Protein AF-A0A7C9QUX4-F1 (afdb_monomer_lite)

Structure (mmCIF, N/CA/C/O backbone):
data_AF-A0A7C9QUX4-F1
#
_entry.id   AF-A0A7C9QUX4-F1
#
loop_
_atom_site.group_PDB
_atom_site.id
_atom_site.type_symbol
_atom_site.label_atom_id
_atom_site.label_alt_id
_atom_site.label_comp_id
_atom_site.label_asym_id
_atom_site.label_entity_id
_atom_site.label_seq_id
_atom_site.pdbx_PDB_ins_code
_atom_site.Cartn_x
_atom_site.Cartn_y
_atom_site.Cartn_z
_atom_site.occupancy
_atom_site.B_iso_or_equiv
_atom_site.auth_seq_id
_atom_site.auth_comp_id
_atom_site.auth_asym_id
_atom_site.auth_atom_id
_atom_site.pdbx_PDB_model_num
ATOM 1 N N . MET A 1 1 ? -24.169 -11.852 -8.555 1.00 65.00 1 MET A N 1
ATOM 2 C CA . MET A 1 1 ? -23.267 -12.782 -9.265 1.00 65.00 1 MET A CA 1
ATOM 3 C C . MET A 1 1 ? -22.310 -13.353 -8.233 1.00 65.00 1 MET A C 1
ATOM 5 O O . MET A 1 1 ? -21.810 -12.573 -7.433 1.00 65.00 1 MET A O 1
ATOM 9 N N . ALA A 1 2 ? -22.128 -14.672 -8.173 1.00 84.44 2 ALA A N 1
ATOM 10 C CA . ALA A 1 2 ? -21.110 -15.275 -7.313 1.00 84.44 2 ALA A CA 1
ATOM 11 C C . ALA A 1 2 ? -19.820 -15.404 -8.130 1.00 84.44 2 ALA A C 1
ATOM 13 O O . ALA A 1 2 ? -19.858 -15.977 -9.216 1.00 84.44 2 ALA A O 1
ATOM 14 N N . LEU A 1 3 ? -18.718 -14.829 -7.645 1.00 95.31 3 LEU A N 1
ATOM 15 C CA . LEU A 1 3 ? -17.413 -14.927 -8.300 1.00 95.31 3 LEU A CA 1
ATOM 16 C C . LEU A 1 3 ? -16.668 -16.173 -7.795 1.00 95.31 3 LEU A C 1
ATOM 18 O O . LEU A 1 3 ? -16.794 -16.502 -6.611 1.00 95.31 3 LEU A O 1
ATOM 22 N N . PRO A 1 4 ? -15.883 -16.863 -8.642 1.00 96.00 4 PRO A N 1
ATOM 23 C CA . PRO A 1 4 ? -15.078 -17.997 -8.203 1.00 96.00 4 PRO A CA 1
ATOM 24 C C . PRO A 1 4 ? -14.049 -17.588 -7.145 1.00 96.00 4 PRO A C 1
ATOM 26 O O . PRO A 1 4 ? -13.440 -16.514 -7.235 1.00 96.00 4 PRO A O 1
ATOM 29 N N . MET A 1 5 ? -13.828 -18.466 -6.163 1.00 96.81 5 MET A N 1
ATOM 30 C CA . MET A 1 5 ? -12.728 -18.307 -5.210 1.00 96.81 5 MET A CA 1
ATOM 31 C C . MET A 1 5 ? -11.376 -18.380 -5.928 1.00 96.81 5 MET A C 1
ATOM 33 O O . MET A 1 5 ? -11.205 -19.147 -6.873 1.00 96.81 5 MET A O 1
ATOM 37 N N . LEU A 1 6 ? -10.414 -17.595 -5.454 1.00 96.75 6 LEU A N 1
ATOM 38 C CA . LEU A 1 6 ? -9.040 -17.589 -5.939 1.00 96.75 6 LEU A CA 1
ATOM 39 C C . LEU A 1 6 ? -8.227 -18.700 -5.268 1.00 96.75 6 LEU A C 1
ATOM 41 O O . LEU A 1 6 ? -8.291 -18.882 -4.050 1.00 96.75 6 LEU A O 1
ATOM 45 N N . ASP A 1 7 ? -7.400 -19.387 -6.055 1.00 95.12 7 ASP A N 1
ATOM 46 C CA . ASP A 1 7 ? -6.349 -20.255 -5.526 1.00 95.12 7 ASP A CA 1
ATOM 47 C C . ASP A 1 7 ? -5.158 -19.406 -5.057 1.00 95.12 7 ASP A C 1
ATOM 49 O O . ASP A 1 7 ? -4.475 -18.769 -5.864 1.00 95.12 7 ASP A O 1
ATOM 53 N N . ILE A 1 8 ? -4.929 -19.358 -3.741 1.00 93.19 8 ILE A N 1
ATOM 54 C CA . ILE A 1 8 ? -3.901 -18.506 -3.135 1.00 93.19 8 ILE A CA 1
ATOM 55 C C . ILE A 1 8 ? -2.546 -19.227 -3.118 1.00 93.19 8 ILE A C 1
ATOM 57 O O . ILE A 1 8 ? -2.389 -20.206 -2.382 1.00 93.19 8 ILE A O 1
ATOM 61 N N . PRO A 1 9 ? -1.527 -18.720 -3.845 1.00 89.31 9 PRO A N 1
ATOM 62 C CA . PRO A 1 9 ? -0.187 -19.289 -3.817 1.00 89.31 9 PRO A CA 1
ATOM 63 C C . PRO A 1 9 ? 0.377 -19.369 -2.400 1.00 89.31 9 PRO A C 1
ATOM 65 O O . PRO A 1 9 ? 0.308 -18.406 -1.637 1.00 89.31 9 PRO A O 1
ATOM 68 N N . GLN A 1 10 ? 1.049 -20.476 -2.075 1.00 86.81 10 GLN A N 1
ATOM 69 C CA . GLN A 1 10 ? 1.732 -20.609 -0.784 1.00 86.81 10 GLN A CA 1
ATOM 70 C C . GLN A 1 10 ? 2.806 -19.539 -0.561 1.00 86.81 10 GLN A C 1
ATOM 72 O O . GLN A 1 10 ? 3.039 -19.180 0.586 1.00 86.81 10 GLN A O 1
ATOM 77 N N . HIS A 1 11 ? 3.404 -18.990 -1.618 1.00 85.50 11 HIS A N 1
ATOM 78 C CA . HIS A 1 11 ? 4.415 -17.930 -1.544 1.00 85.50 11 HIS A CA 1
ATOM 79 C C . HIS A 1 11 ? 3.834 -16.502 -1.577 1.00 85.50 11 HIS A C 1
ATOM 81 O O . HIS A 1 11 ? 4.601 -15.546 -1.567 1.00 85.50 11 HIS A O 1
ATOM 87 N N . LEU A 1 12 ? 2.504 -16.322 -1.646 1.00 92.62 12 LEU A N 1
ATOM 88 C CA . LEU A 1 12 ? 1.899 -14.984 -1.650 1.00 92.62 12 LEU A CA 1
ATOM 89 C C . LEU A 1 12 ? 2.107 -14.313 -0.287 1.00 92.62 12 LEU A C 1
ATOM 91 O O . LEU A 1 12 ? 1.505 -14.718 0.703 1.00 92.62 12 LEU A O 1
ATOM 95 N N . ASN A 1 13 ? 2.951 -13.296 -0.210 1.00 91.94 13 ASN A N 1
ATOM 96 C CA . ASN A 1 13 ? 3.383 -12.732 1.068 1.00 91.94 13 ASN A CA 1
ATOM 97 C C . ASN A 1 13 ? 2.474 -11.624 1.591 1.00 91.94 13 ASN A C 1
ATOM 99 O O . ASN A 1 13 ? 2.469 -11.337 2.787 1.00 91.94 13 ASN A O 1
ATOM 103 N N . TYR A 1 14 ? 1.704 -10.992 0.713 1.00 95.12 14 TYR A N 1
ATOM 104 C CA . TYR A 1 14 ? 0.935 -9.817 1.082 1.00 95.12 14 TYR A CA 1
ATOM 105 C C . TYR A 1 14 ? -0.287 -9.642 0.189 1.00 95.12 14 TYR A C 1
ATOM 107 O O . TYR A 1 14 ? -0.234 -9.899 -1.014 1.00 95.12 14 TYR A O 1
ATOM 115 N N . VAL A 1 15 ? -1.379 -9.168 0.785 1.00 97.94 15 VAL A N 1
ATOM 116 C CA . VAL A 1 15 ? -2.558 -8.684 0.066 1.00 97.94 15 VAL A CA 1
ATOM 117 C C . VAL A 1 15 ? -2.772 -7.228 0.458 1.00 97.94 15 VAL A C 1
ATOM 119 O O . VAL A 1 15 ? -3.153 -6.938 1.593 1.00 97.94 15 VAL A O 1
ATOM 122 N N . GLY A 1 16 ? -2.517 -6.317 -0.476 1.00 97.88 16 GLY A N 1
ATOM 123 C CA . GLY A 1 16 ? -2.730 -4.885 -0.317 1.00 97.88 16 GLY A CA 1
ATOM 124 C C . GLY A 1 16 ? -3.985 -4.436 -1.051 1.00 97.88 16 GLY A C 1
ATOM 125 O O . GLY A 1 16 ? -3.979 -4.358 -2.277 1.00 97.88 16 GLY A O 1
ATOM 126 N N . ALA A 1 17 ? -5.038 -4.098 -0.308 1.00 98.50 17 ALA A N 1
ATOM 127 C CA . ALA A 1 17 ? -6.270 -3.534 -0.848 1.00 98.50 17 ALA A CA 1
ATOM 128 C C . ALA A 1 17 ? -6.294 -2.017 -0.622 1.00 98.50 17 ALA A C 1
ATOM 130 O O . ALA A 1 17 ? -6.455 -1.534 0.505 1.00 98.50 17 ALA A O 1
ATOM 131 N N . PHE A 1 18 ? -6.117 -1.260 -1.701 1.00 97.44 18 PHE A N 1
ATOM 132 C CA . PHE A 1 18 ? -6.108 0.195 -1.697 1.00 97.44 18 PHE A CA 1
ATOM 133 C C . PHE A 1 18 ? -7.542 0.703 -1.856 1.00 97.44 18 PHE A C 1
ATOM 135 O O . PHE A 1 18 ? -7.961 1.041 -2.952 1.00 97.44 18 PHE A O 1
ATOM 142 N N . LEU A 1 19 ? -8.318 0.742 -0.767 1.00 95.94 19 LEU A N 1
ATOM 143 C CA . LEU A 1 19 ? -9.754 1.076 -0.828 1.00 95.94 19 LEU A CA 1
ATOM 144 C C . LEU A 1 19 ? -10.020 2.472 -1.402 1.00 95.94 19 LEU A C 1
ATOM 146 O O . LEU A 1 19 ? -11.047 2.730 -2.026 1.00 95.94 19 LEU A O 1
ATOM 150 N N . THR A 1 20 ? -9.098 3.387 -1.127 1.00 93.62 20 THR A N 1
ATOM 151 C CA . THR A 1 20 ? -9.091 4.753 -1.630 1.00 93.62 20 THR A CA 1
ATOM 152 C C . THR A 1 20 ? -7.668 5.291 -1.556 1.00 93.62 20 THR A C 1
ATOM 154 O O . THR A 1 20 ? -6.917 4.982 -0.628 1.00 93.62 20 THR A O 1
ATOM 157 N N . LEU A 1 21 ? -7.292 6.125 -2.515 1.00 92.88 21 LEU A N 1
ATOM 158 C CA . LEU A 1 21 ? -6.117 6.981 -2.450 1.00 92.88 21 LEU A CA 1
ATOM 159 C C . LEU A 1 21 ? -6.496 8.421 -2.091 1.00 92.88 21 LEU A C 1
ATOM 161 O O . LEU A 1 21 ? -5.629 9.285 -2.084 1.00 92.88 21 LEU A O 1
ATOM 165 N N . GLU A 1 22 ? -7.720 8.709 -1.664 1.00 91.12 22 GLU A N 1
ATOM 166 C CA . GLU A 1 22 ? -8.011 9.956 -0.954 1.00 91.12 22 GLU A CA 1
ATOM 167 C C . GLU A 1 22 ? -7.371 9.943 0.439 1.00 91.12 22 GLU A C 1
ATOM 169 O O . GLU A 1 22 ? -7.330 8.917 1.117 1.00 91.12 22 GLU A O 1
ATOM 174 N N . CYS A 1 23 ? -6.856 11.089 0.882 1.00 91.25 23 CYS A N 1
ATOM 175 C CA . CYS A 1 23 ? -6.327 11.258 2.233 1.00 91.25 23 CYS A CA 1
ATOM 176 C C . CYS A 1 23 ? -6.635 12.663 2.745 1.00 91.25 23 CYS A C 1
ATOM 178 O O . CYS A 1 23 ? -6.680 13.639 1.995 1.00 91.25 23 CYS A O 1
ATOM 180 N N . ASN A 1 24 ? -6.829 12.748 4.052 1.00 91.06 24 ASN A N 1
ATOM 181 C CA . ASN A 1 24 ? -7.050 13.973 4.809 1.00 91.06 24 ASN A CA 1
ATOM 182 C C . ASN A 1 24 ? -5.743 14.673 5.230 1.00 91.06 24 ASN A C 1
ATOM 184 O O . ASN A 1 24 ? -5.813 15.740 5.839 1.00 91.06 24 ASN A O 1
ATOM 188 N N . LEU A 1 25 ? -4.581 14.095 4.909 1.00 90.38 25 LEU A N 1
ATOM 189 C CA . LEU A 1 25 ? -3.256 14.667 5.161 1.00 90.38 25 LEU A CA 1
ATOM 190 C C . LEU A 1 25 ? -2.561 15.040 3.847 1.00 90.38 25 LEU A C 1
ATOM 192 O O . LEU A 1 25 ? -2.722 14.345 2.841 1.00 90.38 25 LEU A O 1
ATOM 196 N N . ASP A 1 26 ? -1.750 16.097 3.881 1.00 89.12 26 ASP A N 1
ATOM 197 C CA . ASP A 1 26 ? -0.933 16.555 2.751 1.00 89.12 26 ASP A CA 1
ATOM 198 C C . ASP A 1 26 ? 0.571 16.469 3.062 1.00 89.12 26 ASP A C 1
ATOM 200 O O . ASP A 1 26 ? 1.289 17.462 3.138 1.00 89.12 26 ASP A O 1
ATOM 204 N N . CYS A 1 27 ? 1.042 15.250 3.333 1.00 86.31 27 CYS A N 1
ATOM 205 C CA . CYS A 1 27 ? 2.386 15.007 3.857 1.00 86.31 27 CYS A CA 1
ATOM 206 C C . CYS A 1 27 ? 3.504 15.443 2.890 1.00 86.31 27 CYS A C 1
ATOM 208 O O . CYS A 1 27 ? 3.400 15.261 1.675 1.00 86.31 27 CYS A O 1
ATOM 210 N N . SER A 1 28 ? 4.613 15.932 3.456 1.00 81.50 28 SER A N 1
ATOM 211 C CA . SER A 1 28 ? 5.862 16.229 2.733 1.00 81.50 28 SER A CA 1
ATOM 212 C C . SER A 1 28 ? 6.576 14.978 2.221 1.00 81.50 28 SER A C 1
ATOM 214 O O . SER A 1 28 ? 7.338 15.056 1.269 1.00 81.50 28 SER A O 1
ATOM 216 N N . TYR A 1 29 ? 6.305 13.828 2.837 1.00 85.06 29 TYR A N 1
ATOM 217 C CA . TYR A 1 29 ? 6.722 12.516 2.369 1.00 85.06 29 TYR A CA 1
ATOM 218 C C . TYR A 1 29 ? 5.544 11.550 2.450 1.00 85.06 29 TYR A C 1
ATOM 220 O O . TYR A 1 29 ? 4.842 11.484 3.466 1.00 85.06 29 TYR A O 1
ATOM 228 N N . CYS A 1 30 ? 5.349 10.766 1.394 1.00 85.94 30 CYS A N 1
ATOM 229 C CA . CYS A 1 30 ? 4.427 9.647 1.388 1.00 85.94 30 CYS A CA 1
ATOM 230 C C . CYS A 1 30 ? 5.037 8.496 0.603 1.00 85.94 30 CYS A C 1
ATOM 232 O O . CYS A 1 30 ? 5.537 8.673 -0.497 1.00 85.94 30 CYS A O 1
ATOM 234 N N . ILE A 1 31 ? 4.928 7.291 1.147 1.00 81.75 31 ILE A N 1
ATOM 235 C CA . ILE A 1 31 ? 5.431 6.084 0.489 1.00 81.75 31 ILE A CA 1
ATOM 236 C C . ILE A 1 31 ? 4.633 5.703 -0.767 1.00 81.75 31 ILE A C 1
ATOM 238 O O . ILE A 1 31 ? 5.090 4.888 -1.565 1.00 81.75 31 ILE A O 1
ATOM 242 N N . ASN A 1 32 ? 3.445 6.293 -0.923 1.00 82.19 32 ASN A N 1
ATOM 243 C CA . ASN A 1 32 ? 2.591 6.123 -2.091 1.00 82.19 32 ASN A CA 1
ATOM 244 C C . ASN A 1 32 ? 2.860 7.177 -3.171 1.00 82.19 32 ASN A C 1
ATOM 246 O O . ASN A 1 32 ? 2.255 7.108 -4.231 1.00 82.19 32 ASN A O 1
ATOM 250 N N . ASP A 1 33 ? 3.699 8.175 -2.887 1.00 80.69 33 ASP A N 1
ATOM 251 C CA . ASP A 1 33 ? 4.136 9.162 -3.869 1.00 80.69 33 ASP A CA 1
ATOM 252 C C . ASP A 1 33 ? 5.400 8.618 -4.564 1.00 80.69 33 ASP A C 1
ATOM 254 O O . ASP A 1 33 ? 6.446 8.522 -3.911 1.00 80.69 33 ASP A O 1
ATOM 258 N N . PRO A 1 34 ? 5.316 8.204 -5.844 1.00 74.06 34 PRO A N 1
ATOM 259 C CA . PRO A 1 34 ? 6.438 7.615 -6.563 1.00 74.06 34 PRO A CA 1
ATOM 260 C C . PRO A 1 34 ? 7.604 8.583 -6.745 1.00 74.06 34 PRO A C 1
ATOM 262 O O . PRO A 1 34 ? 8.753 8.143 -6.734 1.00 74.06 34 PRO A O 1
ATOM 265 N N . ASP A 1 35 ? 7.317 9.879 -6.855 1.00 74.19 35 ASP A N 1
ATOM 266 C CA . ASP A 1 35 ? 8.332 10.913 -7.038 1.00 74.19 35 ASP A CA 1
ATOM 267 C C . ASP A 1 35 ? 8.873 11.428 -5.700 1.00 74.19 35 ASP A C 1
ATOM 269 O O . ASP A 1 35 ? 9.875 12.143 -5.669 1.00 74.19 35 ASP A O 1
ATOM 273 N N . GLN A 1 36 ? 8.216 11.068 -4.589 1.00 74.31 36 GLN A N 1
ATOM 274 C CA . GLN A 1 36 ? 8.514 11.551 -3.237 1.00 74.31 36 GLN A CA 1
ATOM 275 C C . GLN A 1 36 ? 8.649 13.082 -3.171 1.00 74.31 36 GLN A C 1
ATOM 277 O O . GLN A 1 36 ? 9.391 13.623 -2.349 1.00 74.31 36 GLN A O 1
ATOM 282 N N . ALA A 1 37 ? 7.927 13.783 -4.046 1.00 72.81 37 ALA A N 1
ATOM 283 C CA . ALA A 1 37 ? 7.955 15.232 -4.184 1.00 72.81 37 ALA A CA 1
ATOM 284 C C . ALA A 1 37 ? 7.086 15.936 -3.124 1.00 72.81 37 ALA A C 1
ATOM 286 O O . ALA A 1 37 ? 7.144 17.163 -2.978 1.00 72.81 37 ALA A O 1
ATOM 287 N N . GLY A 1 38 ? 6.282 15.171 -2.378 1.00 77.25 38 GLY A N 1
ATOM 288 C CA . GLY A 1 38 ? 5.358 15.675 -1.371 1.00 77.25 38 GLY A CA 1
ATOM 289 C C . GLY A 1 38 ? 4.041 16.148 -1.986 1.00 77.25 38 GLY A C 1
ATOM 290 O O . GLY A 1 38 ? 3.718 15.852 -3.131 1.00 77.25 38 GLY A O 1
ATOM 291 N N . LYS A 1 39 ? 3.235 16.890 -1.213 1.00 74.88 39 LYS A N 1
ATOM 292 C CA . LYS A 1 39 ? 1.883 17.331 -1.625 1.00 74.88 39 LYS A CA 1
ATOM 293 C C . LYS A 1 39 ? 0.978 16.154 -1.999 1.00 74.88 39 LYS A C 1
ATOM 295 O O . LYS A 1 39 ? 0.278 16.121 -3.025 1.00 74.88 39 LYS A O 1
ATOM 300 N N . ARG A 1 40 ? 1.026 15.143 -1.136 1.00 78.62 40 ARG A N 1
ATOM 301 C CA . ARG A 1 40 ? 0.316 13.880 -1.288 1.00 78.62 40 ARG A CA 1
ATOM 302 C C . ARG A 1 40 ? -1.153 14.117 -1.665 1.00 78.62 40 ARG A C 1
ATOM 304 O O . ARG A 1 40 ? -1.658 13.501 -2.600 1.00 78.62 40 ARG A O 1
ATOM 311 N N . ARG A 1 41 ? -1.878 14.974 -0.942 1.00 73.38 41 ARG A N 1
ATOM 312 C CA . ARG A 1 41 ? -3.324 15.140 -1.141 1.00 73.38 41 ARG A CA 1
ATOM 313 C C . ARG A 1 41 ? -3.645 15.590 -2.563 1.00 73.38 41 ARG A C 1
ATOM 315 O O . ARG A 1 41 ? -4.598 15.078 -3.142 1.00 73.38 41 ARG A O 1
ATOM 322 N N . SER A 1 42 ? -2.847 16.497 -3.125 1.00 71.94 42 SER A N 1
ATOM 323 C CA . SER A 1 42 ? -3.011 16.919 -4.519 1.00 71.94 42 SER A CA 1
ATOM 324 C C . SER A 1 42 ? -2.602 15.856 -5.534 1.00 71.94 42 SER A C 1
ATOM 326 O O . SER A 1 42 ? -3.186 15.821 -6.609 1.00 71.94 42 SER A O 1
ATOM 328 N N . SER A 1 43 ? -1.666 14.967 -5.190 1.00 73.56 43 SER A N 1
ATOM 329 C CA . SER A 1 43 ? -1.156 13.935 -6.110 1.00 73.56 43 SER A CA 1
ATOM 330 C C . SER A 1 43 ? -2.227 12.926 -6.542 1.00 73.56 43 SER A C 1
ATOM 332 O O . SER A 1 43 ? -2.127 12.344 -7.610 1.00 73.56 43 SER A O 1
ATOM 334 N N . PHE A 1 44 ? -3.273 12.744 -5.729 1.00 78.50 44 PHE A N 1
ATOM 335 C CA . PHE A 1 44 ? -4.404 11.853 -6.025 1.00 78.50 44 PHE A CA 1
ATOM 336 C C . PHE A 1 44 ? -5.743 12.606 -6.051 1.00 78.50 44 PHE A C 1
ATOM 338 O O . PHE A 1 44 ? -6.803 12.025 -5.801 1.00 78.50 44 PHE A O 1
ATOM 345 N N . ALA A 1 45 ? -5.712 13.923 -6.287 1.00 65.38 45 ALA A N 1
ATOM 346 C CA . ALA A 1 45 ? -6.925 14.719 -6.397 1.00 65.38 45 ALA A CA 1
ATOM 347 C C . ALA A 1 45 ? -7.686 14.310 -7.668 1.00 65.38 45 ALA A C 1
ATOM 349 O O . ALA A 1 45 ? -7.264 14.620 -8.774 1.00 65.38 45 ALA A O 1
ATOM 350 N N . GLY A 1 46 ? -8.819 13.622 -7.498 1.00 63.69 46 GLY A N 1
ATOM 351 C CA . GLY A 1 46 ? -9.656 13.194 -8.620 1.00 63.69 46 GLY A CA 1
ATOM 352 C C . GLY A 1 46 ? -9.495 11.731 -9.027 1.00 63.69 46 GLY A C 1
ATOM 353 O O . GLY A 1 46 ? -9.614 11.439 -10.209 1.00 63.69 46 GLY A O 1
ATOM 354 N N . GLN A 1 47 ? -9.324 10.804 -8.071 1.00 70.12 47 GLN A N 1
ATOM 355 C CA . GLN A 1 47 ? -9.245 9.345 -8.313 1.00 70.12 47 GLN A CA 1
ATOM 356 C C . GLN A 1 47 ? -10.445 8.729 -9.083 1.00 70.12 47 GLN A C 1
ATOM 358 O O . GLN A 1 47 ? -10.459 7.532 -9.366 1.00 70.12 47 GLN A O 1
ATOM 363 N N . GLY A 1 48 ? -11.458 9.539 -9.400 1.00 79.56 48 GLY A N 1
ATOM 364 C CA . GLY A 1 48 ? -12.647 9.181 -10.159 1.00 79.56 48 GLY A CA 1
ATOM 365 C C . GLY A 1 48 ? -13.453 8.057 -9.515 1.00 79.56 48 GLY A C 1
ATOM 366 O O . GLY A 1 48 ? -13.543 7.967 -8.289 1.00 79.56 48 GLY A O 1
ATOM 367 N N . ALA A 1 49 ? -14.099 7.239 -10.343 1.00 87.50 49 ALA A N 1
ATOM 368 C CA . ALA A 1 49 ? -14.917 6.134 -9.874 1.00 87.50 49 ALA A CA 1
ATOM 369 C C . ALA A 1 49 ? -14.043 5.047 -9.234 1.00 87.50 49 ALA A C 1
ATOM 371 O O . ALA A 1 49 ? -13.010 4.665 -9.779 1.00 87.50 49 ALA A O 1
ATOM 372 N N . THR A 1 50 ? -14.494 4.536 -8.090 1.00 93.19 50 THR A N 1
ATOM 373 C CA . THR A 1 50 ? -13.906 3.404 -7.362 1.00 93.19 50 THR A CA 1
ATOM 374 C C . THR A 1 50 ? -14.944 2.306 -7.205 1.00 93.19 50 THR A C 1
ATOM 376 O O . THR A 1 50 ? -16.143 2.568 -7.338 1.00 93.19 50 THR A O 1
ATOM 379 N N . LEU A 1 51 ? -14.519 1.098 -6.836 1.00 96.25 51 LEU A N 1
ATOM 380 C CA . LEU A 1 51 ? -15.470 0.064 -6.444 1.00 96.25 51 LEU A CA 1
ATOM 381 C C . LEU A 1 51 ? -16.335 0.544 -5.268 1.00 96.25 51 LEU A C 1
ATOM 383 O O . LEU A 1 51 ? -15.853 1.162 -4.311 1.00 96.25 51 LEU A O 1
ATOM 387 N N . SER A 1 52 ? -17.628 0.239 -5.341 1.00 95.94 52 SER A N 1
ATOM 388 C CA . SER A 1 52 ? -18.556 0.381 -4.216 1.00 95.94 52 SER A CA 1
ATOM 389 C C . SER A 1 52 ? -18.193 -0.578 -3.069 1.00 95.94 52 SER A C 1
ATOM 391 O O . SER A 1 52 ? -17.499 -1.574 -3.296 1.00 95.94 52 SER A O 1
ATOM 393 N N . PRO A 1 53 ? -18.667 -0.330 -1.833 1.00 96.69 53 PRO A N 1
ATOM 394 C CA . PRO A 1 53 ? -18.507 -1.276 -0.728 1.00 96.69 53 PRO A CA 1
ATOM 395 C C . PRO A 1 53 ? -18.958 -2.701 -1.074 1.00 96.69 53 PRO A C 1
ATOM 397 O O . PRO A 1 53 ? -18.252 -3.657 -0.772 1.00 96.69 53 PRO A O 1
ATOM 400 N N . GLU A 1 54 ? -20.077 -2.852 -1.776 1.00 96.38 54 GLU A N 1
ATOM 401 C CA . GLU A 1 54 ? -20.628 -4.147 -2.177 1.00 96.38 54 GLU A CA 1
ATOM 402 C C . GLU A 1 54 ? -19.742 -4.843 -3.217 1.00 96.38 54 GLU A C 1
ATOM 404 O O . GLU A 1 54 ? -19.507 -6.049 -3.133 1.00 96.38 54 GLU A O 1
ATOM 409 N N . GLN A 1 55 ? -19.195 -4.089 -4.175 1.00 97.38 55 GLN A N 1
ATOM 410 C CA . GLN A 1 55 ? -18.224 -4.622 -5.132 1.00 97.38 55 GLN A CA 1
ATOM 411 C C . GLN A 1 55 ? -16.923 -5.044 -4.449 1.00 97.38 55 GLN A C 1
ATOM 413 O O . GLN A 1 55 ? -16.387 -6.095 -4.786 1.00 97.38 55 GLN A O 1
ATOM 418 N N . TRP A 1 56 ? -16.434 -4.285 -3.467 1.00 98.06 56 TRP A N 1
ATOM 419 C CA . TRP A 1 56 ? -15.275 -4.691 -2.673 1.00 98.06 56 TRP A CA 1
ATOM 420 C C . TRP A 1 56 ? -15.542 -5.968 -1.866 1.00 98.06 56 TRP A C 1
ATOM 422 O O . TRP A 1 56 ? -14.672 -6.835 -1.804 1.00 98.06 56 TRP A O 1
ATOM 432 N N . VAL A 1 57 ? -16.745 -6.128 -1.302 1.00 97.94 57 VAL A N 1
ATOM 433 C CA . VAL A 1 57 ? -17.156 -7.374 -0.633 1.00 97.94 57 VAL A CA 1
ATOM 434 C C . VAL A 1 57 ? -17.136 -8.551 -1.611 1.00 97.94 57 VAL A C 1
ATOM 436 O O . VAL A 1 57 ? -16.574 -9.596 -1.288 1.00 97.94 57 VAL A O 1
ATOM 439 N N . LEU A 1 58 ? -17.681 -8.382 -2.820 1.00 97.75 58 LEU A N 1
ATOM 440 C CA . LEU A 1 58 ? -17.636 -9.415 -3.862 1.00 97.75 58 LEU A CA 1
ATOM 441 C C . LEU A 1 58 ? -16.199 -9.745 -4.287 1.00 97.75 58 LEU A C 1
ATOM 443 O O . LEU A 1 58 ? -15.841 -10.917 -4.372 1.00 97.75 58 LEU A O 1
ATOM 447 N N . ALA A 1 59 ? -15.379 -8.722 -4.526 1.00 98.06 59 ALA A N 1
ATOM 448 C CA . ALA A 1 59 ? -13.985 -8.840 -4.941 1.00 98.06 59 ALA A CA 1
ATOM 449 C C . ALA A 1 59 ? -13.135 -9.589 -3.904 1.00 98.06 59 ALA A C 1
ATOM 451 O O . ALA A 1 59 ? -12.486 -10.583 -4.227 1.00 98.06 59 ALA A O 1
ATOM 452 N N . LE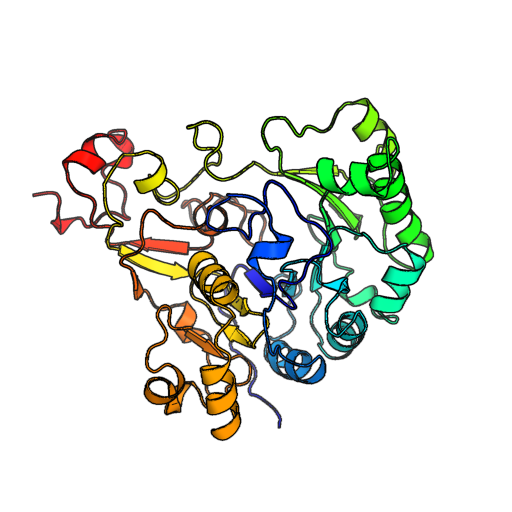U A 1 60 ? -13.149 -9.135 -2.647 1.00 98.12 60 LEU A N 1
ATOM 453 C CA . LEU A 1 60 ? -12.338 -9.729 -1.581 1.00 98.12 60 LEU A CA 1
ATOM 454 C C . LEU A 1 60 ? -12.916 -11.045 -1.065 1.00 98.12 60 LEU A C 1
ATOM 456 O O . LEU A 1 60 ? -12.155 -11.885 -0.596 1.00 98.12 60 LEU A O 1
ATOM 460 N N . GLY A 1 61 ? -14.226 -11.272 -1.207 1.00 97.31 61 GLY A N 1
ATOM 461 C CA . GLY A 1 61 ? -14.871 -12.546 -0.884 1.00 97.31 61 GLY A CA 1
ATOM 462 C C . GLY A 1 61 ? -14.354 -13.729 -1.710 1.00 97.31 61 GLY A C 1
ATOM 463 O O . GLY A 1 61 ? -14.572 -14.877 -1.331 1.00 97.31 61 GLY A O 1
ATOM 464 N N . ARG A 1 62 ? -13.625 -13.470 -2.805 1.00 97.19 62 ARG A N 1
ATOM 465 C CA . ARG A 1 62 ? -12.915 -14.502 -3.571 1.00 97.19 62 ARG A CA 1
ATOM 466 C C . ARG A 1 62 ? -11.664 -15.022 -2.862 1.00 97.19 62 ARG A C 1
ATOM 468 O O . ARG A 1 62 ? -11.167 -16.081 -3.229 1.00 97.19 62 ARG A O 1
ATOM 475 N N . ILE A 1 63 ? -11.109 -14.279 -1.904 1.00 97.50 63 ILE A N 1
ATOM 476 C CA . ILE A 1 63 ? -9.862 -14.633 -1.222 1.00 97.50 63 ILE A CA 1
ATOM 477 C C . ILE A 1 63 ? -10.205 -15.541 -0.032 1.00 97.50 63 ILE A C 1
ATOM 479 O O . ILE A 1 63 ? -10.806 -15.057 0.929 1.00 97.50 63 ILE A O 1
ATOM 483 N N . PRO A 1 64 ? -9.813 -16.830 -0.026 1.00 96.00 64 PRO A N 1
ATOM 484 C CA . PRO A 1 64 ? -10.067 -17.709 1.109 1.00 96.00 64 PRO A CA 1
ATOM 485 C C . PRO A 1 64 ? -9.464 -17.140 2.398 1.00 96.00 64 PRO A C 1
ATOM 487 O O . PRO A 1 64 ? -8.341 -16.631 2.411 1.00 96.00 64 PRO A O 1
ATOM 490 N N . ALA A 1 65 ? -10.217 -17.239 3.494 1.00 94.88 65 ALA A N 1
ATOM 491 C CA . ALA A 1 65 ? -9.776 -16.762 4.797 1.00 94.88 65 ALA A CA 1
ATOM 492 C C . ALA A 1 65 ? -8.578 -17.577 5.307 1.00 94.88 65 ALA A C 1
ATOM 494 O O . ALA A 1 65 ? -8.602 -18.808 5.310 1.00 94.88 65 ALA A O 1
ATOM 495 N N . ARG A 1 66 ? -7.537 -16.867 5.748 1.00 92.06 66 ARG A N 1
ATOM 496 C CA . ARG A 1 66 ? -6.299 -17.420 6.298 1.00 92.06 66 ARG A CA 1
ATOM 497 C C . ARG A 1 66 ? -5.813 -16.538 7.441 1.00 92.06 66 ARG A C 1
ATOM 499 O O . ARG A 1 66 ? -5.761 -15.320 7.286 1.00 92.06 66 ARG A O 1
ATOM 506 N N . ASP A 1 67 ? -5.416 -17.144 8.553 1.00 88.00 67 ASP A N 1
ATOM 507 C CA . ASP A 1 67 ? -4.884 -16.394 9.699 1.00 88.00 67 ASP A CA 1
ATOM 508 C C . ASP A 1 67 ? -3.464 -15.862 9.436 1.00 88.00 67 ASP A C 1
ATOM 510 O O . ASP A 1 67 ? -3.091 -14.801 9.937 1.00 88.00 67 ASP A O 1
ATOM 514 N N . ASP A 1 68 ? -2.686 -16.567 8.602 1.00 90.44 68 ASP A N 1
ATOM 515 C CA . ASP A 1 68 ? -1.310 -16.207 8.233 1.00 90.44 68 ASP A CA 1
ATOM 516 C C . ASP A 1 68 ? -1.218 -15.179 7.094 1.00 90.44 68 ASP A C 1
ATOM 518 O O . ASP A 1 68 ? -0.126 -14.702 6.789 1.00 90.44 68 ASP A O 1
ATOM 522 N N . LEU A 1 69 ? -2.343 -14.838 6.458 1.00 93.69 69 LEU A N 1
ATOM 523 C CA . LEU A 1 69 ? -2.399 -13.931 5.313 1.00 93.69 69 LEU A CA 1
ATOM 524 C C . LEU A 1 69 ? -3.633 -13.013 5.405 1.00 93.69 69 LEU A C 1
ATOM 526 O O . LEU A 1 69 ? -4.618 -13.216 4.688 1.00 93.69 69 LEU A O 1
ATOM 530 N N . PRO A 1 70 ? -3.608 -12.007 6.299 1.00 95.81 70 PRO A N 1
ATOM 531 C CA . PRO A 1 70 ? -4.685 -11.032 6.394 1.00 95.81 70 PRO A CA 1
ATOM 532 C C . PRO A 1 70 ? -4.730 -10.148 5.143 1.00 95.81 70 PRO A C 1
ATOM 534 O O . PRO A 1 70 ? -3.713 -9.906 4.485 1.00 95.81 70 PRO A O 1
ATOM 537 N N . ILE A 1 71 ? -5.906 -9.593 4.853 1.00 98.19 71 ILE A N 1
ATOM 538 C CA . ILE A 1 71 ? -6.031 -8.549 3.833 1.00 98.19 71 ILE A CA 1
ATOM 539 C C . ILE A 1 71 ? -5.673 -7.213 4.482 1.00 98.19 71 ILE A C 1
ATOM 541 O O . ILE A 1 71 ? -6.299 -6.805 5.458 1.00 98.19 71 ILE A O 1
ATOM 545 N N . THR A 1 72 ? -4.671 -6.515 3.954 1.00 98.19 72 THR A N 1
ATOM 546 C CA . THR A 1 72 ? -4.288 -5.201 4.473 1.00 98.19 72 THR A CA 1
ATOM 547 C C . THR A 1 72 ? -5.054 -4.105 3.751 1.00 98.19 72 THR A C 1
ATOM 549 O O . THR A 1 72 ? -4.848 -3.862 2.561 1.00 98.19 72 THR A O 1
ATOM 552 N N . LEU A 1 73 ? -5.921 -3.422 4.490 1.00 98.38 73 LEU A N 1
ATOM 553 C CA . LEU A 1 73 ? -6.658 -2.251 4.040 1.00 98.38 73 LEU A CA 1
ATOM 554 C C . LEU A 1 73 ? -5.754 -1.025 4.159 1.00 98.38 73 LEU A C 1
ATOM 556 O O . LEU A 1 73 ? -5.298 -0.672 5.251 1.00 98.38 73 LEU A O 1
ATOM 560 N N . GLN A 1 74 ? -5.468 -0.395 3.026 1.00 95.38 74 GLN A N 1
ATOM 561 C CA . GLN A 1 74 ? -4.513 0.705 2.939 1.00 95.38 74 GLN A CA 1
ATOM 562 C C . GLN A 1 74 ? -4.862 1.676 1.804 1.00 95.38 74 GLN A C 1
ATOM 564 O O . GLN A 1 74 ? -5.974 1.674 1.275 1.00 95.38 74 GLN A O 1
ATOM 569 N N . GLY A 1 75 ? -3.901 2.529 1.456 1.00 89.62 75 GLY A N 1
ATOM 570 C CA . GLY A 1 75 ? -4.012 3.547 0.427 1.00 89.62 75 GLY A CA 1
ATOM 571 C C . GLY A 1 75 ? -3.726 4.913 1.009 1.00 89.62 75 GLY A C 1
ATOM 572 O O . GLY A 1 75 ? -2.652 5.121 1.564 1.00 89.62 75 GLY A O 1
ATOM 573 N N . GLY A 1 76 ? -4.645 5.853 0.839 1.00 91.31 76 GLY A N 1
ATOM 574 C CA . GLY A 1 76 ? -4.591 7.117 1.559 1.00 91.31 76 GLY A CA 1
ATOM 575 C C . GLY A 1 76 ? -5.040 6.931 2.994 1.00 91.31 76 GLY A C 1
ATOM 576 O O . GLY A 1 76 ? -4.290 6.425 3.821 1.00 91.31 76 GLY A O 1
ATOM 577 N N . GLU A 1 77 ? -6.274 7.323 3.277 1.00 94.38 77 GLU A N 1
ATOM 578 C CA . GLU A 1 77 ? -6.908 7.062 4.562 1.00 94.38 77 GLU A CA 1
ATOM 579 C C . GLU A 1 77 ? -8.124 6.145 4.358 1.00 94.38 77 GLU A C 1
ATOM 581 O O . GLU A 1 77 ? -9.172 6.613 3.902 1.00 94.38 77 GLU A O 1
ATOM 586 N N . PRO A 1 78 ? -8.022 4.841 4.689 1.00 95.44 78 PRO A N 1
ATOM 587 C CA . PRO A 1 78 ? -9.108 3.890 4.467 1.00 95.44 78 PRO A CA 1
ATOM 588 C C . PRO A 1 78 ? -10.408 4.253 5.187 1.00 95.44 78 PRO A C 1
ATOM 590 O O . PRO A 1 78 ? -11.480 3.876 4.724 1.00 95.44 78 PRO A O 1
ATOM 593 N N . THR A 1 79 ? -10.360 5.020 6.283 1.00 95.31 79 THR A N 1
ATOM 594 C CA . THR A 1 79 ? -11.581 5.480 6.967 1.00 95.31 79 THR A CA 1
ATOM 595 C C . THR A 1 79 ? -12.379 6.524 6.176 1.00 95.31 79 THR A C 1
ATOM 597 O O . THR A 1 79 ? -13.504 6.826 6.560 1.00 95.31 79 THR A O 1
ATOM 600 N N . LEU A 1 80 ? -11.866 7.043 5.053 1.00 94.00 80 LEU A N 1
ATOM 601 C CA . LEU A 1 80 ? -12.626 7.887 4.118 1.00 94.00 80 LEU A CA 1
ATOM 602 C C . LEU A 1 80 ? -13.437 7.069 3.100 1.00 94.00 80 LEU A C 1
ATOM 604 O O . LEU A 1 80 ? -14.378 7.592 2.494 1.00 94.00 80 LEU A O 1
ATOM 608 N N . PHE A 1 81 ? -13.110 5.786 2.921 1.00 94.44 81 PHE A N 1
ATOM 609 C CA . PHE A 1 81 ? -13.725 4.918 1.919 1.00 94.44 81 PHE A CA 1
ATOM 610 C C . PHE A 1 81 ? -15.259 4.862 2.047 1.00 94.44 81 PHE A C 1
ATOM 612 O O . PHE A 1 81 ? -15.822 4.742 3.141 1.00 94.44 81 PHE A O 1
ATOM 619 N N . GLY A 1 82 ? -15.955 4.968 0.909 1.00 90.00 82 GLY A N 1
ATOM 620 C CA . GLY A 1 82 ? -17.419 4.984 0.866 1.00 90.00 82 GLY A CA 1
ATOM 621 C C . GLY A 1 82 ? -18.020 6.149 1.658 1.00 90.00 82 GLY A C 1
ATOM 622 O O . GLY A 1 82 ? -19.020 5.967 2.353 1.00 90.00 82 GLY A O 1
ATOM 623 N N . LYS A 1 83 ? -17.377 7.328 1.617 1.00 88.06 83 LYS A N 1
ATOM 624 C CA . LYS A 1 83 ? -17.752 8.523 2.401 1.00 88.06 83 LYS A CA 1
ATOM 625 C C . LYS A 1 83 ? -17.783 8.243 3.912 1.00 88.06 83 LYS A C 1
ATOM 627 O O . LYS A 1 83 ? -18.678 8.700 4.621 1.00 88.06 83 LYS A O 1
ATOM 632 N N . GLY A 1 84 ? -16.834 7.434 4.381 1.00 89.31 84 GLY A N 1
ATOM 633 C CA . GLY A 1 84 ? -16.689 7.021 5.779 1.00 89.31 84 GLY A CA 1
ATOM 634 C C . GLY A 1 84 ? -17.627 5.912 6.254 1.00 89.31 84 GLY A C 1
ATOM 635 O O . GLY A 1 84 ? -17.606 5.564 7.431 1.00 89.31 84 GLY A O 1
ATOM 636 N N . LYS A 1 85 ? -18.446 5.342 5.362 1.00 87.94 85 LYS A N 1
ATOM 637 C CA . LYS A 1 85 ? -19.360 4.231 5.684 1.00 87.94 85 LYS A CA 1
ATOM 638 C C . LYS A 1 85 ? -18.943 2.900 5.064 1.00 87.94 85 LYS A C 1
ATOM 640 O O . LYS A 1 85 ? -19.485 1.865 5.435 1.00 87.94 85 LYS A O 1
ATOM 645 N N . GLY A 1 86 ? -17.996 2.914 4.125 1.00 95.38 86 GLY A N 1
ATOM 646 C CA . GLY A 1 86 ? -17.616 1.720 3.373 1.00 95.38 86 GLY A CA 1
ATOM 647 C C . GLY A 1 86 ? -16.836 0.697 4.199 1.00 95.38 86 GLY A C 1
ATOM 648 O O . GLY A 1 86 ? -16.976 -0.500 3.965 1.00 95.38 86 GLY A O 1
ATOM 649 N N . LEU A 1 87 ? -16.051 1.149 5.183 1.00 96.38 87 LEU A N 1
ATOM 650 C CA . LEU A 1 87 ? -15.177 0.273 5.970 1.00 96.38 87 LEU A CA 1
ATOM 651 C C . LEU A 1 87 ? -15.966 -0.805 6.731 1.00 96.38 87 LEU A C 1
ATOM 653 O O . LEU A 1 87 ? -15.666 -1.986 6.595 1.00 96.38 87 LEU A O 1
ATOM 657 N N . GLY A 1 88 ? -17.003 -0.427 7.481 1.00 97.06 88 GLY A N 1
ATOM 658 C CA . GLY A 1 88 ? -17.832 -1.377 8.229 1.00 97.06 88 GLY A CA 1
ATOM 659 C C . GLY A 1 88 ? -18.569 -2.377 7.332 1.00 97.06 88 GLY A C 1
ATOM 660 O O . GLY A 1 88 ? -18.615 -3.561 7.656 1.00 97.06 88 GLY A O 1
ATOM 661 N N . ILE A 1 89 ? -19.076 -1.929 6.174 1.00 97.69 89 ILE A N 1
ATOM 662 C CA . ILE A 1 89 ? -19.716 -2.808 5.177 1.00 97.69 89 ILE A CA 1
ATOM 663 C C . ILE A 1 89 ? -18.721 -3.868 4.692 1.00 97.69 89 ILE A C 1
ATOM 665 O O . ILE A 1 89 ? -19.045 -5.054 4.655 1.00 97.69 89 ILE A O 1
ATOM 669 N N . LEU A 1 90 ? -17.495 -3.447 4.374 1.00 97.81 90 LEU A N 1
ATOM 670 C CA . LEU A 1 90 ? -16.443 -4.344 3.914 1.00 97.81 90 LEU A CA 1
ATOM 671 C C . LEU A 1 90 ? -16.071 -5.391 4.969 1.00 97.81 90 LEU A C 1
ATOM 673 O O . LEU A 1 90 ? -16.056 -6.586 4.677 1.00 97.81 90 LEU A O 1
ATOM 677 N N . LEU A 1 91 ? -15.795 -4.945 6.198 1.00 97.88 91 LEU A N 1
ATOM 678 C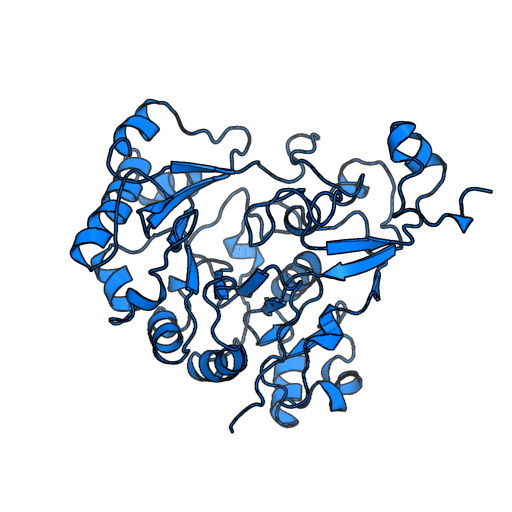 CA . LEU A 1 91 ? -15.400 -5.824 7.301 1.00 97.88 91 LEU A CA 1
ATOM 679 C C . LEU A 1 91 ? -16.500 -6.842 7.639 1.00 97.88 91 LEU A C 1
ATOM 681 O O . LEU A 1 91 ? -16.200 -8.006 7.907 1.00 97.88 91 LEU A O 1
ATOM 685 N N . GLY A 1 92 ? -17.766 -6.420 7.607 1.00 97.38 92 GLY A N 1
ATOM 686 C CA . GLY A 1 92 ? -18.911 -7.291 7.870 1.00 97.38 92 GLY A CA 1
ATOM 687 C C . GLY A 1 92 ? -19.206 -8.281 6.741 1.00 97.38 92 GLY A C 1
ATOM 688 O O . GLY A 1 92 ? -19.671 -9.387 7.009 1.00 97.38 92 GLY A O 1
ATOM 689 N N . GLY A 1 93 ? -18.922 -7.907 5.489 1.00 96.88 93 GLY A N 1
ATOM 690 C CA . GLY A 1 93 ? -19.249 -8.711 4.308 1.00 96.88 93 GLY A CA 1
ATOM 691 C C . GLY A 1 93 ? -18.207 -9.761 3.920 1.00 96.88 93 GLY A C 1
ATOM 692 O O . GLY A 1 93 ? -18.530 -10.692 3.186 1.00 96.88 93 GLY A O 1
ATOM 693 N N . VAL A 1 94 ? -16.967 -9.641 4.399 1.00 96.88 94 VAL A N 1
ATOM 694 C CA . VAL A 1 94 ? -15.853 -10.514 3.994 1.00 96.88 94 VAL A CA 1
ATOM 695 C C . VAL A 1 94 ? -15.419 -11.399 5.170 1.00 96.88 94 VAL A C 1
ATOM 697 O O . VAL A 1 94 ? -15.217 -10.897 6.280 1.00 96.88 94 VAL A O 1
ATOM 700 N N . PRO A 1 95 ? -15.257 -12.725 4.990 1.00 94.69 95 PRO A N 1
ATOM 701 C CA . PRO A 1 95 ? -14.936 -13.636 6.091 1.00 94.69 95 PRO A CA 1
ATOM 702 C C . PRO A 1 95 ? -13.546 -13.401 6.706 1.00 94.69 95 PRO A C 1
ATOM 704 O O . PRO A 1 95 ? -13.376 -13.650 7.900 1.00 94.69 95 PRO A O 1
ATOM 707 N N . ASN A 1 96 ? -12.594 -12.881 5.932 1.00 96.50 96 ASN A N 1
ATOM 708 C CA . ASN A 1 96 ? -11.188 -12.702 6.296 1.00 96.50 96 ASN A CA 1
ATOM 709 C C . ASN A 1 96 ? -10.977 -11.799 7.526 1.00 96.50 96 ASN A C 1
ATOM 711 O O . ASN A 1 96 ? -11.820 -10.977 7.893 1.00 96.50 96 ASN A O 1
ATOM 715 N N . ARG A 1 97 ? -9.804 -11.951 8.150 1.00 96.38 97 ARG A N 1
ATOM 716 C CA . ARG A 1 97 ? -9.229 -10.954 9.060 1.00 96.38 97 ARG A CA 1
ATOM 717 C C . ARG A 1 97 ? -8.491 -9.890 8.251 1.00 96.38 97 ARG A C 1
ATOM 719 O O . ARG A 1 97 ? -8.040 -10.149 7.130 1.00 96.38 97 ARG A O 1
ATOM 726 N N . PHE A 1 98 ? -8.338 -8.719 8.852 1.00 97.88 98 PHE A N 1
ATOM 727 C CA . PHE A 1 98 ? -7.753 -7.558 8.207 1.00 97.88 98 PHE A CA 1
ATOM 728 C C . PHE A 1 98 ? -6.644 -6.934 9.043 1.00 97.88 98 PHE A C 1
ATOM 730 O O . PHE A 1 98 ? -6.720 -6.884 10.272 1.00 97.88 98 PHE A O 1
ATOM 737 N N . ASP A 1 99 ? -5.656 -6.399 8.337 1.00 97.88 99 ASP A N 1
ATOM 738 C CA . ASP A 1 99 ? -4.787 -5.350 8.855 1.00 97.88 99 ASP A CA 1
ATOM 739 C C . ASP A 1 99 ? -5.295 -4.000 8.324 1.00 97.88 99 ASP A C 1
ATOM 741 O O . ASP A 1 99 ? -5.853 -3.923 7.230 1.00 97.88 99 ASP A O 1
ATOM 745 N N . LEU A 1 100 ? -5.086 -2.922 9.073 1.00 98.31 100 LEU A N 1
ATOM 746 C CA . LEU A 1 100 ? -5.477 -1.567 8.700 1.00 98.31 100 LEU A CA 1
ATOM 747 C C . LEU A 1 100 ? -4.291 -0.615 8.851 1.00 98.31 100 LEU A C 1
ATOM 749 O O . LEU A 1 100 ? -3.710 -0.494 9.931 1.00 98.31 100 LEU A O 1
ATOM 753 N N . LEU A 1 101 ? -3.958 0.091 7.772 1.00 97.69 101 LEU A N 1
ATOM 754 C CA . LEU A 1 101 ? -3.030 1.220 7.790 1.00 97.69 101 LEU A CA 1
ATOM 755 C C . LEU A 1 101 ? -3.826 2.524 7.796 1.00 97.69 101 LEU A C 1
ATOM 757 O O . LEU A 1 101 ? -4.549 2.802 6.846 1.00 97.69 101 LEU A O 1
ATOM 761 N N . THR A 1 102 ? -3.706 3.320 8.855 1.00 97.31 102 THR A N 1
ATOM 762 C CA . THR A 1 102 ? -4.506 4.546 9.037 1.00 97.31 102 THR A CA 1
ATOM 763 C C . THR A 1 102 ? -3.687 5.628 9.730 1.00 97.31 102 THR A C 1
ATOM 765 O O . THR A 1 102 ? -2.739 5.330 10.451 1.00 97.31 102 THR A O 1
ATOM 768 N N . ASN A 1 103 ? -4.048 6.893 9.546 1.00 95.69 103 ASN A N 1
ATOM 769 C CA . ASN A 1 103 ? -3.521 8.008 10.329 1.00 95.69 103 ASN A CA 1
ATOM 770 C C . ASN A 1 103 ? -4.314 8.278 11.624 1.00 95.69 103 ASN A C 1
ATOM 772 O O . ASN A 1 103 ? -3.925 9.145 12.400 1.00 95.69 103 ASN A O 1
ATOM 776 N N . MET A 1 104 ? -5.415 7.556 11.878 1.00 96.50 104 MET A N 1
ATOM 777 C CA . MET A 1 104 ? -6.258 7.706 13.077 1.00 96.50 104 MET A CA 1
ATOM 778 C C . MET A 1 104 ? -6.747 9.150 13.324 1.00 96.50 104 MET A C 1
ATOM 780 O O . MET A 1 104 ? -6.876 9.621 14.457 1.00 96.50 104 MET A O 1
ATOM 784 N N . ALA A 1 105 ? -7.078 9.881 12.255 1.00 93.81 105 ALA A N 1
ATOM 785 C CA . ALA A 1 105 ? -7.662 11.217 12.377 1.00 93.81 105 ALA A CA 1
ATOM 786 C C . ALA A 1 105 ? -9.091 11.226 12.948 1.00 93.81 105 ALA A C 1
ATOM 788 O O . ALA A 1 105 ? -9.577 12.282 13.369 1.00 93.81 105 ALA A O 1
ATOM 789 N N . LEU A 1 106 ? -9.764 10.075 13.013 1.00 95.19 106 LEU A N 1
ATOM 790 C CA . LEU A 1 106 ? -11.040 9.921 13.710 1.00 95.19 106 LEU A CA 1
ATOM 791 C C . LEU A 1 106 ? -10.836 9.801 15.226 1.00 95.19 106 LEU A C 1
ATOM 793 O O . LEU A 1 106 ? -9.842 9.256 15.700 1.00 95.19 106 LEU A O 1
ATOM 797 N N . LYS A 1 107 ? -11.797 10.314 16.001 1.00 97.19 107 LYS A N 1
ATOM 798 C CA . LYS A 1 107 ? -11.875 10.024 17.442 1.00 97.19 107 LYS A CA 1
ATOM 799 C C . LYS A 1 107 ? -12.287 8.556 17.654 1.00 97.19 107 LYS A C 1
ATOM 801 O O . LYS A 1 107 ? -12.999 8.031 16.796 1.00 97.19 107 LYS A O 1
ATOM 806 N N . PRO A 1 108 ? -11.962 7.927 18.800 1.00 98.19 108 PRO A N 1
ATOM 807 C CA . PRO A 1 108 ? -12.232 6.503 19.037 1.00 98.19 108 PRO A CA 1
ATOM 808 C C . PRO A 1 108 ? -13.687 6.089 18.787 1.00 98.19 108 PRO A C 1
ATOM 810 O O . PRO A 1 108 ? -13.933 5.146 18.044 1.00 98.19 108 PRO A O 1
ATOM 813 N N . ALA A 1 109 ? -14.656 6.861 19.293 1.00 98.00 109 ALA A N 1
ATOM 814 C CA . ALA A 1 109 ? -16.082 6.610 19.068 1.00 98.00 109 ALA A CA 1
ATOM 815 C C . ALA A 1 109 ? -16.476 6.633 17.580 1.00 98.00 109 ALA A C 1
ATOM 817 O O . ALA A 1 109 ? -17.254 5.802 17.118 1.00 98.00 109 ALA A O 1
ATOM 818 N N . ALA A 1 110 ? -15.929 7.584 16.816 1.00 97.44 110 ALA A N 1
ATOM 819 C CA . ALA A 1 110 ? -16.205 7.711 15.387 1.00 97.44 110 ALA A CA 1
ATOM 820 C C . ALA A 1 110 ? -15.536 6.588 14.585 1.00 97.44 110 ALA A C 1
ATOM 822 O O . ALA A 1 110 ? -16.139 6.061 13.655 1.00 97.44 110 ALA A O 1
ATOM 823 N N . PHE A 1 111 ? -14.322 6.187 14.970 1.00 97.69 111 PHE A N 1
ATOM 824 C CA . PHE A 1 111 ? -13.656 5.024 14.392 1.00 97.69 111 PHE A CA 1
ATOM 825 C C . PHE A 1 111 ? -14.456 3.743 14.657 1.00 97.69 111 PHE A C 1
ATOM 827 O O . PHE A 1 111 ? -14.750 3.006 13.721 1.00 97.69 111 PHE A O 1
ATOM 834 N N . ALA A 1 112 ? -14.890 3.518 15.902 1.00 96.69 112 ALA A N 1
ATOM 835 C CA . ALA A 1 112 ? -15.729 2.383 16.280 1.00 96.69 112 ALA A CA 1
ATOM 836 C C . ALA A 1 112 ? -17.056 2.349 15.502 1.00 96.69 112 ALA A C 1
ATOM 838 O O . ALA A 1 112 ? -17.491 1.289 15.052 1.00 96.69 112 ALA A O 1
ATOM 839 N N . ALA A 1 113 ? -17.674 3.512 15.275 1.00 96.12 113 ALA A N 1
ATOM 840 C CA . ALA A 1 113 ? -18.847 3.622 14.414 1.00 96.12 113 ALA A CA 1
ATOM 841 C C . ALA A 1 113 ? -18.529 3.267 12.948 1.00 96.12 113 ALA A C 1
ATOM 843 O O . ALA A 1 113 ? -19.327 2.590 12.304 1.00 96.12 113 ALA A O 1
ATOM 844 N N . ALA A 1 114 ? -17.359 3.664 12.433 1.00 96.00 114 ALA A N 1
ATOM 845 C CA . ALA A 1 114 ? -16.932 3.362 11.066 1.00 96.00 114 ALA A CA 1
ATOM 846 C C . ALA A 1 114 ? -16.664 1.865 10.831 1.00 96.00 114 ALA A C 1
ATOM 848 O O . ALA A 1 114 ? -16.932 1.376 9.735 1.00 96.00 114 ALA A O 1
ATOM 849 N N . VAL A 1 115 ? -16.186 1.123 11.841 1.00 96.19 115 VAL A N 1
ATOM 850 C CA . VAL A 1 115 ? -16.094 -0.351 11.784 1.00 96.19 115 VAL A CA 1
ATOM 851 C C . VAL A 1 115 ? -17.410 -1.068 12.102 1.00 96.19 115 VAL A C 1
ATOM 853 O O . VAL A 1 115 ? -17.484 -2.280 11.931 1.00 96.19 115 VAL A O 1
ATOM 856 N N . ALA A 1 116 ? -18.456 -0.348 12.515 1.00 95.06 116 ALA A N 1
ATOM 857 C CA . ALA A 1 116 ? -19.836 -0.834 12.603 1.00 95.06 116 ALA A CA 1
ATOM 858 C C . ALA A 1 116 ? -20.008 -2.182 13.342 1.00 95.06 116 ALA A C 1
ATOM 860 O O . ALA A 1 116 ? -20.692 -3.083 12.861 1.00 95.06 116 ALA A O 1
ATOM 861 N N . GLY A 1 117 ? -19.370 -2.341 14.507 1.00 95.62 117 GLY A N 1
ATOM 862 C CA . GLY A 1 117 ? -19.472 -3.572 15.308 1.00 95.62 117 GLY A CA 1
ATOM 863 C C . GLY A 1 117 ? -18.589 -4.733 14.827 1.00 95.62 117 GLY A C 1
ATOM 864 O O . GLY A 1 117 ? -18.644 -5.822 15.391 1.00 95.62 117 GLY A O 1
ATOM 865 N N . CYS A 1 118 ? -17.759 -4.518 13.802 1.00 96.88 118 CYS A N 1
ATOM 866 C CA . CYS A 1 118 ? -16.869 -5.530 13.233 1.00 96.88 118 CYS A CA 1
ATOM 867 C C . CYS A 1 118 ? -15.439 -5.463 13.796 1.00 96.88 118 CYS A C 1
ATOM 869 O O . CYS A 1 118 ? -14.492 -5.815 13.094 1.00 96.88 118 CYS A O 1
ATOM 871 N N . GLN A 1 119 ? -15.249 -5.017 15.044 1.00 95.94 119 GLN A N 1
ATOM 872 C CA . GLN A 1 119 ? -13.925 -4.867 15.664 1.00 95.94 119 GLN A CA 1
ATOM 873 C C . GLN A 1 119 ? -13.110 -6.154 15.576 1.00 95.94 119 GLN A C 1
ATOM 875 O O . GLN A 1 119 ? -11.938 -6.103 15.218 1.00 95.94 119 GLN A O 1
ATOM 880 N N . ASP A 1 120 ? -13.741 -7.308 15.802 1.00 95.88 120 ASP A N 1
ATOM 881 C CA . ASP A 1 120 ? -13.083 -8.613 15.742 1.00 95.88 120 ASP A CA 1
ATOM 882 C C . ASP A 1 120 ? -12.370 -8.854 14.410 1.00 95.88 120 ASP A C 1
ATOM 884 O O . ASP A 1 120 ? -11.327 -9.498 14.381 1.00 95.88 120 ASP A O 1
ATOM 888 N N . LYS A 1 121 ? -12.850 -8.300 13.294 1.00 96.94 121 LYS A N 1
ATOM 889 C CA . LYS A 1 121 ? -12.200 -8.452 11.981 1.00 96.94 121 LYS A CA 1
ATOM 890 C C . LYS A 1 121 ? -10.804 -7.834 11.927 1.00 96.94 121 LYS A C 1
ATOM 892 O O . LYS A 1 121 ? -9.974 -8.299 11.152 1.00 96.94 121 LYS A O 1
ATOM 897 N N . LEU A 1 122 ? -10.544 -6.851 12.783 1.00 97.06 122 LEU A N 1
ATOM 898 C CA . LEU A 1 122 ? -9.254 -6.199 12.990 1.00 97.06 122 LEU A CA 1
ATOM 899 C C . LEU A 1 122 ? -8.542 -6.718 14.246 1.00 97.06 122 LEU A C 1
ATOM 901 O O . LEU A 1 122 ? -7.615 -6.073 14.716 1.00 97.06 122 LEU A O 1
ATOM 905 N N . ARG A 1 123 ? -8.960 -7.852 14.814 1.00 94.44 123 ARG A N 1
ATOM 906 C CA . ARG A 1 123 ? -8.306 -8.494 15.960 1.00 94.44 123 ARG A CA 1
ATOM 907 C C . ARG A 1 123 ? -7.733 -9.832 15.525 1.00 94.44 123 ARG A C 1
ATOM 909 O O . ARG A 1 123 ? -8.467 -10.698 15.043 1.00 94.44 123 ARG A O 1
ATOM 916 N N . ARG A 1 124 ? -6.425 -10.008 15.695 1.00 91.62 124 ARG A N 1
ATOM 917 C CA . ARG A 1 124 ? -5.745 -11.276 15.406 1.00 91.62 124 ARG A CA 1
ATOM 918 C C . ARG A 1 124 ? -4.496 -11.445 16.253 1.00 91.62 124 ARG A C 1
ATOM 920 O O . ARG A 1 124 ? -3.915 -10.465 16.710 1.00 91.62 124 ARG A O 1
ATOM 927 N N . ASP A 1 125 ? -4.089 -12.689 16.447 1.00 90.12 125 ASP A N 1
ATOM 928 C CA . ASP A 1 125 ? -2.840 -12.996 17.132 1.00 90.12 125 ASP A CA 1
ATOM 929 C C . ASP A 1 125 ? -1.701 -12.926 16.119 1.00 90.12 125 ASP A C 1
ATOM 931 O O . ASP A 1 125 ? -1.634 -13.687 15.154 1.00 90.12 125 ASP A O 1
ATOM 935 N N . ALA A 1 126 ? -0.851 -11.922 16.299 1.00 90.00 126 ALA A N 1
ATOM 936 C CA . ALA A 1 126 ? 0.145 -11.524 15.326 1.00 90.00 126 ALA A CA 1
ATOM 937 C C . ALA A 1 126 ? 1.402 -11.006 16.027 1.00 90.00 126 ALA A C 1
ATOM 939 O O . ALA A 1 126 ? 1.333 -10.478 17.136 1.00 90.00 126 ALA A O 1
ATOM 940 N N . PRO A 1 127 ? 2.571 -11.079 15.372 1.00 90.94 127 PRO A N 1
ATOM 941 C CA . PRO A 1 127 ? 3.801 -10.520 15.923 1.00 90.94 127 PRO A CA 1
ATOM 942 C C . PRO A 1 127 ? 3.815 -8.978 15.947 1.00 90.94 127 PRO A C 1
ATOM 944 O O . PRO A 1 127 ? 4.807 -8.384 16.376 1.00 90.94 127 PRO A O 1
ATOM 947 N N . TYR A 1 128 ? 2.745 -8.336 15.470 1.00 92.94 128 TYR A N 1
ATOM 948 C CA . TYR A 1 128 ? 2.562 -6.894 15.397 1.00 92.94 128 TYR A CA 1
ATOM 949 C C . TYR A 1 128 ? 1.061 -6.525 15.421 1.00 92.94 128 TYR A C 1
ATOM 951 O O . TYR A 1 128 ? 0.238 -7.351 15.027 1.00 92.94 128 TYR A O 1
ATOM 959 N N . PRO A 1 129 ? 0.704 -5.284 15.798 1.00 96.75 129 PRO A N 1
ATOM 960 C CA . PRO A 1 129 ? -0.669 -4.791 15.773 1.00 96.75 129 PRO A CA 1
ATOM 961 C C . PRO A 1 129 ? -1.303 -4.809 14.382 1.00 96.75 129 PRO A C 1
ATOM 963 O O . PRO A 1 129 ? -0.706 -4.343 13.408 1.00 96.75 129 PRO A O 1
ATOM 966 N N . SER A 1 130 ? -2.538 -5.292 14.295 1.00 96.88 130 SER A N 1
ATOM 967 C CA . SER A 1 130 ? -3.353 -5.301 13.074 1.00 96.88 130 SER A CA 1
ATOM 968 C C . SER A 1 130 ? -3.743 -3.893 12.624 1.00 96.88 130 SER A C 1
ATOM 970 O O . SER A 1 130 ? -3.792 -3.629 11.425 1.00 96.88 130 SER A O 1
ATOM 972 N N . ILE A 1 131 ? -3.959 -2.958 13.551 1.00 98.38 131 ILE A N 1
ATOM 973 C CA . ILE A 1 131 ? -4.175 -1.535 13.272 1.00 98.38 131 ILE A CA 1
ATOM 974 C C . ILE A 1 131 ? -2.859 -0.788 13.486 1.00 98.38 131 ILE A C 1
ATOM 976 O O . ILE A 1 131 ? -2.400 -0.580 14.611 1.00 98.38 131 ILE A O 1
ATOM 980 N N . ARG A 1 132 ? -2.251 -0.349 12.384 1.00 97.81 132 ARG A N 1
ATOM 981 C CA . ARG A 1 132 ? -0.968 0.358 12.382 1.00 97.81 132 ARG A CA 1
ATOM 982 C C . ARG A 1 132 ? -1.217 1.830 12.089 1.00 97.81 132 ARG A C 1
ATOM 984 O O . ARG A 1 132 ? -1.456 2.227 10.947 1.00 97.81 132 ARG A O 1
ATOM 991 N N . VAL A 1 133 ? -1.175 2.620 13.153 1.00 98.00 133 VAL A N 1
ATOM 992 C CA . VAL A 1 133 ? -1.467 4.049 13.154 1.00 98.00 133 VAL A CA 1
ATOM 993 C C . VAL A 1 133 ? -0.213 4.830 12.797 1.00 98.00 133 VAL A C 1
ATOM 995 O O . VAL A 1 133 ? 0.775 4.768 13.517 1.00 98.00 133 VAL A O 1
ATOM 998 N N . SER A 1 134 ? -0.227 5.566 11.694 1.00 95.19 134 SER A N 1
ATOM 999 C CA . SER A 1 134 ? 0.944 6.314 11.237 1.00 95.19 134 SER A CA 1
ATOM 1000 C C . SER A 1 134 ? 1.020 7.701 11.880 1.00 95.19 134 SER A C 1
ATOM 1002 O O . SER A 1 134 ? 0.082 8.491 11.786 1.00 95.19 134 SER A O 1
ATOM 1004 N N . TRP A 1 135 ? 2.146 8.003 12.528 1.00 94.75 135 TRP A N 1
ATOM 1005 C CA . TRP A 1 135 ? 2.474 9.322 13.062 1.00 94.75 135 TRP A CA 1
ATOM 1006 C C . TRP A 1 135 ? 3.016 10.223 11.946 1.00 94.75 135 TRP A C 1
ATOM 1008 O O . TRP A 1 135 ? 4.021 9.906 11.307 1.00 94.75 135 TRP A O 1
ATOM 1018 N N . HIS A 1 136 ? 2.350 11.360 11.727 1.00 91.94 136 HIS A N 1
ATOM 1019 C CA . HIS A 1 136 ? 2.694 12.346 10.701 1.00 91.94 136 HIS A CA 1
ATOM 1020 C C . HIS A 1 136 ? 2.855 13.730 11.345 1.00 91.94 136 HIS A C 1
ATOM 1022 O O . HIS A 1 136 ? 1.894 14.499 11.364 1.00 91.94 136 HIS A O 1
ATOM 1028 N N . PRO A 1 137 ? 4.038 14.079 11.873 1.00 90.38 137 PRO A N 1
ATOM 1029 C CA . PRO A 1 137 ? 4.183 15.209 12.787 1.00 90.38 137 PRO A CA 1
ATOM 1030 C C . PRO A 1 137 ? 3.769 16.535 12.176 1.00 90.38 137 PRO A C 1
ATOM 1032 O O . PRO A 1 137 ? 2.977 17.238 12.785 1.00 90.38 137 PRO A O 1
ATOM 1035 N N . ALA A 1 138 ? 4.256 16.870 10.978 1.00 89.25 138 ALA A N 1
ATOM 1036 C CA . ALA A 1 138 ? 3.943 18.153 10.347 1.00 89.25 138 ALA A CA 1
ATOM 1037 C C . ALA A 1 138 ? 2.423 18.358 10.211 1.00 89.25 138 ALA A C 1
ATOM 1039 O O . ALA A 1 138 ? 1.879 19.380 10.627 1.00 89.25 138 ALA A O 1
ATOM 1040 N N . GLU A 1 139 ? 1.725 17.337 9.714 1.00 90.81 139 GLU A N 1
ATOM 1041 C CA . GLU A 1 139 ? 0.283 17.401 9.490 1.00 90.81 139 GLU A CA 1
ATOM 1042 C C . GLU A 1 139 ? -0.524 17.295 10.787 1.00 90.81 139 GLU A C 1
ATOM 1044 O O . GLU A 1 139 ? -1.509 18.009 10.968 1.00 90.81 139 GLU A O 1
ATOM 1049 N N . MET A 1 140 ? -0.107 16.451 11.727 1.00 93.81 140 MET A N 1
ATOM 1050 C CA . MET A 1 140 ? -0.811 16.285 12.995 1.00 93.81 140 MET A CA 1
ATOM 1051 C C . MET A 1 140 ? -0.587 17.474 13.930 1.00 93.81 140 MET A C 1
ATOM 1053 O O . MET A 1 140 ? -1.536 17.902 14.577 1.00 93.81 140 MET A O 1
ATOM 1057 N N . HIS A 1 141 ? 0.598 18.089 13.950 1.00 93.62 141 HIS A N 1
ATOM 1058 C CA . HIS A 1 141 ? 0.824 19.358 14.651 1.00 93.62 141 HIS A CA 1
ATOM 1059 C C . HIS A 1 141 ? 0.006 20.497 14.043 1.00 93.62 141 HIS A C 1
ATOM 1061 O O . HIS A 1 141 ? -0.534 21.316 14.785 1.00 93.62 141 HIS A O 1
ATOM 1067 N N . ARG A 1 142 ? -0.159 20.530 12.714 1.00 92.31 142 ARG A N 1
ATOM 1068 C CA . ARG A 1 142 ? -1.032 21.512 12.054 1.00 92.31 142 ARG A CA 1
ATOM 1069 C C . ARG A 1 142 ? -2.485 21.407 12.530 1.00 92.31 142 ARG A C 1
ATOM 1071 O O . ARG A 1 142 ? -3.160 22.428 12.625 1.00 92.31 142 ARG A O 1
ATOM 1078 N N . VAL A 1 143 ? -2.973 20.198 12.820 1.00 91.69 143 VAL A N 1
ATOM 1079 C CA . VAL A 1 143 ? -4.376 19.954 13.206 1.00 91.69 143 VAL A CA 1
ATOM 1080 C C . VAL A 1 143 ? -4.591 19.972 14.726 1.00 91.69 143 VAL A C 1
ATOM 1082 O O . VAL A 1 143 ? -5.597 20.503 15.191 1.00 91.69 143 VAL A O 1
ATOM 1085 N N . TRP A 1 144 ? -3.673 19.403 15.507 1.00 95.56 144 TRP A N 1
ATOM 1086 C CA . TRP A 1 144 ? -3.807 19.192 16.958 1.00 95.56 144 TRP A CA 1
ATOM 1087 C C . TRP A 1 144 ? -2.846 20.045 17.800 1.00 95.56 144 TRP A C 1
ATOM 1089 O O . TRP A 1 144 ? -2.813 19.930 19.026 1.00 95.56 144 TRP A O 1
ATOM 1099 N N . GLY A 1 145 ? -2.067 20.921 17.166 1.00 94.38 145 GLY A N 1
ATOM 1100 C CA . GLY A 1 145 ? -1.137 21.817 17.844 1.00 94.38 145 GLY A CA 1
ATOM 1101 C C . GLY A 1 145 ? 0.016 21.078 18.521 1.00 94.38 145 GLY A C 1
ATOM 1102 O O . GLY A 1 145 ? 0.435 19.997 18.112 1.00 94.38 145 GLY A O 1
ATOM 1103 N N . THR A 1 146 ? 0.559 21.658 19.587 1.00 92.75 146 THR A N 1
ATOM 1104 C CA . THR A 1 146 ? 1.744 21.132 20.291 1.00 92.75 146 THR A CA 1
ATOM 1105 C C . THR A 1 146 ? 1.501 19.800 21.006 1.00 92.75 146 THR A C 1
ATOM 1107 O O . THR A 1 146 ? 2.452 19.073 21.268 1.00 92.75 146 THR A O 1
ATOM 1110 N N . ARG A 1 147 ? 0.239 19.433 21.273 1.00 94.75 147 ARG A N 1
ATOM 1111 C CA . ARG A 1 147 ? -0.144 18.165 21.919 1.00 94.75 147 ARG A CA 1
ATOM 1112 C C . ARG A 1 147 ? -0.430 17.027 20.933 1.00 94.75 147 ARG A C 1
ATOM 1114 O O . ARG A 1 147 ? -0.962 16.003 21.342 1.00 94.75 147 ARG A O 1
ATOM 1121 N N . ALA A 1 148 ? -0.077 17.175 19.657 1.00 96.06 148 ALA A N 1
ATOM 1122 C CA . ALA A 1 148 ? -0.459 16.236 18.604 1.00 96.06 148 ALA A CA 1
ATOM 1123 C C . ALA A 1 148 ? -0.080 14.768 18.871 1.00 96.06 148 ALA A C 1
ATOM 1125 O O . ALA A 1 148 ? -0.909 13.886 18.656 1.00 96.06 148 ALA A O 1
ATOM 1126 N N . PHE A 1 149 ? 1.122 14.487 19.385 1.00 96.94 149 PHE A N 1
ATOM 1127 C CA . PHE A 1 149 ? 1.495 13.105 19.712 1.00 96.94 149 PHE A CA 1
ATOM 1128 C C . PHE A 1 149 ? 0.703 12.562 20.911 1.00 96.94 149 PHE A C 1
ATOM 1130 O O . PHE A 1 149 ? 0.245 11.423 20.883 1.00 96.94 149 PHE A O 1
ATOM 1137 N N . ALA A 1 150 ? 0.477 13.388 21.941 1.00 97.75 150 ALA A N 1
ATOM 1138 C CA . ALA A 1 150 ? -0.348 13.014 23.091 1.00 97.75 150 ALA A CA 1
ATOM 1139 C C . ALA A 1 150 ? -1.793 12.706 22.669 1.00 97.75 150 ALA A C 1
ATOM 1141 O O . ALA A 1 150 ? -2.334 11.683 23.071 1.00 97.75 150 ALA A O 1
ATOM 1142 N N . GLU A 1 151 ? -2.381 13.540 21.807 1.00 98.06 151 GLU A N 1
ATOM 1143 C CA . GLU A 1 151 ? -3.706 13.315 21.217 1.00 98.06 151 GLU A CA 1
ATOM 1144 C C . GLU A 1 151 ? -3.750 11.989 20.439 1.00 98.06 151 GLU A C 1
ATOM 1146 O O . GLU A 1 151 ? -4.703 11.224 20.582 1.00 98.06 151 GLU A O 1
ATOM 1151 N N . LEU A 1 152 ? -2.715 11.668 19.651 1.00 98.19 152 LEU A N 1
ATOM 1152 C CA . LEU A 1 152 ? -2.648 10.389 18.937 1.00 98.19 152 LEU A CA 1
ATOM 1153 C C . LEU A 1 152 ? -2.605 9.194 19.901 1.00 98.19 152 LEU A C 1
ATOM 1155 O O . LEU A 1 152 ? -3.313 8.207 19.687 1.00 98.19 152 LEU A O 1
ATOM 1159 N N . VAL A 1 153 ? -1.809 9.286 20.971 1.00 98.50 153 VAL A N 1
ATOM 1160 C CA . VAL A 1 153 ? -1.745 8.261 22.024 1.00 98.50 153 VAL A CA 1
ATOM 1161 C C . VAL A 1 153 ? -3.102 8.110 22.711 1.00 98.50 153 VAL A C 1
ATOM 1163 O O . VAL A 1 153 ? -3.592 6.990 22.828 1.00 98.50 153 VAL A O 1
ATOM 1166 N N . GLU A 1 154 ? -3.736 9.211 23.120 1.00 98.56 154 GLU A N 1
ATOM 1167 C CA . GLU A 1 154 ? -5.058 9.217 23.762 1.00 98.56 154 GLU A CA 1
ATOM 1168 C C . GLU A 1 154 ? -6.121 8.570 22.861 1.00 98.56 154 GLU A C 1
ATOM 1170 O O . GLU A 1 154 ? -6.928 7.770 23.333 1.00 98.56 154 GLU A O 1
ATOM 1175 N N . ARG A 1 155 ? -6.076 8.822 21.548 1.00 98.50 155 ARG A N 1
ATOM 1176 C CA . ARG A 1 155 ? -6.951 8.150 20.575 1.00 98.50 155 ARG A CA 1
ATOM 1177 C C . ARG A 1 155 ? -6.689 6.654 20.493 1.00 98.50 155 ARG A C 1
ATOM 1179 O O . ARG A 1 155 ? -7.636 5.877 20.537 1.00 98.50 155 ARG A O 1
ATOM 1186 N N . CYS A 1 156 ? -5.429 6.238 20.391 1.00 98.56 156 CYS A N 1
ATOM 1187 C CA . CYS A 1 156 ? -5.092 4.816 20.326 1.00 98.56 156 CYS A CA 1
ATOM 1188 C C . CYS A 1 156 ? -5.524 4.080 21.601 1.00 98.56 156 CYS A C 1
ATOM 1190 O O . CYS A 1 156 ? -6.117 3.011 21.512 1.00 98.56 156 CYS A O 1
ATOM 1192 N N . VAL A 1 157 ? -5.288 4.672 22.777 1.00 98.56 157 VAL A N 1
ATOM 1193 C CA . VAL A 1 157 ? -5.712 4.124 24.076 1.00 98.56 157 VAL A CA 1
ATOM 1194 C C . VAL A 1 157 ? -7.233 4.073 24.192 1.00 98.56 157 VAL A C 1
ATOM 1196 O O . VAL A 1 157 ? -7.782 3.052 24.601 1.00 98.56 157 VAL A O 1
ATOM 1199 N N . GLY A 1 158 ? -7.924 5.135 23.775 1.00 98.50 158 GLY A N 1
ATOM 1200 C CA . GLY A 1 158 ? -9.381 5.226 23.839 1.00 98.50 158 GLY A CA 1
ATOM 1201 C C . GLY A 1 158 ? -10.110 4.167 23.009 1.00 98.50 158 GLY A C 1
ATOM 1202 O O . GLY A 1 158 ? -11.264 3.868 23.295 1.00 98.50 158 GLY A O 1
ATOM 1203 N N . LEU A 1 159 ? -9.457 3.536 22.024 1.00 98.44 159 LEU A N 1
ATOM 1204 C CA . LEU A 1 159 ? -10.032 2.389 21.309 1.00 98.44 159 LEU A CA 1
ATOM 1205 C C . LEU A 1 159 ? -10.322 1.192 22.232 1.00 98.44 159 LEU A C 1
ATOM 1207 O O . LEU A 1 159 ? -11.209 0.396 21.919 1.00 98.44 159 LEU A O 1
ATOM 1211 N N . GLY A 1 160 ? -9.653 1.092 23.385 1.00 98.00 160 GLY A N 1
ATOM 1212 C CA . GLY A 1 160 ? -9.936 0.072 24.397 1.00 98.00 160 GLY A CA 1
ATOM 1213 C C . GLY A 1 160 ? -11.378 0.107 24.913 1.00 98.00 160 GLY A C 1
ATOM 1214 O O . GLY A 1 160 ? -11.986 -0.942 25.115 1.00 98.00 160 GLY A O 1
ATOM 1215 N N . GLU A 1 161 ? -11.976 1.298 25.022 1.00 98.12 161 GLU A N 1
ATOM 1216 C CA . GLU A 1 161 ? -13.382 1.474 25.426 1.00 98.12 161 GLU A CA 1
ATOM 1217 C C . GLU A 1 161 ? -14.373 0.897 24.399 1.00 98.12 161 GLU A C 1
ATOM 1219 O O . GLU A 1 161 ? -15.538 0.666 24.713 1.00 98.12 161 GLU A O 1
ATOM 1224 N N . TYR A 1 162 ? -13.904 0.636 23.174 1.00 97.62 162 TYR A N 1
ATOM 1225 C CA . TYR A 1 162 ? -14.706 0.159 22.047 1.00 97.62 162 TYR A CA 1
ATOM 1226 C C . TYR A 1 162 ? -14.353 -1.272 21.621 1.00 97.62 162 TYR A C 1
ATOM 1228 O O . TYR A 1 162 ? -14.715 -1.683 20.517 1.00 97.62 162 TYR A O 1
ATOM 1236 N N . GLY A 1 163 ? -13.678 -2.035 22.490 1.00 96.25 163 GLY A N 1
ATOM 1237 C CA . GLY A 1 163 ? -13.466 -3.479 22.329 1.00 96.25 163 GLY A CA 1
ATOM 1238 C C . GLY A 1 163 ? -12.158 -3.894 21.651 1.00 96.25 163 GLY A C 1
ATOM 1239 O O . GLY A 1 163 ? -11.973 -5.081 21.379 1.00 96.25 163 GLY A O 1
ATOM 1240 N N . PHE A 1 164 ? -11.241 -2.960 21.387 1.00 98.00 164 PHE A N 1
ATOM 1241 C CA . PHE A 1 164 ? -9.897 -3.283 20.897 1.00 98.00 164 PHE A CA 1
ATOM 1242 C C . PHE A 1 164 ? -8.951 -3.629 22.055 1.00 98.00 164 PHE A C 1
ATOM 1244 O O . PHE A 1 164 ? -9.016 -3.017 23.121 1.00 98.00 164 PHE A O 1
ATOM 1251 N N . ARG A 1 165 ? -8.030 -4.579 21.857 1.00 97.81 165 ARG A N 1
ATOM 1252 C CA . ARG A 1 165 ? -6.934 -4.820 22.806 1.00 97.81 165 ARG A CA 1
ATOM 1253 C C . ARG A 1 165 ? -5.901 -3.713 22.629 1.00 97.81 165 ARG A C 1
ATOM 1255 O O . ARG A 1 165 ? -5.339 -3.567 21.546 1.00 97.81 165 ARG A O 1
ATOM 1262 N N . VAL A 1 166 ? -5.633 -2.953 23.685 1.00 98.06 166 VAL A N 1
ATOM 1263 C CA . VAL A 1 166 ? -4.557 -1.955 23.704 1.00 98.06 166 VAL A CA 1
ATOM 1264 C C . VAL A 1 166 ? -3.610 -2.307 24.836 1.00 98.06 166 VAL A C 1
ATOM 1266 O O . VAL A 1 166 ? -4.021 -2.397 25.992 1.00 98.06 166 VAL A O 1
ATOM 1269 N N . HIS A 1 167 ? -2.356 -2.570 24.493 1.00 97.94 167 HIS A N 1
ATOM 1270 C CA . HIS A 1 167 ? -1.356 -3.065 25.432 1.00 97.94 167 HIS A CA 1
ATOM 1271 C C . HIS A 1 167 ? 0.031 -2.557 25.023 1.00 97.94 167 HIS A C 1
ATOM 1273 O O . HIS A 1 167 ? 0.272 -2.477 23.829 1.00 97.94 167 HIS A O 1
ATOM 1279 N N . PRO A 1 168 ? 0.971 -2.246 25.936 1.00 96.88 168 PRO A N 1
ATOM 1280 C CA . PRO A 1 168 ? 2.311 -1.770 25.560 1.00 96.88 168 PRO A CA 1
ATOM 1281 C C . PRO A 1 168 ? 3.162 -2.796 24.792 1.00 96.88 168 PRO A C 1
ATOM 1283 O O . PRO A 1 168 ? 3.997 -2.411 23.978 1.00 96.88 168 PRO A O 1
ATOM 1286 N N . ASP A 1 169 ? 2.963 -4.095 25.033 1.00 96.25 169 ASP A N 1
ATOM 1287 C CA . ASP A 1 169 ? 3.542 -5.157 24.197 1.00 96.25 169 ASP A CA 1
ATOM 1288 C C . ASP A 1 169 ? 2.773 -5.266 22.877 1.00 96.25 169 ASP A C 1
ATOM 1290 O O . ASP A 1 169 ? 1.583 -5.594 22.855 1.00 96.25 169 ASP A O 1
ATOM 1294 N N . LYS A 1 170 ? 3.487 -5.051 21.772 1.00 95.00 170 LYS A N 1
ATOM 1295 C CA . LYS A 1 170 ? 2.950 -5.076 20.413 1.00 95.00 170 LYS A CA 1
ATOM 1296 C C . LYS A 1 170 ? 2.316 -6.401 19.999 1.00 95.00 170 LYS A C 1
ATOM 1298 O O . LYS A 1 170 ? 1.439 -6.389 19.147 1.00 95.00 170 LYS A O 1
ATOM 1303 N N . ARG A 1 171 ? 2.730 -7.531 20.582 1.00 94.25 171 ARG A N 1
ATOM 1304 C CA . ARG A 1 171 ? 2.139 -8.852 20.293 1.00 94.25 171 ARG A CA 1
ATOM 1305 C C . ARG A 1 171 ? 0.773 -9.043 20.948 1.00 94.25 171 ARG A C 1
ATOM 1307 O O . ARG A 1 171 ? 0.017 -9.920 20.550 1.00 94.25 171 ARG A O 1
ATOM 1314 N N . LEU A 1 172 ? 0.483 -8.242 21.970 1.00 96.62 172 LEU A N 1
ATOM 1315 C CA . LEU A 1 172 ? -0.746 -8.300 22.758 1.00 96.62 172 LEU A CA 1
ATOM 1316 C C . LEU A 1 172 ? -1.714 -7.156 22.419 1.00 96.62 172 LEU A C 1
ATOM 1318 O O . LEU A 1 172 ? -2.805 -7.091 22.984 1.00 96.62 172 LEU A O 1
ATOM 1322 N N . SER A 1 173 ? -1.320 -6.256 21.516 1.00 97.88 173 SER A N 1
ATOM 1323 C CA . SER A 1 173 ? -2.085 -5.071 21.133 1.00 97.88 173 SER A CA 1
ATOM 1324 C C . SER A 1 173 ? -2.631 -5.204 19.715 1.00 97.88 173 SER A C 1
ATOM 1326 O O . SER A 1 173 ? -1.896 -5.548 18.795 1.00 97.88 173 SER A O 1
ATOM 1328 N N . ASP A 1 174 ? -3.902 -4.859 19.521 1.00 98.00 174 ASP A N 1
ATOM 1329 C CA . ASP A 1 174 ? -4.511 -4.711 18.195 1.00 98.00 174 ASP A CA 1
ATOM 1330 C C . ASP A 1 174 ? -4.113 -3.375 17.545 1.00 98.00 174 ASP A C 1
ATOM 1332 O O . ASP A 1 174 ? -4.206 -3.226 16.331 1.00 98.00 174 ASP A O 1
ATOM 1336 N N . VAL A 1 175 ? -3.646 -2.401 18.339 1.00 98.31 175 VAL A N 1
ATOM 1337 C CA . VAL A 1 175 ? -3.308 -1.040 17.892 1.00 98.31 175 VAL A CA 1
ATOM 1338 C C . VAL A 1 175 ? -1.854 -0.702 18.219 1.00 98.31 175 VAL A C 1
ATOM 1340 O O . VAL A 1 175 ? -1.385 -0.955 19.329 1.00 98.31 175 VAL A O 1
ATOM 1343 N N . GLY A 1 176 ? -1.139 -0.093 17.274 1.00 98.12 176 GLY A N 1
ATOM 1344 C CA . GLY A 1 176 ? 0.202 0.444 17.508 1.00 98.12 176 GLY A CA 1
ATOM 1345 C C . GLY A 1 176 ? 0.511 1.671 16.671 1.00 98.12 176 GLY A C 1
ATOM 1346 O O . GLY A 1 176 ? -0.008 1.815 15.564 1.00 98.12 176 GLY A O 1
ATOM 1347 N N . ILE A 1 177 ? 1.367 2.544 17.200 1.00 98.31 177 ILE A N 1
ATOM 1348 C CA . ILE A 1 177 ? 1.816 3.760 16.520 1.00 98.31 177 ILE A CA 1
ATOM 1349 C C . ILE A 1 177 ? 3.105 3.453 15.757 1.00 98.31 177 ILE A C 1
ATOM 1351 O O . ILE A 1 177 ? 4.040 2.868 16.295 1.00 98.31 177 ILE A O 1
ATOM 1355 N N . TYR A 1 178 ? 3.162 3.866 14.499 1.00 95.81 178 TYR A N 1
ATOM 1356 C CA . TYR A 1 178 ? 4.294 3.686 13.608 1.00 95.81 178 TYR A CA 1
ATOM 1357 C C . TYR A 1 178 ? 4.747 5.031 13.065 1.00 95.81 178 TYR A C 1
ATOM 1359 O O . TYR A 1 178 ? 3.930 5.828 12.612 1.00 95.81 178 TYR A O 1
ATOM 1367 N N . MET A 1 179 ? 6.050 5.266 13.036 1.00 92.31 179 MET A N 1
ATOM 1368 C CA . MET A 1 179 ? 6.632 6.442 12.395 1.00 92.31 179 MET A CA 1
ATOM 1369 C C . MET A 1 179 ? 7.643 6.009 11.340 1.00 92.31 179 MET A C 1
ATOM 1371 O O . MET A 1 179 ? 8.429 5.098 11.579 1.00 92.31 179 MET A O 1
ATOM 1375 N N . VAL A 1 180 ? 7.647 6.669 10.183 1.00 88.50 180 VAL A N 1
ATOM 1376 C CA . VAL A 1 180 ? 8.790 6.582 9.266 1.00 88.50 180 VAL A CA 1
ATOM 1377 C C . VAL A 1 180 ? 9.849 7.574 9.730 1.00 88.50 180 VAL A C 1
ATOM 1379 O O . VAL A 1 180 ? 9.550 8.761 9.863 1.00 88.50 180 VAL A O 1
ATOM 1382 N N . ASP A 1 181 ? 11.063 7.082 9.956 1.00 85.25 181 ASP A N 1
ATOM 1383 C CA . ASP A 1 181 ? 12.218 7.853 10.425 1.00 85.25 181 ASP A CA 1
ATOM 1384 C C . ASP A 1 181 ? 12.838 8.673 9.283 1.00 85.25 181 ASP A C 1
ATOM 1386 O O . ASP A 1 181 ? 13.938 8.410 8.799 1.00 85.25 181 ASP A O 1
ATOM 1390 N N . VAL A 1 182 ? 12.048 9.618 8.769 1.00 81.25 182 VAL A N 1
ATOM 1391 C CA . VAL A 1 182 ? 12.478 10.588 7.754 1.00 81.25 182 VAL A CA 1
ATOM 1392 C C . VAL A 1 182 ? 13.472 11.550 8.412 1.00 81.25 182 VAL A C 1
ATOM 1394 O O . VAL A 1 182 ? 13.214 11.981 9.535 1.00 81.25 182 VAL A O 1
ATOM 1397 N N . PRO A 1 183 ? 14.570 11.951 7.749 1.00 78.56 183 PRO A N 1
ATOM 1398 C CA . PRO A 1 183 ? 15.461 12.976 8.288 1.00 78.56 183 PRO A CA 1
ATOM 1399 C C . PRO A 1 183 ? 14.695 14.235 8.731 1.00 78.56 183 PRO A C 1
ATOM 1401 O O . PRO A 1 183 ? 13.885 14.780 7.981 1.00 78.56 183 PRO A O 1
ATOM 1404 N N . GLY A 1 184 ? 14.909 14.665 9.979 1.00 76.19 184 GLY A N 1
ATOM 1405 C CA . GLY A 1 184 ? 14.185 15.790 10.587 1.00 76.19 184 GLY A CA 1
ATOM 1406 C C . GLY A 1 184 ? 12.837 15.424 11.222 1.00 76.19 184 GLY A C 1
ATOM 1407 O O . GLY A 1 184 ? 12.191 16.288 11.813 1.00 76.19 184 GLY A O 1
ATOM 1408 N N . ASN A 1 185 ? 12.419 14.160 11.146 1.00 82.62 185 ASN A N 1
ATOM 1409 C CA . ASN A 1 185 ? 11.257 13.618 11.834 1.00 82.62 185 ASN A CA 1
ATOM 1410 C C . ASN A 1 185 ? 11.672 12.457 12.747 1.00 82.62 185 ASN A C 1
ATOM 1412 O O . ASN A 1 185 ? 11.841 11.330 12.286 1.00 82.62 185 ASN A O 1
ATOM 1416 N N . HIS A 1 186 ? 11.774 12.731 14.046 1.00 82.31 186 HIS A N 1
ATOM 1417 C CA . HIS A 1 186 ? 12.209 11.747 15.029 1.00 82.31 186 HIS A CA 1
ATOM 1418 C C . HIS A 1 186 ? 11.240 11.671 16.210 1.00 82.31 186 HIS A C 1
ATOM 1420 O O . HIS A 1 186 ? 10.624 12.662 16.607 1.00 82.31 186 HIS A O 1
ATOM 1426 N N . LEU A 1 187 ? 11.134 10.480 16.799 1.00 88.00 187 LEU A N 1
ATOM 1427 C CA . LEU A 1 187 ? 10.507 10.313 18.104 1.00 88.00 187 LEU A CA 1
ATOM 1428 C C . LEU A 1 187 ? 11.529 10.707 19.165 1.00 88.00 187 LEU A C 1
ATOM 1430 O O . LEU A 1 187 ? 12.611 10.130 19.231 1.00 88.00 187 LEU A O 1
ATOM 1434 N N . HIS A 1 188 ? 11.175 11.681 19.995 1.00 89.38 188 HIS A N 1
ATOM 1435 C CA . HIS A 1 188 ? 11.987 12.085 21.139 1.00 89.38 188 HIS A CA 1
ATOM 1436 C C . HIS A 1 188 ? 11.546 11.346 22.408 1.00 89.38 188 HIS A C 1
ATOM 1438 O O . HIS A 1 188 ? 10.400 10.899 22.501 1.00 89.38 188 HIS A O 1
ATOM 1444 N N . ASP A 1 189 ? 12.423 11.269 23.409 1.00 93.19 189 ASP A N 1
ATOM 1445 C CA . ASP A 1 189 ? 12.155 10.566 24.674 1.00 93.19 189 ASP A CA 1
ATOM 1446 C C . ASP A 1 189 ? 10.870 11.047 25.362 1.00 93.19 189 ASP A C 1
ATOM 1448 O O . ASP A 1 189 ? 10.108 10.242 25.892 1.00 93.19 189 ASP A O 1
ATOM 1452 N N . GLU A 1 190 ? 10.569 12.346 25.286 1.00 93.25 190 GLU A N 1
ATOM 1453 C CA . GLU A 1 190 ? 9.327 12.921 25.815 1.00 93.25 190 GLU A CA 1
ATOM 1454 C C . GLU A 1 190 ? 8.078 12.366 25.115 1.00 93.25 190 GLU A C 1
ATOM 1456 O O . GLU A 1 190 ? 7.069 12.093 25.765 1.00 93.25 190 GLU A O 1
ATOM 1461 N N . MET A 1 191 ? 8.140 12.149 23.796 1.00 93.94 191 MET A N 1
ATOM 1462 C CA . MET A 1 191 ? 7.051 11.518 23.046 1.00 93.94 191 MET A CA 1
ATOM 1463 C C . MET A 1 191 ? 6.912 10.051 23.444 1.00 93.94 191 MET A C 1
ATOM 1465 O O . MET A 1 191 ? 5.813 9.594 23.755 1.00 93.94 191 MET A O 1
ATOM 1469 N N . LEU A 1 192 ? 8.024 9.317 23.502 1.00 95.44 192 LEU A N 1
ATOM 1470 C CA . LEU A 1 192 ? 8.022 7.913 23.911 1.00 95.44 192 LEU A CA 1
ATOM 1471 C C . LEU A 1 192 ? 7.470 7.739 25.333 1.00 95.44 192 LEU A C 1
ATOM 1473 O O . LEU A 1 192 ? 6.681 6.825 25.572 1.00 95.44 192 LEU A O 1
ATOM 1477 N N . ALA A 1 193 ? 7.781 8.657 26.251 1.00 97.12 193 ALA A N 1
ATOM 1478 C CA . ALA A 1 193 ? 7.245 8.667 27.610 1.00 97.12 193 ALA A CA 1
ATOM 1479 C C . ALA A 1 193 ? 5.714 8.826 27.658 1.00 97.12 193 ALA A C 1
ATOM 1481 O O . ALA A 1 193 ? 5.067 8.264 28.543 1.00 97.12 193 ALA A O 1
ATOM 1482 N N . LEU A 1 194 ? 5.102 9.536 26.700 1.00 97.38 194 LEU A N 1
ATOM 1483 C CA . LEU A 1 194 ? 3.641 9.664 26.627 1.00 97.38 194 LEU A CA 1
ATOM 1484 C C . LEU A 1 194 ? 2.955 8.328 26.314 1.00 97.38 194 LEU A C 1
ATOM 1486 O O . LEU A 1 194 ? 1.873 8.067 26.856 1.00 97.38 194 LEU A O 1
ATOM 1490 N N . ALA A 1 195 ? 3.576 7.506 25.462 1.00 97.50 195 ALA A N 1
ATOM 1491 C CA . ALA A 1 195 ? 3.073 6.202 25.028 1.00 97.50 195 ALA A CA 1
ATOM 1492 C C . ALA A 1 195 ? 3.518 5.037 25.931 1.00 97.50 195 ALA A C 1
ATOM 1494 O O . ALA A 1 195 ? 2.879 3.980 25.932 1.00 97.50 195 ALA A O 1
ATOM 1495 N N . ALA A 1 196 ? 4.588 5.229 26.706 1.00 97.38 196 ALA A N 1
ATOM 1496 C CA . ALA A 1 196 ? 5.177 4.217 27.571 1.00 97.38 196 ALA A CA 1
ATOM 1497 C C . ALA A 1 196 ? 4.134 3.580 28.503 1.00 97.38 196 ALA A C 1
ATOM 1499 O O . ALA A 1 196 ? 3.357 4.264 29.171 1.00 97.38 196 ALA A O 1
ATOM 1500 N N . GLY A 1 197 ? 4.106 2.245 28.522 1.00 97.44 197 GLY A N 1
ATOM 1501 C CA . GLY A 1 197 ? 3.149 1.468 29.313 1.00 97.44 197 GLY A CA 1
ATOM 1502 C C . GLY A 1 197 ? 1.708 1.475 28.785 1.00 97.44 197 GLY A C 1
ATOM 1503 O O . GLY A 1 197 ? 0.854 0.856 29.412 1.00 97.44 197 GLY A O 1
ATOM 1504 N N . LYS A 1 198 ? 1.425 2.135 27.651 1.00 98.06 198 LYS A N 1
ATOM 1505 C CA . LYS A 1 198 ? 0.063 2.295 27.115 1.00 98.06 198 LYS A CA 1
ATOM 1506 C C . LYS A 1 198 ? -0.123 1.649 25.745 1.00 98.06 198 LYS A C 1
ATOM 1508 O O . LYS A 1 198 ? -0.999 0.809 25.589 1.00 98.06 198 LYS A O 1
ATOM 1513 N N . VAL A 1 199 ? 0.686 2.035 24.759 1.00 97.88 199 VAL A N 1
ATOM 1514 C CA . VAL A 1 199 ? 0.560 1.599 23.357 1.00 97.88 199 VAL A CA 1
ATOM 1515 C C . VAL A 1 199 ? 1.957 1.416 22.755 1.00 97.88 199 VAL A C 1
ATOM 1517 O O . VAL A 1 199 ? 2.839 2.223 23.055 1.00 97.88 199 VAL A O 1
ATOM 1520 N N . PRO A 1 200 ? 2.206 0.380 21.932 1.00 97.88 200 PRO A N 1
ATOM 1521 C CA . PRO A 1 200 ? 3.499 0.184 21.302 1.00 97.88 200 PRO A CA 1
ATOM 1522 C C . PRO A 1 200 ? 3.758 1.300 20.297 1.00 97.88 200 PRO A C 1
ATOM 1524 O O . PRO A 1 200 ? 2.857 1.736 19.570 1.00 97.88 200 PRO A O 1
ATOM 1527 N N . VAL A 1 201 ? 5.016 1.717 20.238 1.00 97.38 201 VAL A N 1
ATOM 1528 C CA . VAL A 1 201 ? 5.510 2.675 19.258 1.00 97.38 201 VAL A CA 1
ATOM 1529 C C . VAL A 1 201 ? 6.684 2.041 18.532 1.00 97.38 201 VAL A C 1
ATOM 1531 O O . VAL A 1 201 ? 7.609 1.535 19.160 1.00 97.38 201 VAL A O 1
ATOM 1534 N N . GLU A 1 202 ? 6.630 2.051 17.209 1.00 94.12 202 GLU A N 1
ATOM 1535 C CA . GLU A 1 202 ? 7.623 1.432 16.338 1.00 94.12 202 GLU A CA 1
ATOM 1536 C C . GLU A 1 202 ? 8.105 2.450 15.303 1.00 94.12 202 GLU A C 1
ATOM 1538 O O . GLU A 1 202 ? 7.326 3.243 14.765 1.00 94.12 202 GLU A O 1
ATOM 1543 N N . THR A 1 203 ? 9.390 2.405 14.975 1.00 91.38 203 THR A N 1
ATOM 1544 C CA . THR A 1 203 ? 9.945 3.168 13.857 1.00 91.38 203 THR A CA 1
ATOM 1545 C C . THR A 1 203 ? 10.138 2.264 12.646 1.00 91.38 203 THR A C 1
ATOM 1547 O O . THR A 1 203 ? 10.357 1.057 12.751 1.00 91.38 203 THR A O 1
ATOM 1550 N N . LYS A 1 204 ? 10.006 2.848 11.460 1.00 88.38 204 LYS A N 1
ATOM 1551 C CA . LYS A 1 204 ? 10.298 2.215 10.178 1.00 88.38 204 LYS A CA 1
ATOM 1552 C C . LYS A 1 204 ? 11.379 3.017 9.482 1.00 88.38 204 LYS A C 1
ATOM 1554 O O . LYS A 1 204 ? 11.355 4.245 9.513 1.00 88.38 204 LYS A O 1
ATOM 1559 N N . GLU A 1 205 ? 12.274 2.308 8.809 1.00 87.62 205 GLU A N 1
ATOM 1560 C CA . GLU A 1 205 ? 13.291 2.923 7.964 1.00 87.62 205 GLU A CA 1
ATOM 1561 C C . GLU A 1 205 ? 12.633 3.809 6.894 1.00 87.62 205 GLU A C 1
ATOM 1563 O O . GLU A 1 205 ? 11.639 3.424 6.263 1.00 87.62 205 GLU A O 1
ATOM 1568 N N . PHE A 1 206 ? 13.186 5.004 6.705 1.00 89.44 206 PHE A N 1
ATOM 1569 C CA . PHE A 1 206 ? 12.852 5.862 5.580 1.00 89.44 206 PHE A CA 1
ATOM 1570 C C . PHE A 1 206 ? 13.398 5.279 4.276 1.00 89.44 206 PHE A C 1
ATOM 1572 O O . PHE A 1 206 ? 14.496 4.731 4.232 1.00 89.44 206 PHE A O 1
ATOM 1579 N N . LEU A 1 207 ? 12.612 5.389 3.207 1.00 89.19 207 LEU A N 1
ATOM 1580 C CA . LEU A 1 207 ? 12.934 4.808 1.913 1.00 89.19 207 LEU A CA 1
ATOM 1581 C C . LEU A 1 207 ? 12.950 5.903 0.862 1.00 89.19 207 LEU A C 1
ATOM 1583 O O . LEU A 1 207 ? 11.978 6.643 0.738 1.00 89.19 207 LEU A O 1
ATOM 1587 N N . GLY A 1 208 ? 13.998 5.917 0.051 1.00 86.25 208 GLY A N 1
ATOM 1588 C CA . GLY A 1 208 ? 14.113 6.747 -1.138 1.00 86.25 208 GLY A CA 1
ATOM 1589 C C . GLY A 1 208 ? 15.161 7.836 -0.980 1.00 86.25 208 GLY A C 1
ATOM 1590 O O . GLY A 1 208 ? 16.074 7.718 -0.160 1.00 86.25 208 GLY A O 1
ATOM 1591 N N . MET A 1 209 ? 15.082 8.855 -1.829 1.00 85.44 209 MET A N 1
ATOM 1592 C CA . MET A 1 209 ? 16.099 9.900 -1.909 1.00 85.44 209 MET A CA 1
ATOM 1593 C C . MET A 1 209 ? 15.725 11.076 -1.009 1.00 85.44 209 MET A C 1
ATOM 1595 O O . MET A 1 209 ? 14.614 11.589 -1.069 1.00 85.44 209 MET A O 1
ATOM 1599 N N . HIS A 1 210 ? 16.676 11.551 -0.212 1.00 85.00 210 HIS A N 1
ATOM 1600 C CA . HIS A 1 210 ? 16.545 12.796 0.539 1.00 85.00 210 HIS A CA 1
ATOM 1601 C C . HIS A 1 210 ? 17.890 13.517 0.568 1.00 85.00 210 HIS A C 1
ATOM 1603 O O . HIS A 1 210 ? 18.912 12.899 0.855 1.00 85.00 210 HIS A O 1
ATOM 1609 N N . GLU A 1 211 ? 17.894 14.803 0.202 1.00 85.06 211 GLU A N 1
ATOM 1610 C CA . GLU A 1 211 ? 19.103 15.645 0.128 1.00 85.06 211 GLU A CA 1
ATOM 1611 C C . GLU A 1 211 ? 20.274 14.980 -0.629 1.00 85.06 211 GLU A C 1
ATOM 1613 O O . GLU A 1 211 ? 21.430 15.022 -0.216 1.00 85.06 211 GLU A O 1
ATOM 1618 N N . GLY A 1 212 ? 19.971 14.315 -1.751 1.00 84.69 212 GLY A N 1
ATOM 1619 C CA . GLY A 1 212 ? 20.971 13.639 -2.590 1.00 84.69 212 GLY A CA 1
ATOM 1620 C C . GLY A 1 212 ? 21.477 12.296 -2.047 1.00 84.69 212 GLY A C 1
ATOM 1621 O O . GLY A 1 212 ? 22.313 11.659 -2.686 1.00 84.69 212 GLY A O 1
ATOM 1622 N N . ARG A 1 213 ? 20.960 11.824 -0.908 1.00 88.56 213 ARG A N 1
ATOM 1623 C CA . ARG A 1 213 ? 21.302 10.531 -0.306 1.00 88.56 213 ARG A CA 1
ATOM 1624 C C . ARG A 1 213 ? 20.158 9.530 -0.449 1.00 88.56 213 ARG A C 1
ATOM 1626 O O . ARG A 1 213 ? 19.006 9.855 -0.180 1.00 88.56 213 ARG A O 1
ATOM 1633 N N . LEU A 1 214 ? 20.498 8.292 -0.809 1.00 89.94 214 LEU A N 1
ATOM 1634 C CA . LEU A 1 214 ? 19.571 7.164 -0.753 1.00 89.94 214 LEU A CA 1
ATOM 1635 C C . LEU A 1 214 ? 19.470 6.622 0.681 1.00 89.94 214 LEU A C 1
ATOM 1637 O O . LEU A 1 214 ? 20.489 6.330 1.312 1.00 89.94 214 LEU A O 1
ATOM 1641 N N . TYR A 1 215 ? 18.243 6.447 1.158 1.00 91.00 215 TYR A N 1
ATOM 1642 C CA . TYR A 1 215 ? 17.888 5.773 2.406 1.00 91.00 215 TYR A CA 1
ATOM 1643 C C . TYR A 1 215 ? 17.113 4.494 2.102 1.00 91.00 215 TYR A C 1
ATOM 1645 O O . TYR A 1 215 ? 16.401 4.432 1.092 1.00 91.00 215 TYR A O 1
ATOM 1653 N N . GLY A 1 216 ? 17.228 3.487 2.965 1.00 90.56 216 GLY A N 1
ATOM 1654 C CA . GLY A 1 216 ? 16.678 2.158 2.733 1.00 90.56 216 GLY A CA 1
ATOM 1655 C C . GLY A 1 216 ? 17.761 1.119 2.461 1.00 90.56 216 GLY A C 1
ATOM 1656 O O . GLY A 1 216 ? 18.768 1.402 1.806 1.00 90.56 216 GLY A O 1
ATOM 1657 N N . THR A 1 217 ? 17.508 -0.113 2.892 1.00 91.75 217 THR A N 1
ATOM 1658 C CA . THR A 1 217 ? 18.292 -1.283 2.475 1.00 91.75 217 THR A CA 1
ATOM 1659 C C . THR A 1 217 ? 17.593 -2.003 1.321 1.00 91.75 217 THR A C 1
ATOM 1661 O O . THR A 1 217 ? 16.553 -2.631 1.516 1.00 91.75 217 THR A O 1
ATOM 1664 N N . TYR A 1 218 ? 18.160 -1.931 0.113 1.00 94.06 218 TYR A N 1
ATOM 1665 C CA . TYR A 1 218 ? 17.577 -2.512 -1.106 1.00 94.06 218 TYR A CA 1
ATOM 1666 C C . TYR A 1 218 ? 18.336 -3.748 -1.572 1.00 94.06 218 TYR A C 1
ATOM 1668 O O . TYR A 1 218 ? 19.565 -3.751 -1.581 1.00 94.06 218 TYR A O 1
ATOM 1676 N N . LEU A 1 219 ? 17.604 -4.770 -2.024 1.00 94.62 219 LEU A N 1
ATOM 1677 C CA . LEU A 1 219 ? 18.211 -5.978 -2.591 1.00 94.62 219 LEU A CA 1
ATOM 1678 C C . LEU A 1 219 ? 18.800 -5.727 -3.985 1.00 94.62 219 LEU A C 1
ATOM 1680 O O . LEU A 1 219 ? 19.851 -6.263 -4.325 1.00 94.62 219 LEU A O 1
ATOM 1684 N N . TYR A 1 220 ? 18.112 -4.916 -4.794 1.00 95.50 220 TYR A N 1
ATOM 1685 C CA . TYR A 1 220 ? 18.477 -4.663 -6.186 1.00 95.50 220 TYR A CA 1
ATOM 1686 C C . TYR A 1 220 ? 19.155 -3.289 -6.327 1.00 95.50 220 TYR A C 1
ATOM 1688 O O . TYR A 1 220 ? 18.499 -2.260 -6.097 1.00 95.50 220 TYR A O 1
ATOM 1696 N N . PRO A 1 221 ? 20.446 -3.233 -6.710 1.00 94.81 221 PRO A N 1
ATOM 1697 C CA . PRO A 1 221 ? 21.207 -1.990 -6.770 1.00 94.81 221 PRO A CA 1
ATOM 1698 C C . PRO A 1 221 ? 20.646 -0.995 -7.777 1.00 94.81 221 PRO A C 1
ATOM 1700 O O . PRO A 1 221 ? 20.293 -1.358 -8.897 1.00 94.81 221 PRO A O 1
ATOM 1703 N N . PHE A 1 222 ? 20.599 0.279 -7.400 1.00 95.25 222 PHE A N 1
ATOM 1704 C CA . PHE A 1 222 ? 20.049 1.360 -8.223 1.00 95.25 222 PHE A CA 1
ATOM 1705 C C . PHE A 1 222 ? 18.558 1.232 -8.561 1.00 95.25 222 PHE A C 1
ATOM 1707 O O . PHE A 1 222 ? 18.046 2.043 -9.326 1.00 95.25 222 PHE A O 1
ATOM 1714 N N . SER A 1 223 ? 17.830 0.256 -8.005 1.00 95.00 223 SER A N 1
ATOM 1715 C CA . SER A 1 223 ? 16.431 0.007 -8.383 1.00 95.00 223 SER A CA 1
ATOM 1716 C C . SER A 1 223 ? 15.514 1.215 -8.181 1.00 95.00 223 SER A C 1
ATOM 1718 O O . SER A 1 223 ? 14.594 1.405 -8.973 1.00 95.00 223 SER A O 1
ATOM 1720 N N . THR A 1 224 ? 15.787 2.043 -7.174 1.00 91.94 224 THR A N 1
ATOM 1721 C CA . THR A 1 224 ? 14.974 3.209 -6.793 1.00 91.94 224 THR A CA 1
ATOM 1722 C C . THR A 1 224 ? 15.596 4.550 -7.182 1.00 91.94 224 THR A C 1
ATOM 1724 O O . THR A 1 224 ? 14.899 5.557 -7.220 1.00 91.94 224 THR A O 1
ATOM 1727 N N . ASN A 1 225 ? 16.905 4.595 -7.453 1.00 92.75 225 ASN A N 1
ATOM 1728 C CA . ASN A 1 225 ? 17.647 5.847 -7.609 1.00 92.75 225 ASN A CA 1
ATOM 1729 C C . ASN A 1 225 ? 18.596 5.877 -8.809 1.00 92.75 225 ASN A C 1
ATOM 1731 O O . ASN A 1 225 ? 19.469 6.737 -8.849 1.00 92.75 225 ASN A O 1
ATOM 1735 N N . LEU A 1 226 ? 18.455 4.981 -9.787 1.00 94.38 226 LEU A N 1
ATOM 1736 C CA . LEU A 1 226 ? 19.308 4.982 -10.979 1.00 94.38 226 LEU A CA 1
ATOM 1737 C C . LEU A 1 226 ? 19.356 6.366 -11.648 1.00 94.38 226 LEU A C 1
ATOM 1739 O O . LEU A 1 226 ? 20.432 6.905 -11.895 1.00 94.38 226 LEU A O 1
ATOM 1743 N N . LEU A 1 227 ? 18.174 6.931 -11.903 1.00 91.69 227 LEU A N 1
ATOM 1744 C CA . LEU A 1 227 ? 18.010 8.231 -12.551 1.00 91.69 227 LEU A CA 1
ATOM 1745 C C . LEU A 1 227 ? 18.248 9.375 -11.566 1.00 91.69 227 LEU A C 1
ATOM 1747 O O . LEU A 1 227 ? 19.065 10.252 -11.817 1.00 91.69 227 LEU A O 1
ATOM 1751 N N . ALA A 1 228 ? 17.554 9.347 -10.423 1.00 87.81 228 ALA A N 1
ATOM 1752 C CA . ALA A 1 228 ? 17.626 10.409 -9.418 1.00 87.81 228 ALA A CA 1
ATOM 1753 C C . ALA A 1 228 ? 19.033 10.565 -8.811 1.00 87.81 228 ALA A C 1
ATOM 1755 O O . ALA A 1 228 ? 19.412 11.654 -8.397 1.00 87.81 228 ALA A O 1
ATOM 1756 N N . GLY A 1 229 ? 19.812 9.483 -8.771 1.00 90.44 229 GLY A N 1
ATOM 1757 C CA . GLY A 1 229 ? 21.210 9.472 -8.346 1.00 90.44 229 GLY A CA 1
ATOM 1758 C C . GLY A 1 229 ? 22.212 9.796 -9.457 1.00 90.44 229 GLY A C 1
ATOM 1759 O O . GLY A 1 229 ? 23.408 9.820 -9.187 1.00 90.44 229 GLY A O 1
ATOM 1760 N N . GLY A 1 230 ? 21.757 10.034 -10.693 1.00 91.94 230 GLY A N 1
ATOM 1761 C CA . GLY A 1 230 ? 22.620 10.409 -11.815 1.00 91.94 230 GLY A CA 1
ATOM 1762 C C . GLY A 1 230 ? 23.541 9.293 -12.316 1.00 91.94 230 GLY A C 1
ATOM 1763 O O . GLY A 1 230 ? 24.562 9.581 -12.933 1.00 91.94 230 GLY A O 1
ATOM 1764 N N . TYR A 1 231 ? 23.209 8.025 -12.053 1.00 94.31 231 TYR A N 1
ATOM 1765 C CA . TYR A 1 231 ? 24.027 6.882 -12.477 1.00 94.31 231 TYR A CA 1
ATOM 1766 C C . TYR A 1 231 ? 23.816 6.514 -13.947 1.00 94.31 231 TYR A C 1
ATOM 1768 O O . TYR A 1 231 ? 24.684 5.892 -14.556 1.00 94.31 231 TYR A O 1
ATOM 1776 N N . HIS A 1 232 ? 22.656 6.862 -14.505 1.00 95.62 232 HIS A N 1
ATOM 1777 C CA . HIS A 1 232 ? 22.295 6.624 -15.897 1.00 95.62 232 HIS A CA 1
ATOM 1778 C C . HIS A 1 232 ? 21.169 7.586 -16.312 1.00 95.62 232 HIS A C 1
ATOM 1780 O O . HIS A 1 232 ? 20.423 8.073 -15.463 1.00 95.62 232 HIS A O 1
ATOM 1786 N N . ASP A 1 233 ? 21.034 7.863 -17.607 1.00 95.25 233 ASP A N 1
ATOM 1787 C CA . ASP A 1 233 ? 20.092 8.850 -18.164 1.00 95.25 233 ASP A CA 1
ATOM 1788 C C . ASP A 1 233 ? 18.704 8.273 -18.499 1.00 95.25 233 ASP A C 1
ATOM 1790 O O . ASP A 1 233 ? 17.732 9.012 -18.667 1.00 95.25 233 ASP A O 1
ATOM 1794 N N . ARG A 1 234 ? 18.590 6.945 -18.560 1.00 95.69 234 ARG A N 1
ATOM 1795 C CA . ARG A 1 234 ? 17.349 6.209 -18.853 1.00 95.69 234 ARG A CA 1
ATOM 1796 C C . ARG A 1 234 ? 17.132 5.040 -17.894 1.00 95.69 234 ARG A C 1
ATOM 1798 O O . ARG A 1 234 ? 18.057 4.582 -17.224 1.00 95.69 234 ARG A O 1
ATOM 1805 N N . THR A 1 235 ? 15.903 4.540 -17.833 1.00 96.44 235 THR A N 1
ATOM 1806 C CA . THR A 1 235 ? 15.596 3.285 -17.137 1.00 96.44 235 THR A CA 1
ATOM 1807 C C . THR A 1 235 ? 16.250 2.090 -17.829 1.00 96.44 235 THR A C 1
ATOM 1809 O O . THR A 1 235 ? 16.644 2.162 -18.995 1.00 96.44 235 THR A O 1
ATOM 1812 N N . LEU A 1 236 ? 16.382 0.989 -17.092 1.00 97.19 236 LEU A N 1
ATOM 1813 C CA . LEU A 1 236 ? 16.941 -0.264 -17.592 1.00 97.19 236 LEU A CA 1
ATOM 1814 C C . LEU A 1 236 ? 15.858 -1.318 -17.803 1.00 97.19 236 LEU A C 1
ATOM 1816 O O . LEU A 1 236 ? 14.712 -1.184 -17.360 1.00 97.19 236 LEU A O 1
ATOM 1820 N N . GLU A 1 237 ? 16.268 -2.388 -18.470 1.00 97.38 237 GLU A N 1
ATOM 1821 C CA . GLU A 1 237 ? 15.424 -3.529 -18.777 1.00 97.38 237 GLU A CA 1
ATOM 1822 C C . GLU A 1 237 ? 15.699 -4.691 -17.822 1.00 97.38 237 GLU A C 1
ATOM 1824 O O . GLU A 1 237 ? 16.851 -5.012 -17.522 1.00 97.38 237 GLU A O 1
ATOM 1829 N N . CYS A 1 238 ? 14.643 -5.355 -17.373 1.00 97.38 238 CYS A N 1
ATOM 1830 C CA . CYS A 1 238 ? 14.715 -6.603 -16.625 1.00 97.38 238 CYS A CA 1
ATOM 1831 C C . CYS A 1 238 ? 13.463 -7.452 -16.869 1.00 97.38 238 CYS A C 1
ATOM 1833 O O . CYS A 1 238 ? 12.549 -7.062 -17.597 1.00 97.38 238 CYS A O 1
ATOM 1835 N N . GLU A 1 239 ? 13.407 -8.612 -16.227 1.00 97.56 239 GLU A N 1
ATOM 1836 C CA . GLU A 1 239 ? 12.158 -9.322 -15.993 1.00 97.56 239 GLU A CA 1
ATOM 1837 C C . GLU A 1 239 ? 11.818 -9.254 -14.507 1.00 97.56 239 GLU A C 1
ATOM 1839 O O . GLU A 1 239 ? 12.682 -9.518 -13.667 1.00 97.56 239 GLU A O 1
ATOM 1844 N N . CYS A 1 240 ? 10.569 -8.943 -14.165 1.00 96.31 240 CYS A N 1
ATOM 1845 C CA . CYS A 1 240 ? 10.132 -8.937 -12.773 1.00 96.31 240 CYS A CA 1
ATOM 1846 C C . CYS A 1 240 ? 8.755 -9.569 -12.562 1.00 96.31 240 CYS A C 1
ATOM 1848 O O . CYS A 1 240 ? 7.956 -9.690 -13.493 1.00 96.31 240 CYS A O 1
ATOM 1850 N N . ARG A 1 241 ? 8.499 -9.988 -11.322 1.00 94.50 241 ARG A N 1
ATOM 1851 C CA . ARG A 1 241 ? 7.185 -10.411 -10.819 1.00 94.50 241 ARG A CA 1
ATOM 1852 C C . ARG A 1 241 ? 7.011 -9.968 -9.371 1.00 94.50 241 ARG A C 1
ATOM 1854 O O . ARG A 1 241 ? 8.004 -9.707 -8.695 1.00 94.50 241 ARG A O 1
ATOM 1861 N N . THR A 1 242 ? 5.773 -9.934 -8.894 1.00 93.94 242 THR A N 1
ATOM 1862 C CA . THR A 1 242 ? 5.450 -9.624 -7.496 1.00 93.94 242 THR A CA 1
ATOM 1863 C C . THR A 1 242 ? 5.096 -10.884 -6.714 1.00 93.94 242 THR A C 1
ATOM 1865 O O . THR A 1 242 ? 4.508 -11.820 -7.254 1.00 93.94 242 THR A O 1
ATOM 1868 N N . SER A 1 243 ? 5.439 -10.897 -5.430 1.00 91.94 243 SER A N 1
ATOM 1869 C CA . SER A 1 243 ? 4.982 -11.878 -4.443 1.00 91.94 243 SER A CA 1
ATOM 1870 C C . SER A 1 243 ? 3.739 -11.393 -3.683 1.00 91.94 243 SER A C 1
ATOM 1872 O O . SER A 1 243 ? 3.359 -11.976 -2.667 1.00 91.94 243 SER A O 1
ATOM 1874 N N . GLU A 1 244 ? 3.095 -10.328 -4.165 1.00 95.75 244 GLU A N 1
ATOM 1875 C CA . GLU A 1 244 ? 1.990 -9.637 -3.506 1.00 95.75 244 GLU A CA 1
ATOM 1876 C C . GLU A 1 244 ? 0.778 -9.474 -4.431 1.00 95.75 244 GLU A C 1
ATOM 1878 O O . GLU A 1 244 ? 0.910 -9.297 -5.642 1.00 95.75 244 GLU A O 1
ATOM 1883 N N . LEU A 1 245 ? -0.419 -9.482 -3.845 1.00 97.75 245 LEU A N 1
ATOM 1884 C CA . LEU A 1 245 ? -1.663 -9.127 -4.520 1.00 97.75 245 LEU A CA 1
ATOM 1885 C C . LEU A 1 245 ? -1.972 -7.654 -4.234 1.00 97.75 245 LEU A C 1
ATOM 1887 O O . LEU A 1 245 ? -2.384 -7.313 -3.125 1.00 97.75 245 LEU A O 1
ATOM 1891 N N . LEU A 1 246 ? -1.756 -6.790 -5.226 1.00 97.94 246 LEU A N 1
ATOM 1892 C CA . LEU A 1 246 ? -1.949 -5.341 -5.121 1.00 97.94 246 LEU A CA 1
ATOM 1893 C C . LEU A 1 246 ? -3.209 -4.932 -5.879 1.00 97.94 246 LEU A C 1
ATOM 1895 O O . LEU A 1 246 ? -3.247 -5.058 -7.101 1.00 97.94 246 LEU A O 1
ATOM 1899 N N . ILE A 1 247 ? -4.227 -4.462 -5.159 1.00 98.56 247 ILE A N 1
ATOM 1900 C CA . ILE A 1 247 ? -5.550 -4.144 -5.711 1.00 98.56 247 ILE A CA 1
ATOM 1901 C C . ILE A 1 247 ? -5.815 -2.653 -5.528 1.00 98.56 247 ILE A C 1
ATOM 1903 O O . ILE A 1 247 ? -5.857 -2.176 -4.393 1.00 98.56 247 ILE A O 1
ATOM 1907 N N . ASP A 1 248 ? -5.998 -1.923 -6.621 1.00 97.56 248 ASP A N 1
ATOM 1908 C CA . ASP A 1 248 ? -6.257 -0.482 -6.581 1.00 97.56 248 ASP A CA 1
ATOM 1909 C C . ASP A 1 248 ? -7.716 -0.135 -6.194 1.00 97.56 248 ASP A C 1
ATOM 1911 O O . ASP A 1 248 ? -8.554 -1.036 -6.075 1.00 97.56 248 ASP A O 1
ATOM 1915 N N . PRO A 1 249 ? -8.062 1.159 -6.016 1.00 97.00 249 PRO A N 1
ATOM 1916 C CA . PRO A 1 249 ? -9.428 1.578 -5.688 1.00 97.00 249 PRO A CA 1
ATOM 1917 C C . PRO A 1 249 ? -10.496 1.164 -6.710 1.00 97.00 249 PRO A C 1
ATOM 1919 O O . PRO A 1 249 ? -11.682 1.105 -6.377 1.00 97.00 249 PRO A O 1
ATOM 1922 N N . GLN A 1 250 ? -10.101 0.910 -7.955 1.00 97.19 250 GLN A N 1
ATOM 1923 C CA . GLN A 1 250 ? -10.981 0.553 -9.064 1.00 97.19 250 GLN A CA 1
ATOM 1924 C C . GLN A 1 250 ? -11.159 -0.956 -9.212 1.00 97.19 250 GLN A C 1
ATOM 1926 O O . GLN A 1 250 ? -12.050 -1.376 -9.939 1.00 97.19 250 GLN A O 1
ATOM 1931 N N . GLY A 1 251 ? -10.380 -1.757 -8.480 1.00 98.00 251 GLY A N 1
ATOM 1932 C CA . GLY A 1 251 ? -10.417 -3.213 -8.514 1.00 98.00 251 GLY A CA 1
ATOM 1933 C C . GLY A 1 251 ? -9.401 -3.841 -9.462 1.00 98.00 251 GLY A C 1
ATOM 1934 O O . GLY A 1 251 ? -9.362 -5.072 -9.551 1.00 98.00 251 GLY A O 1
ATOM 1935 N N . PHE A 1 252 ? -8.573 -3.048 -10.150 1.00 98.25 252 PHE A N 1
ATOM 1936 C CA . PHE A 1 252 ? -7.501 -3.579 -10.984 1.00 98.25 252 PHE A CA 1
ATOM 1937 C C . PHE A 1 252 ? -6.369 -4.136 -10.123 1.00 98.25 252 PHE A C 1
ATOM 1939 O O . PHE A 1 252 ? -6.041 -3.616 -9.053 1.00 98.25 252 PHE A O 1
ATOM 1946 N N . VAL A 1 253 ? -5.767 -5.215 -10.615 1.00 98.31 253 VAL A N 1
ATOM 1947 C CA . VAL A 1 253 ? -4.644 -5.899 -9.978 1.00 98.31 253 VAL A CA 1
ATOM 1948 C C . VAL A 1 253 ? -3.349 -5.492 -10.663 1.00 98.31 253 VAL A C 1
ATOM 1950 O O . VAL A 1 253 ? -3.247 -5.548 -11.888 1.00 98.31 253 VAL A O 1
ATOM 1953 N N . TRP A 1 254 ? -2.339 -5.123 -9.880 1.00 97.25 254 TRP A N 1
ATOM 1954 C CA . TRP A 1 254 ? -1.093 -4.544 -10.381 1.00 97.25 254 TRP A CA 1
ATOM 1955 C C . TRP A 1 254 ? 0.130 -5.404 -10.076 1.00 97.25 254 TRP A C 1
ATOM 1957 O O . TRP A 1 254 ? 0.216 -6.059 -9.040 1.00 97.25 254 TRP A O 1
ATOM 1967 N N . GLN A 1 255 ? 1.112 -5.364 -10.981 1.00 94.69 255 GLN A N 1
ATOM 1968 C CA . GLN A 1 255 ? 2.372 -6.100 -10.830 1.00 94.69 255 GLN A CA 1
ATOM 1969 C C . GLN A 1 255 ? 3.370 -5.449 -9.861 1.00 94.69 255 GLN A C 1
ATOM 1971 O O . GLN A 1 255 ? 4.340 -6.092 -9.480 1.00 94.69 255 GLN A O 1
ATOM 1976 N N . CYS A 1 256 ? 3.200 -4.170 -9.521 1.00 95.25 256 CYS A N 1
ATOM 1977 C CA . CYS A 1 256 ? 4.052 -3.449 -8.576 1.00 95.25 256 CYS A CA 1
ATOM 1978 C C . CYS A 1 256 ? 3.356 -2.173 -8.091 1.00 95.25 256 CYS A C 1
ATOM 1980 O O . CYS A 1 256 ? 2.406 -1.692 -8.718 1.00 95.25 256 CYS A O 1
ATOM 1982 N N . HIS A 1 257 ? 3.864 -1.596 -7.002 1.00 95.12 257 HIS A N 1
ATOM 1983 C CA . HIS A 1 257 ? 3.325 -0.355 -6.453 1.00 95.12 257 HIS A CA 1
ATOM 1984 C C . HIS A 1 257 ? 3.550 0.837 -7.388 1.00 95.12 257 HIS A C 1
ATOM 1986 O O . HIS A 1 257 ? 2.686 1.703 -7.481 1.00 95.12 257 HIS A O 1
ATOM 1992 N N . ALA A 1 258 ? 4.674 0.868 -8.116 1.00 92.75 258 ALA A N 1
ATOM 1993 C CA . ALA A 1 258 ? 5.005 1.972 -9.021 1.00 92.75 258 ALA A CA 1
ATOM 1994 C C . ALA A 1 258 ? 3.908 2.202 -10.073 1.00 92.75 258 ALA A C 1
ATOM 1996 O O . ALA A 1 258 ? 3.463 3.328 -10.272 1.00 92.75 258 ALA A O 1
ATOM 1997 N N . PHE A 1 259 ? 3.440 1.126 -10.711 1.00 94.38 259 PHE A N 1
ATOM 1998 C CA . PHE A 1 259 ? 2.420 1.211 -11.758 1.00 94.38 259 PHE A CA 1
ATOM 1999 C C . PHE A 1 259 ? 1.036 1.504 -11.185 1.00 94.38 259 PHE A C 1
ATOM 2001 O O . PHE A 1 259 ? 0.315 2.314 -11.760 1.00 94.38 259 PHE A O 1
ATOM 2008 N N . LEU A 1 260 ? 0.702 0.918 -10.028 1.00 95.12 260 LEU A N 1
ATOM 2009 C CA . LEU A 1 260 ? -0.532 1.237 -9.308 1.00 95.12 260 LEU A CA 1
ATOM 2010 C C . LEU A 1 260 ? -0.601 2.737 -9.000 1.00 95.12 260 LEU A C 1
ATOM 2012 O O . LEU A 1 260 ? -1.583 3.395 -9.332 1.00 95.12 260 LEU A O 1
ATOM 2016 N N . TYR A 1 261 ? 0.442 3.297 -8.385 1.00 92.44 261 TYR A N 1
ATOM 2017 C CA . TYR A 1 261 ? 0.444 4.707 -8.001 1.00 92.44 261 TYR A CA 1
ATOM 2018 C C . TYR A 1 261 ? 0.461 5.633 -9.207 1.00 92.44 261 TYR A C 1
ATOM 2020 O O . TYR A 1 261 ? -0.335 6.567 -9.235 1.00 92.44 261 TYR A O 1
ATOM 2028 N N . GLN A 1 262 ? 1.294 5.353 -10.214 1.00 90.69 262 GLN A N 1
ATOM 2029 C CA . GLN A 1 262 ? 1.333 6.172 -11.424 1.00 90.69 262 GLN A CA 1
ATOM 2030 C C . GLN A 1 262 ? -0.025 6.185 -12.129 1.00 90.69 262 GLN A C 1
ATOM 2032 O O . GLN A 1 262 ? -0.531 7.256 -12.445 1.00 90.69 262 GLN A O 1
ATOM 2037 N N . SER A 1 263 ? -0.671 5.022 -12.281 1.00 92.00 263 SER A N 1
ATOM 2038 C CA . SER A 1 263 ? -2.006 4.952 -12.881 1.00 92.00 263 SER A CA 1
ATOM 2039 C C . SER A 1 263 ? -3.018 5.815 -12.136 1.00 92.00 263 SER A C 1
ATOM 2041 O O . SER A 1 263 ? -3.892 6.404 -12.762 1.00 92.00 263 SER A O 1
ATOM 2043 N N . MET A 1 264 ? -2.931 5.878 -10.809 1.00 91.12 264 MET A N 1
ATOM 2044 C CA . MET A 1 264 ? -3.869 6.646 -9.996 1.00 91.12 264 MET A CA 1
ATOM 2045 C C . MET A 1 264 ? -3.550 8.146 -9.969 1.00 91.12 264 MET A C 1
ATOM 2047 O O . MET A 1 264 ? -4.477 8.946 -9.863 1.00 91.12 264 MET A O 1
ATOM 2051 N N . ILE A 1 265 ? -2.276 8.529 -10.101 1.00 88.12 265 ILE A N 1
ATOM 2052 C CA . ILE A 1 265 ? -1.852 9.921 -10.339 1.00 88.12 265 ILE A CA 1
ATOM 2053 C C . ILE A 1 265 ? -2.385 10.411 -11.687 1.00 88.12 265 ILE A C 1
ATOM 2055 O O . ILE A 1 265 ? -2.884 11.529 -11.784 1.00 88.12 265 ILE A O 1
ATOM 2059 N N . ASP A 1 266 ? -2.380 9.540 -12.697 1.00 88.62 266 ASP A N 1
ATOM 2060 C CA . ASP A 1 266 ? -2.902 9.825 -14.037 1.00 88.62 266 ASP A CA 1
ATOM 2061 C C . ASP A 1 266 ? -4.451 9.835 -14.094 1.00 88.62 266 ASP A C 1
ATOM 2063 O O . ASP A 1 266 ? -5.039 9.915 -15.171 1.00 88.62 266 ASP A O 1
ATOM 2067 N N . GLY A 1 267 ? -5.132 9.778 -12.939 1.00 88.25 267 GLY A N 1
ATOM 2068 C CA . GLY A 1 267 ? -6.595 9.831 -12.817 1.00 88.25 267 GLY A CA 1
ATOM 2069 C C . GLY A 1 267 ? -7.291 8.467 -12.768 1.00 88.25 267 GLY A C 1
ATOM 2070 O O . GLY A 1 267 ? -8.524 8.401 -12.776 1.00 88.25 267 GLY A O 1
ATOM 2071 N N . GLY A 1 268 ? -6.534 7.372 -12.688 1.00 89.81 268 GLY A N 1
ATOM 2072 C CA . GLY A 1 268 ? -7.053 6.007 -12.763 1.00 89.81 268 GLY A CA 1
ATOM 2073 C C . GLY A 1 268 ? -7.458 5.609 -14.185 1.00 89.81 268 GLY A C 1
ATOM 2074 O O . GLY A 1 268 ? -7.387 6.387 -15.134 1.00 89.81 268 GLY A O 1
ATOM 2075 N N . LEU A 1 269 ? -7.933 4.379 -14.345 1.00 94.19 269 LEU A N 1
ATOM 2076 C CA . LEU A 1 269 ? -8.353 3.816 -15.625 1.00 94.19 269 LEU A CA 1
ATOM 2077 C C . LEU A 1 269 ? -9.867 3.987 -15.839 1.00 94.19 269 LEU A C 1
ATOM 2079 O O . LEU A 1 269 ? -10.572 3.009 -16.070 1.00 94.19 269 LEU A O 1
ATOM 2083 N N . GLN A 1 270 ? -10.385 5.220 -15.750 1.00 93.50 270 GLN A N 1
ATOM 2084 C CA . GLN A 1 270 ? -11.836 5.502 -15.789 1.00 93.50 270 GLN A CA 1
ATOM 2085 C C . GLN A 1 270 ? -12.527 4.919 -17.030 1.00 93.50 270 GLN A C 1
ATOM 2087 O O . GLN A 1 270 ? -13.514 4.194 -16.910 1.00 93.50 270 GLN A O 1
ATOM 2092 N N . ASP A 1 271 ? -11.976 5.187 -18.215 1.00 93.88 271 ASP A N 1
ATOM 2093 C CA . ASP A 1 271 ? -12.540 4.707 -19.479 1.00 93.88 271 ASP A CA 1
ATOM 2094 C C . ASP A 1 271 ? -12.445 3.183 -19.593 1.00 93.88 271 ASP A C 1
ATOM 2096 O O . ASP A 1 271 ? -13.373 2.526 -20.065 1.00 93.88 271 ASP A O 1
ATOM 2100 N N . ALA A 1 272 ? -11.338 2.596 -19.123 1.00 95.88 272 ALA A N 1
ATOM 2101 C CA . ALA A 1 272 ? -11.184 1.147 -19.104 1.00 95.88 272 ALA A CA 1
ATOM 2102 C C . ALA A 1 272 ? -12.184 0.502 -18.139 1.00 95.88 272 ALA A C 1
ATOM 2104 O O . ALA A 1 272 ? -12.793 -0.499 -18.492 1.00 95.88 272 ALA A O 1
ATOM 2105 N N . LEU A 1 273 ? -12.400 1.084 -16.957 1.00 95.94 273 LEU A N 1
ATOM 2106 C CA . LEU A 1 273 ? -13.372 0.607 -15.977 1.00 95.94 273 LEU A CA 1
ATOM 2107 C C . LEU A 1 273 ? -14.803 0.671 -16.528 1.00 95.94 273 LEU A C 1
ATOM 2109 O O . LEU A 1 273 ? -15.566 -0.274 -16.341 1.00 95.94 273 LEU A O 1
ATOM 2113 N N . ALA A 1 274 ? -15.157 1.750 -17.234 1.00 95.38 274 ALA A N 1
ATOM 2114 C CA . ALA A 1 274 ? -16.460 1.885 -17.882 1.00 95.38 274 ALA A CA 1
ATOM 2115 C C . ALA A 1 274 ? -16.677 0.796 -18.947 1.00 95.38 274 ALA A C 1
ATOM 2117 O O . ALA A 1 274 ? -17.647 0.043 -18.852 1.00 95.38 274 ALA A O 1
ATOM 2118 N N . ARG A 1 275 ? -15.728 0.634 -19.884 1.00 96.06 275 ARG A N 1
ATOM 2119 C CA . ARG A 1 275 ? -15.758 -0.437 -20.902 1.00 96.06 275 ARG A CA 1
ATOM 2120 C C . ARG A 1 275 ? -15.802 -1.829 -20.276 1.00 96.06 275 ARG A C 1
ATOM 2122 O O . ARG A 1 275 ? -16.533 -2.702 -20.729 1.00 96.06 275 ARG A O 1
ATOM 2129 N N . LEU A 1 276 ? -15.036 -2.033 -19.207 1.00 96.62 276 LEU A N 1
ATOM 2130 C CA . LEU A 1 276 ? -15.000 -3.297 -18.485 1.00 96.62 276 LEU A CA 1
ATOM 2131 C C . LEU A 1 276 ? -16.359 -3.617 -17.844 1.00 96.62 276 LEU A C 1
ATOM 2133 O O . LEU A 1 276 ? -16.788 -4.767 -17.846 1.00 96.62 276 LEU A O 1
ATOM 2137 N N . GLY A 1 277 ? -17.066 -2.604 -17.338 1.00 95.56 277 GLY A N 1
ATOM 2138 C CA . GLY A 1 277 ? -18.437 -2.749 -16.854 1.00 95.56 277 GLY A CA 1
ATOM 2139 C C . GLY A 1 277 ? -19.420 -3.174 -17.952 1.00 95.56 277 GLY A C 1
ATOM 2140 O O . GLY A 1 277 ? -20.292 -4.004 -17.693 1.00 95.56 277 GLY A O 1
ATOM 21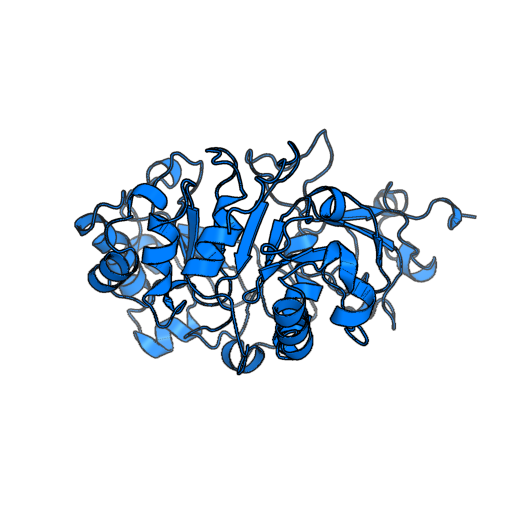41 N N . GLU A 1 278 ? -19.260 -2.661 -19.176 1.00 96.06 278 GLU A N 1
ATOM 2142 C CA . GLU A 1 278 ? -20.093 -3.016 -20.338 1.00 96.06 278 GLU A CA 1
ATOM 2143 C C . GLU A 1 278 ? -19.908 -4.479 -20.771 1.00 96.06 278 GLU A C 1
ATOM 2145 O O . GLU A 1 278 ? -20.878 -5.121 -21.177 1.00 96.06 278 GLU A O 1
ATOM 2150 N N . CYS A 1 279 ? -18.704 -5.041 -20.615 1.00 95.56 279 CYS A N 1
ATOM 2151 C CA . CYS A 1 279 ? -18.417 -6.453 -20.889 1.00 95.56 279 CYS A CA 1
ATOM 2152 C C . CYS A 1 279 ? -18.486 -7.357 -19.643 1.00 95.56 279 CYS A C 1
ATOM 2154 O O . CYS A 1 279 ? -17.858 -8.413 -19.593 1.00 95.56 279 CYS A O 1
ATOM 2156 N N . GLY A 1 280 ? -19.249 -6.964 -18.616 1.00 95.06 280 GLY A N 1
ATOM 2157 C CA . GLY A 1 280 ? -19.512 -7.824 -17.456 1.00 95.06 280 GLY A CA 1
ATOM 2158 C C . GLY A 1 280 ? -18.279 -8.134 -16.602 1.00 95.06 280 GLY A C 1
ATOM 2159 O O . GLY A 1 280 ? -18.251 -9.150 -15.914 1.00 95.06 280 GLY A O 1
ATOM 2160 N N . PHE A 1 281 ? -17.280 -7.253 -16.627 1.00 97.00 281 PHE A N 1
ATOM 2161 C CA . PHE A 1 281 ? -15.980 -7.390 -15.975 1.00 97.00 281 PHE A CA 1
ATOM 2162 C C . PHE A 1 281 ? -15.060 -8.500 -16.510 1.00 97.00 281 PHE A C 1
ATOM 2164 O O . PHE A 1 281 ? -14.052 -8.790 -15.873 1.00 97.00 281 PHE A O 1
ATOM 2171 N N . GLU A 1 282 ? -15.313 -9.061 -17.696 1.00 96.88 282 GLU A N 1
ATOM 2172 C CA . GLU A 1 282 ? -14.498 -10.132 -18.301 1.00 96.88 282 GLU A CA 1
ATOM 2173 C C . GLU A 1 282 ? -13.158 -9.620 -18.894 1.00 96.88 282 GLU A C 1
ATOM 2175 O O . GLU A 1 282 ? -12.880 -9.753 -20.091 1.00 96.88 282 GLU A O 1
ATOM 2180 N N . LEU A 1 283 ? -12.288 -9.023 -18.065 1.00 97.62 283 LEU A N 1
ATOM 2181 C CA . LEU A 1 283 ? -11.017 -8.425 -18.505 1.00 97.62 283 LEU A CA 1
ATOM 2182 C C . LEU A 1 283 ? -10.113 -9.444 -19.209 1.00 97.62 283 LEU A C 1
ATOM 2184 O O . LEU A 1 283 ? -9.498 -9.116 -20.217 1.00 97.62 283 LEU A O 1
ATOM 2188 N N . THR A 1 284 ? -10.060 -10.680 -18.720 1.00 96.50 284 THR A N 1
ATOM 2189 C CA . THR A 1 284 ? -9.253 -11.770 -19.285 1.00 96.50 284 THR A CA 1
ATOM 2190 C C . THR A 1 284 ? -9.589 -12.032 -20.756 1.00 96.50 284 THR A C 1
ATOM 2192 O O . THR A 1 284 ? -8.708 -12.391 -21.536 1.00 96.50 284 THR A O 1
ATOM 2195 N N . ARG A 1 285 ? -10.845 -11.812 -21.162 1.00 96.69 285 ARG A N 1
ATOM 2196 C CA . ARG A 1 285 ? -11.311 -12.021 -22.542 1.00 96.69 285 ARG A CA 1
ATOM 2197 C C . ARG A 1 285 ? -11.215 -10.767 -23.402 1.00 96.69 285 ARG A C 1
ATOM 2199 O O . ARG A 1 285 ? -10.998 -10.875 -24.605 1.00 96.69 285 ARG A O 1
ATOM 2206 N N . HIS A 1 286 ? -11.349 -9.593 -22.789 1.00 97.00 286 HIS A N 1
ATOM 2207 C CA . HIS A 1 286 ? -11.451 -8.309 -23.489 1.00 97.00 286 HIS A CA 1
ATOM 2208 C C . HIS A 1 286 ? -10.253 -7.376 -23.254 1.00 97.00 286 HIS A C 1
ATOM 2210 O O . HIS A 1 286 ? -10.338 -6.182 -23.536 1.00 97.00 286 HIS A O 1
ATOM 2216 N N . ALA A 1 287 ? -9.127 -7.893 -22.750 1.00 95.62 287 ALA A N 1
ATOM 2217 C CA . ALA A 1 287 ? -7.987 -7.087 -22.308 1.00 95.62 287 ALA A CA 1
ATOM 2218 C C . ALA A 1 287 ? -7.477 -6.105 -23.371 1.00 95.62 287 ALA A C 1
ATOM 2220 O O . ALA A 1 287 ? -7.181 -4.957 -23.045 1.00 95.62 287 ALA A O 1
ATOM 2221 N N . ASP A 1 288 ? -7.384 -6.526 -24.634 1.00 95.19 288 ASP A N 1
ATOM 2222 C CA . ASP A 1 288 ? -6.832 -5.672 -25.689 1.00 95.19 288 ASP A CA 1
ATOM 2223 C C . ASP A 1 288 ? -7.727 -4.488 -26.047 1.00 95.19 288 ASP A C 1
ATOM 2225 O O . ASP A 1 288 ? -7.213 -3.404 -26.315 1.00 95.19 288 ASP A O 1
ATOM 2229 N N . GLU A 1 289 ? -9.043 -4.670 -25.982 1.00 95.12 289 GLU A N 1
ATOM 2230 C CA . GLU A 1 289 ? -10.023 -3.606 -26.191 1.00 95.12 289 GLU A CA 1
ATOM 2231 C C . GLU A 1 289 ? -10.122 -2.700 -24.957 1.00 95.12 289 GLU A C 1
ATOM 2233 O O . GLU A 1 289 ? -9.988 -1.477 -25.047 1.00 95.12 289 GLU A O 1
ATOM 2238 N N . VAL A 1 290 ? -10.295 -3.303 -23.778 1.00 96.69 290 VAL A N 1
ATOM 2239 C CA . VAL A 1 290 ? -10.496 -2.589 -22.512 1.00 96.69 290 VAL A CA 1
ATOM 2240 C C . VAL A 1 290 ? -9.267 -1.763 -22.136 1.00 96.69 290 VAL A C 1
ATOM 2242 O O . VAL A 1 290 ? -9.412 -0.627 -21.682 1.00 96.69 290 VAL A O 1
ATOM 2245 N N . LEU A 1 291 ? -8.063 -2.298 -22.352 1.00 96.31 291 LEU A N 1
ATOM 2246 C CA . LEU A 1 291 ? -6.790 -1.662 -21.998 1.00 96.31 291 LEU A CA 1
ATOM 2247 C C . LEU A 1 291 ? -6.081 -1.036 -23.207 1.00 96.31 291 LEU A C 1
ATOM 2249 O O . LEU A 1 291 ? -4.866 -0.810 -23.167 1.00 96.31 291 LEU A O 1
ATOM 2253 N N . ALA A 1 292 ? -6.803 -0.770 -24.298 1.00 94.38 292 ALA A N 1
ATOM 2254 C CA . ALA A 1 292 ? -6.256 -0.059 -25.446 1.00 94.38 292 ALA A CA 1
ATOM 2255 C C . ALA A 1 292 ? -5.739 1.328 -25.022 1.00 94.38 292 ALA A C 1
ATOM 2257 O O . ALA A 1 292 ? -6.472 2.120 -24.427 1.00 94.38 292 ALA A O 1
ATOM 2258 N N . GLY A 1 293 ? -4.468 1.611 -25.323 1.00 91.19 293 GLY A N 1
ATOM 2259 C CA . GLY A 1 293 ? -3.819 2.888 -25.002 1.00 91.19 293 GLY A CA 1
ATOM 2260 C C . GLY A 1 293 ? -3.439 3.084 -23.530 1.00 91.19 293 GLY A C 1
ATOM 2261 O O . GLY A 1 293 ? -2.907 4.136 -23.189 1.00 91.19 293 GLY A O 1
ATOM 2262 N N . VAL A 1 294 ? -3.671 2.094 -22.661 1.00 92.75 294 VAL A N 1
ATOM 2263 C CA . VAL A 1 294 ? -3.277 2.176 -21.249 1.00 92.75 294 VAL A CA 1
ATOM 2264 C C . VAL A 1 294 ? -1.751 2.022 -21.132 1.00 92.75 294 VAL A C 1
ATOM 2266 O O . VAL A 1 294 ? -1.226 0.989 -21.558 1.00 92.75 294 VAL A O 1
ATOM 2269 N N . PRO A 1 295 ? -1.027 3.003 -20.551 1.00 87.00 295 PRO A N 1
ATOM 2270 C CA . PRO A 1 295 ? 0.439 2.993 -20.515 1.00 87.00 295 PRO A CA 1
ATOM 2271 C C . PRO A 1 295 ? 1.000 1.871 -19.634 1.00 87.00 295 PRO A C 1
ATOM 2273 O O . PRO A 1 295 ? 1.963 1.206 -20.010 1.00 87.00 295 PRO A O 1
ATOM 2276 N N . PHE A 1 296 ? 0.366 1.624 -18.486 1.00 90.12 296 PHE A N 1
ATOM 2277 C CA . PHE A 1 296 ? 0.720 0.549 -17.564 1.00 90.12 296 PHE A CA 1
ATOM 2278 C C . PHE A 1 296 ? -0.444 -0.429 -17.482 1.00 90.12 296 PHE A C 1
ATOM 2280 O O . PHE A 1 296 ? -1.484 -0.116 -16.908 1.00 90.12 296 PHE A O 1
ATOM 2287 N N . ARG A 1 297 ? -0.295 -1.611 -18.082 1.00 93.62 297 ARG A N 1
ATOM 2288 C CA . ARG A 1 297 ? -1.377 -2.598 -18.097 1.00 93.62 297 ARG A CA 1
ATOM 2289 C C . ARG A 1 297 ? -1.501 -3.289 -16.729 1.00 93.62 297 ARG A C 1
ATOM 2291 O O . ARG A 1 297 ? -0.514 -3.880 -16.279 1.00 93.62 297 ARG A O 1
ATOM 2298 N N . PRO A 1 298 ? -2.682 -3.268 -16.083 1.00 97.00 298 PRO A N 1
ATOM 2299 C CA . PRO A 1 298 ? -2.943 -4.131 -14.940 1.00 97.00 298 PRO A CA 1
ATOM 2300 C C . PRO A 1 298 ? -2.898 -5.602 -15.374 1.00 97.00 298 PRO A C 1
ATOM 2302 O O . PRO A 1 298 ? -3.120 -5.937 -16.537 1.00 97.00 298 PRO A O 1
ATOM 2305 N N . VAL A 1 299 ? -2.609 -6.492 -14.429 1.00 96.25 299 VAL A N 1
ATOM 2306 C CA . VAL A 1 299 ? -2.513 -7.941 -14.674 1.00 96.25 299 VAL A CA 1
ATOM 2307 C C . VAL A 1 299 ? -3.848 -8.666 -14.493 1.00 96.25 299 VAL A C 1
ATOM 2309 O O . VAL A 1 299 ? -3.922 -9.870 -14.712 1.00 96.25 299 VAL A O 1
ATOM 2312 N N . GLY A 1 300 ? -4.892 -7.957 -14.067 1.00 97.50 300 GLY A N 1
ATOM 2313 C CA . GLY A 1 300 ? -6.220 -8.518 -13.855 1.00 97.50 300 GLY A CA 1
ATOM 2314 C C . GLY A 1 300 ? -7.179 -7.530 -13.205 1.00 97.50 300 GLY A C 1
ATOM 2315 O O . GLY A 1 300 ? -6.834 -6.370 -12.972 1.00 97.50 300 GLY A O 1
ATOM 2316 N N . HIS A 1 301 ? -8.384 -8.002 -12.895 1.00 98.31 301 HIS A N 1
ATOM 2317 C CA . HIS A 1 301 ? -9.396 -7.238 -12.175 1.00 98.31 301 HIS A CA 1
ATOM 2318 C C . HIS A 1 301 ? -10.151 -8.151 -11.204 1.00 98.31 301 HIS A C 1
ATOM 2320 O O . HIS A 1 301 ? -10.523 -9.270 -11.547 1.00 98.31 301 HIS A O 1
ATOM 2326 N N . MET A 1 302 ? -10.410 -7.694 -9.980 1.00 98.25 302 MET A N 1
ATOM 2327 C CA . MET A 1 302 ? -10.978 -8.556 -8.935 1.00 98.25 302 MET A CA 1
ATOM 2328 C C . MET A 1 302 ? -12.436 -8.962 -9.179 1.00 98.25 302 MET A C 1
ATOM 2330 O O . MET A 1 302 ? -12.876 -9.978 -8.638 1.00 98.25 302 MET A O 1
ATOM 2334 N N . LEU A 1 303 ? -13.177 -8.208 -9.997 1.00 98.19 303 LEU A N 1
ATOM 2335 C CA . LEU A 1 303 ? -14.529 -8.581 -10.440 1.00 98.19 303 LEU A CA 1
ATOM 2336 C C . LEU A 1 303 ? -14.558 -9.446 -11.709 1.00 98.19 303 LEU A C 1
ATOM 2338 O O . LEU A 1 303 ? -15.639 -9.858 -12.110 1.00 98.19 303 LEU A O 1
ATOM 2342 N N . ASP A 1 304 ? -13.407 -9.733 -12.322 1.00 98.19 304 ASP A N 1
ATOM 2343 C CA . ASP A 1 304 ? -13.338 -10.632 -13.475 1.00 98.19 304 ASP A CA 1
ATOM 2344 C C . ASP A 1 304 ? -13.518 -12.091 -13.021 1.00 98.19 304 ASP A C 1
ATOM 2346 O O . ASP A 1 304 ? -12.696 -12.574 -12.226 1.00 98.19 304 ASP A O 1
ATOM 2350 N N . PRO A 1 305 ? -14.567 -12.805 -13.479 1.00 96.88 305 PRO A N 1
ATOM 2351 C CA . PRO A 1 305 ? -14.813 -14.189 -13.084 1.00 96.88 305 PRO A CA 1
ATOM 2352 C C . PRO A 1 305 ? -13.688 -15.145 -13.504 1.00 96.88 305 PRO A C 1
ATOM 2354 O O . PRO A 1 305 ? -13.463 -16.132 -12.803 1.00 96.88 305 PRO A O 1
ATOM 2357 N N . ASP A 1 306 ? -12.959 -14.831 -14.578 1.00 96.81 306 ASP A N 1
ATOM 2358 C CA . ASP A 1 306 ? -11.892 -15.669 -15.133 1.00 96.81 306 ASP A CA 1
ATOM 2359 C C . ASP A 1 306 ? -10.497 -15.287 -14.593 1.00 96.81 306 ASP A C 1
ATOM 2361 O O . ASP A 1 306 ? -9.515 -15.984 -14.858 1.00 96.81 306 ASP A O 1
ATOM 2365 N N . PHE A 1 307 ? -10.384 -14.216 -13.793 1.00 97.44 307 PHE A N 1
ATOM 2366 C CA . PHE A 1 307 ? -9.104 -13.819 -13.199 1.00 97.44 307 PHE A CA 1
ATOM 2367 C C . PHE A 1 307 ? -8.580 -14.882 -12.226 1.00 97.44 307 PHE A C 1
ATOM 2369 O O . PHE A 1 307 ? -9.291 -15.318 -11.315 1.00 97.44 307 PHE A O 1
ATOM 2376 N N . THR A 1 308 ? -7.300 -15.228 -12.368 1.00 96.31 308 THR A N 1
ATOM 2377 C CA . THR A 1 308 ? -6.575 -16.147 -11.483 1.00 96.31 308 THR A CA 1
ATOM 2378 C C . THR A 1 308 ? -5.246 -15.539 -11.035 1.00 96.31 308 THR A C 1
ATOM 2380 O O . THR A 1 308 ? -4.670 -14.678 -11.703 1.00 96.31 308 THR A O 1
ATOM 2383 N N . LEU A 1 309 ? -4.705 -16.024 -9.914 1.00 94.50 309 LEU A N 1
ATOM 2384 C CA . LEU A 1 309 ? -3.406 -15.569 -9.406 1.00 94.50 309 LEU A CA 1
ATOM 2385 C C . LEU A 1 309 ? -2.202 -16.144 -10.169 1.00 94.50 309 LEU A C 1
ATOM 2387 O O . LEU A 1 309 ? -1.062 -15.855 -9.811 1.00 94.50 309 LEU A O 1
ATOM 2391 N N . ASP A 1 310 ? -2.407 -16.894 -11.252 1.00 92.94 310 ASP A N 1
ATOM 2392 C CA . ASP A 1 310 ? -1.297 -17.261 -12.133 1.00 92.94 310 ASP A CA 1
ATOM 2393 C C . ASP A 1 310 ? -0.714 -16.038 -12.852 1.00 92.94 310 ASP A C 1
ATOM 2395 O O . ASP A 1 310 ? 0.478 -16.017 -13.159 1.00 92.94 310 ASP A O 1
ATOM 2399 N N . GLU A 1 311 ? -1.497 -14.971 -13.045 1.00 91.25 311 GLU A N 1
ATOM 2400 C CA . GLU A 1 311 ? -1.015 -13.741 -13.682 1.00 91.25 311 GLU A CA 1
ATOM 2401 C C . GLU A 1 311 ? 0.023 -12.977 -12.850 1.00 91.25 311 GLU A C 1
ATOM 2403 O O . GLU A 1 311 ? 0.922 -12.362 -13.432 1.00 91.25 311 GLU A O 1
ATOM 2408 N N . ILE A 1 312 ? -0.046 -13.031 -11.515 1.00 91.19 312 ILE A N 1
ATOM 2409 C CA . ILE A 1 312 ? 0.944 -12.369 -10.642 1.00 91.19 312 ILE A CA 1
ATOM 2410 C C . ILE A 1 312 ? 2.259 -13.161 -10.548 1.00 91.19 312 ILE A C 1
ATOM 2412 O O . ILE A 1 312 ? 3.311 -12.582 -10.291 1.00 91.19 312 ILE A O 1
ATOM 2416 N N . ARG A 1 313 ? 2.227 -14.476 -10.819 1.00 86.69 313 ARG A N 1
ATOM 2417 C CA . ARG A 1 313 ? 3.395 -15.378 -10.749 1.00 86.69 313 ARG A CA 1
ATOM 2418 C C . ARG A 1 313 ? 4.321 -15.271 -11.964 1.00 86.69 313 ARG A C 1
ATOM 2420 O O . ARG A 1 313 ? 5.455 -15.765 -11.924 1.00 86.69 313 ARG A O 1
ATOM 2427 N N . LYS A 1 314 ? 3.834 -14.680 -13.057 1.00 93.19 314 LYS A N 1
ATOM 2428 C CA . LYS A 1 314 ? 4.550 -14.575 -14.332 1.00 93.19 314 LYS A CA 1
ATOM 2429 C C . LYS A 1 314 ? 5.616 -13.489 -14.253 1.00 93.19 314 LYS A C 1
ATOM 2431 O O . LYS A 1 314 ? 5.316 -12.341 -13.948 1.00 93.19 314 LYS A O 1
ATOM 2436 N N . PHE A 1 315 ? 6.850 -13.848 -14.600 1.00 96.00 315 PHE A N 1
ATOM 2437 C CA . PHE A 1 315 ? 7.877 -12.858 -14.914 1.00 96.00 315 PHE A CA 1
ATOM 2438 C C . PHE A 1 315 ? 7.482 -12.103 -16.183 1.00 96.00 315 PHE A C 1
ATOM 2440 O O . PHE A 1 315 ? 7.160 -12.721 -17.200 1.00 96.00 315 PHE A O 1
ATOM 2447 N N . ARG A 1 316 ? 7.513 -10.773 -16.119 1.00 95.12 316 ARG A N 1
ATOM 2448 C CA . ARG A 1 316 ? 7.174 -9.881 -17.230 1.00 95.12 316 ARG A CA 1
ATOM 2449 C C . ARG A 1 316 ? 8.361 -9.009 -17.571 1.00 95.12 316 ARG A C 1
ATOM 2451 O O . ARG A 1 316 ? 9.078 -8.566 -16.675 1.00 95.12 316 ARG A O 1
ATOM 2458 N N . ALA A 1 317 ? 8.541 -8.750 -18.861 1.00 95.94 317 ALA A N 1
ATOM 2459 C CA . ALA A 1 317 ? 9.501 -7.759 -19.313 1.00 95.94 317 ALA A CA 1
ATOM 2460 C C . ALA A 1 317 ? 9.139 -6.391 -18.717 1.00 95.94 317 ALA A C 1
ATOM 2462 O O . ALA A 1 317 ? 7.980 -5.976 -18.738 1.00 95.94 317 ALA A O 1
ATOM 2463 N N . CYS A 1 318 ? 10.138 -5.702 -18.182 1.00 96.06 318 CYS A N 1
ATOM 2464 C CA . CYS A 1 318 ? 10.004 -4.391 -17.576 1.00 96.06 318 CYS A CA 1
ATOM 2465 C C . CYS A 1 318 ? 11.116 -3.494 -18.107 1.00 96.06 318 CYS A C 1
ATOM 2467 O O . CYS A 1 318 ? 12.287 -3.841 -18.015 1.00 96.06 318 CYS A O 1
ATOM 2469 N N . THR A 1 319 ? 10.750 -2.328 -18.630 1.00 96.38 319 THR A N 1
ATOM 2470 C CA . THR A 1 319 ? 11.678 -1.302 -19.132 1.00 96.38 319 THR A CA 1
ATOM 2471 C C . THR A 1 319 ? 11.819 -0.129 -18.157 1.00 96.38 319 THR A C 1
ATOM 2473 O O . THR A 1 319 ? 12.302 0.934 -18.534 1.00 96.38 319 THR A O 1
ATOM 2476 N N . HIS A 1 320 ? 11.350 -0.290 -16.913 1.00 95.62 320 HIS A N 1
ATOM 2477 C CA . HIS A 1 320 ? 11.258 0.767 -15.896 1.00 95.62 320 HIS A CA 1
ATOM 2478 C C . HIS A 1 320 ? 12.208 0.557 -14.709 1.00 95.62 320 HIS A C 1
ATOM 2480 O O . HIS A 1 320 ? 12.088 1.248 -13.694 1.00 95.62 320 HIS A O 1
ATOM 2486 N N . TYR A 1 321 ? 13.162 -0.375 -14.807 1.00 96.62 321 TYR A N 1
ATOM 2487 C CA . TYR A 1 321 ? 14.134 -0.574 -13.736 1.00 96.62 321 TYR A CA 1
ATOM 2488 C C . TYR A 1 321 ? 14.911 0.723 -13.482 1.00 96.62 321 TYR A C 1
ATOM 2490 O O . TYR A 1 321 ? 15.349 1.390 -14.422 1.00 96.62 321 TYR A O 1
ATOM 2498 N N . GLY A 1 322 ? 15.077 1.083 -12.209 1.00 93.81 322 GLY A N 1
ATOM 2499 C CA . GLY A 1 322 ? 15.648 2.368 -11.804 1.00 93.81 322 GLY A CA 1
ATOM 2500 C C . GLY A 1 322 ? 14.616 3.414 -11.377 1.00 93.81 322 GLY A C 1
ATOM 2501 O O . GLY A 1 322 ? 15.008 4.488 -10.924 1.00 93.81 322 GLY A O 1
ATOM 2502 N N . ARG A 1 323 ? 13.320 3.095 -11.511 1.00 91.00 323 ARG A N 1
ATOM 2503 C CA . ARG A 1 323 ? 12.173 3.838 -10.956 1.00 91.00 323 ARG A CA 1
ATOM 2504 C C . ARG A 1 323 ? 11.287 2.957 -10.066 1.00 91.00 323 ARG A C 1
ATOM 2506 O O . ARG A 1 323 ? 10.092 3.203 -9.932 1.00 91.00 323 ARG A O 1
ATOM 2513 N N . CYS A 1 324 ? 11.833 1.875 -9.517 1.00 93.62 324 CYS A N 1
ATOM 2514 C CA . CYS A 1 324 ? 11.073 1.018 -8.615 1.00 93.62 324 CYS A CA 1
ATOM 2515 C C . CYS A 1 324 ? 10.679 1.802 -7.357 1.00 93.62 324 CYS A C 1
ATOM 2517 O O . CYS A 1 324 ? 11.431 2.655 -6.885 1.00 93.62 324 CYS A O 1
ATOM 2519 N N . ILE A 1 325 ? 9.533 1.462 -6.768 1.00 91.25 325 ILE A N 1
ATOM 2520 C CA . ILE A 1 325 ? 9.150 1.983 -5.455 1.00 91.25 325 ILE A CA 1
ATOM 2521 C C . ILE A 1 325 ? 9.964 1.272 -4.382 1.00 91.25 325 ILE A C 1
ATOM 2523 O O . ILE A 1 325 ? 10.093 0.049 -4.393 1.00 91.25 325 ILE A O 1
ATOM 2527 N N . GLY A 1 326 ? 10.463 2.020 -3.397 1.00 90.38 326 GLY A N 1
ATOM 2528 C CA . GLY A 1 326 ? 11.298 1.440 -2.347 1.00 90.38 326 GLY A CA 1
ATOM 2529 C C . GLY A 1 326 ? 10.617 0.336 -1.530 1.00 90.38 326 GLY A C 1
ATOM 2530 O O . GLY A 1 326 ? 11.287 -0.589 -1.088 1.00 90.38 326 GLY A O 1
ATOM 2531 N N . CYS A 1 327 ? 9.288 0.364 -1.368 1.00 89.69 327 CYS A N 1
ATOM 2532 C CA . CYS A 1 327 ? 8.558 -0.742 -0.734 1.00 89.69 327 CYS A CA 1
ATOM 2533 C C . CYS A 1 327 ? 8.671 -2.073 -1.470 1.00 89.69 327 CYS A C 1
ATOM 2535 O O . CYS A 1 327 ? 8.581 -3.107 -0.806 1.00 89.69 327 CYS A O 1
ATOM 2537 N N . ASP A 1 328 ? 8.851 -2.031 -2.791 1.00 93.75 328 ASP A N 1
ATOM 2538 C CA . ASP A 1 328 ? 8.916 -3.229 -3.615 1.00 93.75 328 ASP A CA 1
ATOM 2539 C C . ASP A 1 328 ? 10.274 -3.923 -3.474 1.00 93.75 328 ASP A C 1
ATOM 2541 O O . ASP A 1 328 ? 10.347 -5.147 -3.373 1.00 93.75 328 ASP A O 1
ATOM 2545 N N . THR A 1 329 ? 11.354 -3.136 -3.454 1.00 94.69 329 THR A N 1
ATOM 2546 C CA . THR A 1 329 ? 12.733 -3.638 -3.561 1.00 94.69 329 THR A CA 1
ATOM 2547 C C . THR A 1 329 ? 13.530 -3.584 -2.261 1.00 94.69 329 THR A C 1
ATOM 2549 O O . THR A 1 329 ? 14.670 -4.062 -2.233 1.00 94.69 329 THR A O 1
ATOM 2552 N N . LYS A 1 330 ? 12.968 -3.017 -1.183 1.00 93.69 330 LYS A N 1
ATOM 2553 C CA . LYS A 1 330 ? 13.598 -3.065 0.141 1.00 93.69 330 LYS A CA 1
ATOM 2554 C C . LYS A 1 330 ? 13.623 -4.487 0.678 1.00 93.69 330 LYS A C 1
ATOM 2556 O O . LYS A 1 330 ? 12.632 -5.212 0.559 1.00 93.69 330 LYS A O 1
ATOM 2561 N N . VAL A 1 331 ? 14.711 -4.827 1.357 1.00 92.62 331 VAL A N 1
ATOM 2562 C CA . VAL A 1 331 ? 14.776 -6.037 2.172 1.00 92.62 331 VAL A CA 1
ATOM 2563 C C . VAL A 1 331 ? 13.809 -5.875 3.339 1.00 92.62 331 VAL A C 1
ATOM 2565 O O . VAL A 1 331 ? 13.832 -4.868 4.052 1.00 92.62 331 VAL A O 1
ATOM 2568 N N . LYS A 1 332 ? 12.911 -6.840 3.510 1.00 90.62 332 LYS A N 1
ATOM 2569 C CA . LYS A 1 332 ? 11.881 -6.792 4.547 1.00 90.62 332 LYS A CA 1
ATOM 2570 C C . LYS A 1 332 ? 11.497 -8.184 5.008 1.00 90.62 332 LYS A C 1
ATOM 2572 O O . LYS A 1 332 ? 11.807 -9.176 4.366 1.00 90.62 332 LYS A O 1
ATOM 2577 N N . ASN A 1 333 ? 10.770 -8.227 6.115 1.00 88.25 333 ASN A N 1
ATOM 2578 C CA . ASN A 1 333 ? 10.182 -9.459 6.603 1.00 88.25 333 ASN A CA 1
ATOM 2579 C C . ASN A 1 333 ? 9.129 -9.994 5.623 1.00 88.25 333 ASN A C 1
ATOM 2581 O O . ASN A 1 333 ? 8.262 -9.235 5.178 1.00 88.25 333 ASN A O 1
ATOM 2585 N N . ASN A 1 334 ? 9.162 -11.299 5.367 1.00 88.06 334 ASN A N 1
ATOM 2586 C CA . ASN A 1 334 ? 8.065 -12.034 4.748 1.00 88.06 334 ASN A CA 1
ATOM 2587 C C . ASN A 1 334 ? 6.875 -12.165 5.724 1.00 88.06 334 ASN A C 1
ATOM 2589 O O . ASN A 1 334 ? 6.928 -11.706 6.877 1.00 88.06 334 ASN A O 1
ATOM 2593 N N . ARG A 1 335 ? 5.777 -12.808 5.298 1.00 87.81 335 ARG A N 1
ATOM 2594 C CA . ARG A 1 335 ? 4.573 -12.922 6.149 1.00 87.81 335 ARG A CA 1
ATOM 2595 C C . ARG A 1 335 ? 4.807 -13.689 7.458 1.00 87.81 335 ARG A C 1
ATOM 2597 O O . ARG A 1 335 ? 4.113 -13.448 8.442 1.00 87.81 335 ARG A O 1
ATOM 2604 N N . PHE A 1 336 ? 5.838 -14.533 7.502 1.00 87.12 336 PHE A N 1
ATOM 2605 C CA . PHE A 1 336 ? 6.256 -15.304 8.676 1.00 87.12 336 PHE A CA 1
ATOM 2606 C C . PHE A 1 336 ? 7.284 -14.584 9.559 1.00 87.12 336 PHE A C 1
ATOM 2608 O O . PHE A 1 336 ? 7.794 -15.172 10.507 1.00 87.12 336 PHE A O 1
ATOM 2615 N N . GLN A 1 337 ? 7.564 -13.306 9.284 1.00 84.62 337 GLN A N 1
ATOM 2616 C CA . GLN A 1 337 ? 8.572 -12.506 9.984 1.00 84.62 337 GLN A CA 1
ATOM 2617 C C . GLN A 1 337 ? 10.019 -12.987 9.805 1.00 84.62 337 GLN A C 1
ATOM 2619 O O . GLN A 1 337 ? 10.866 -12.652 10.631 1.00 84.62 337 GLN A O 1
ATOM 2624 N N . SER A 1 338 ? 10.315 -13.718 8.725 1.00 80.94 338 SER A N 1
ATOM 2625 C CA . SER A 1 338 ? 11.699 -13.986 8.322 1.00 80.94 338 SER A CA 1
ATOM 2626 C C . SER A 1 338 ? 12.213 -12.895 7.387 1.00 80.94 338 SER A C 1
ATOM 2628 O O . SER A 1 338 ? 11.477 -12.438 6.514 1.00 80.94 338 SER A O 1
ATOM 2630 N N . LEU A 1 339 ? 13.476 -12.498 7.554 1.00 76.88 339 LEU A N 1
ATOM 2631 C CA . LEU A 1 339 ? 14.184 -11.610 6.622 1.00 76.88 339 LEU A CA 1
ATOM 2632 C C . LEU A 1 339 ? 14.655 -12.338 5.356 1.00 76.88 339 LEU A C 1
ATOM 2634 O O . LEU A 1 339 ? 15.062 -11.682 4.395 1.00 76.88 339 LEU A O 1
ATOM 2638 N N . ASP A 1 340 ? 14.616 -13.670 5.359 1.00 80.69 340 ASP A N 1
ATOM 2639 C CA . ASP A 1 340 ? 15.005 -14.509 4.237 1.00 80.69 340 ASP A CA 1
ATOM 2640 C C . ASP A 1 340 ? 13.892 -15.469 3.788 1.00 80.69 340 ASP A C 1
ATOM 2642 O O . ASP A 1 340 ? 13.062 -15.935 4.572 1.00 80.69 340 ASP A O 1
ATOM 2646 N N . ASP A 1 341 ? 13.908 -15.753 2.490 1.00 71.50 341 ASP A N 1
ATOM 2647 C CA . ASP A 1 341 ? 13.218 -16.854 1.837 1.00 71.50 341 ASP A CA 1
ATOM 2648 C C . ASP A 1 341 ? 14.309 -17.806 1.330 1.00 71.50 341 ASP A C 1
ATOM 2650 O O . ASP A 1 341 ? 15.013 -17.506 0.365 1.00 71.50 341 ASP A O 1
ATOM 2654 N N . GLU A 1 342 ? 14.508 -18.930 2.025 1.00 70.06 342 GLU A N 1
ATOM 2655 C CA . GLU A 1 342 ? 15.464 -19.975 1.620 1.00 70.06 342 GLU A CA 1
ATOM 2656 C C . GLU A 1 342 ? 16.883 -19.427 1.339 1.00 70.06 342 GLU A C 1
ATOM 2658 O O . GLU A 1 342 ? 17.490 -19.709 0.308 1.00 70.06 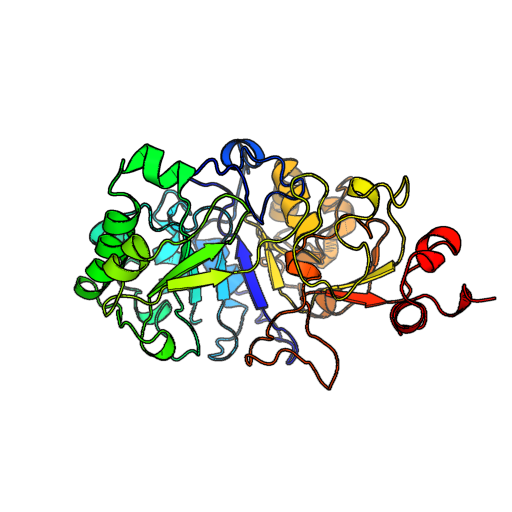342 GLU A O 1
ATOM 2663 N N . GLN A 1 343 ? 17.430 -18.645 2.283 1.00 73.69 343 GLN A N 1
ATOM 2664 C CA . GLN A 1 343 ? 18.755 -17.989 2.215 1.00 73.69 343 GLN A CA 1
ATOM 2665 C C . GLN A 1 343 ? 18.860 -16.786 1.259 1.00 73.69 343 GLN A C 1
ATOM 2667 O O . GLN A 1 343 ? 19.948 -16.227 1.091 1.00 73.69 343 GLN A O 1
ATOM 2672 N N . THR A 1 344 ? 17.753 -16.341 0.661 1.00 77.12 344 THR A N 1
ATOM 2673 C CA . THR A 1 344 ? 17.702 -15.107 -0.137 1.00 77.12 344 THR A CA 1
ATOM 2674 C C . THR A 1 344 ? 16.965 -14.016 0.638 1.00 77.12 344 THR A C 1
ATOM 2676 O O . THR A 1 344 ? 15.887 -14.293 1.152 1.00 77.12 344 THR A O 1
ATOM 2679 N N . PRO A 1 345 ? 17.484 -12.776 0.734 1.00 88.44 345 PRO A N 1
ATOM 2680 C CA . PRO A 1 345 ? 16.751 -11.683 1.370 1.00 88.44 345 PRO A CA 1
ATOM 2681 C C . PRO A 1 345 ? 15.378 -11.471 0.722 1.00 88.44 345 PRO A C 1
ATOM 2683 O O . PRO A 1 345 ? 15.278 -11.425 -0.504 1.00 88.44 345 PRO A O 1
ATOM 2686 N N . HIS A 1 346 ? 14.332 -11.316 1.530 1.00 91.50 346 HIS A N 1
ATOM 2687 C CA . HIS A 1 346 ? 12.969 -11.174 1.021 1.00 91.50 346 HIS A CA 1
ATOM 2688 C C . HIS A 1 346 ? 12.650 -9.734 0.567 1.00 91.50 346 HIS A C 1
ATOM 2690 O O . HIS A 1 346 ? 12.958 -8.759 1.260 1.00 91.50 346 HIS A O 1
ATOM 2696 N N . THR A 1 347 ? 11.971 -9.610 -0.579 1.00 94.00 347 THR A N 1
ATOM 2697 C CA . THR A 1 347 ? 11.438 -8.364 -1.164 1.00 94.00 347 THR A CA 1
ATOM 2698 C C . THR A 1 347 ? 10.043 -8.607 -1.768 1.00 94.00 347 THR A C 1
ATOM 2700 O O . THR A 1 347 ? 9.672 -9.749 -2.036 1.00 94.00 347 THR A O 1
ATOM 2703 N N . SER A 1 348 ? 9.250 -7.557 -2.035 1.00 93.69 348 SER A N 1
ATOM 2704 C CA . SER A 1 348 ? 7.934 -7.726 -2.700 1.00 93.69 348 SER A CA 1
ATOM 2705 C C . SER A 1 348 ? 8.054 -8.207 -4.133 1.00 93.69 348 SER A C 1
ATOM 2707 O O . SER A 1 348 ? 7.116 -8.789 -4.665 1.00 93.69 348 SER A O 1
ATOM 2709 N N . VAL A 1 349 ? 9.174 -7.901 -4.783 1.00 94.25 349 VAL A N 1
ATOM 2710 C CA . VAL A 1 349 ? 9.394 -8.236 -6.186 1.00 94.25 349 VAL A CA 1
ATOM 2711 C C . VAL A 1 349 ? 10.595 -9.142 -6.347 1.00 94.25 349 VAL A C 1
ATOM 2713 O O . VAL A 1 349 ? 11.617 -8.975 -5.686 1.00 94.25 349 VAL A O 1
ATOM 2716 N N . GLU A 1 350 ? 10.491 -10.068 -7.282 1.00 94.50 350 GLU A N 1
ATOM 2717 C CA . GLU A 1 350 ? 11.631 -10.811 -7.792 1.00 94.50 350 GLU A CA 1
ATOM 2718 C C . GLU A 1 350 ? 12.054 -10.196 -9.120 1.00 94.50 350 GLU A C 1
ATOM 2720 O O . GLU A 1 350 ? 11.214 -9.983 -9.998 1.00 94.50 350 GLU A O 1
ATOM 2725 N N . ILE A 1 351 ? 13.347 -9.910 -9.274 1.00 95.88 351 ILE A N 1
ATOM 2726 C CA . ILE A 1 351 ? 13.925 -9.354 -10.501 1.00 95.88 351 ILE A CA 1
ATOM 2727 C C . ILE A 1 351 ? 15.006 -10.297 -11.012 1.00 95.88 351 ILE A C 1
ATOM 2729 O O . ILE A 1 351 ? 15.853 -10.759 -10.252 1.00 95.88 351 ILE A O 1
ATOM 2733 N N . ARG A 1 352 ? 15.003 -10.552 -12.318 1.00 95.81 352 ARG A N 1
ATOM 2734 C CA . ARG A 1 352 ? 16.031 -11.332 -13.011 1.00 95.81 352 ARG A CA 1
ATOM 2735 C C . ARG A 1 352 ? 16.332 -10.741 -14.382 1.00 95.81 352 ARG A C 1
ATOM 2737 O O . ARG A 1 352 ? 15.609 -9.866 -14.858 1.00 95.81 352 ARG A O 1
ATOM 2744 N N . ASN A 1 353 ? 17.376 -11.255 -15.031 1.00 96.44 353 ASN A N 1
ATOM 2745 C CA . ASN A 1 353 ? 17.786 -10.830 -16.371 1.00 96.44 353 ASN A CA 1
ATOM 2746 C C . ASN A 1 353 ? 17.956 -9.302 -16.478 1.00 96.44 353 ASN A C 1
ATOM 2748 O O . ASN A 1 353 ? 17.625 -8.706 -17.501 1.00 96.44 353 ASN A O 1
ATOM 2752 N N . LEU A 1 354 ? 18.444 -8.664 -15.407 1.00 97.12 354 LEU A N 1
ATOM 2753 C CA . LEU A 1 354 ? 18.694 -7.229 -15.372 1.00 97.12 354 LEU A CA 1
ATOM 2754 C C . LEU A 1 354 ? 19.821 -6.880 -16.346 1.00 97.12 354 LEU A C 1
ATOM 2756 O O . LEU A 1 354 ? 20.961 -7.328 -16.184 1.00 97.12 354 LEU A O 1
ATOM 2760 N N . ARG A 1 355 ? 19.485 -6.057 -17.338 1.00 96.06 355 ARG A N 1
ATOM 2761 C CA . ARG A 1 355 ? 20.394 -5.547 -18.363 1.00 96.06 355 ARG A CA 1
ATOM 2762 C C . ARG A 1 355 ? 21.018 -4.246 -17.880 1.00 96.06 355 ARG A C 1
ATOM 2764 O O . ARG A 1 355 ? 20.461 -3.168 -18.080 1.00 96.06 355 ARG A O 1
ATOM 2771 N N . MET A 1 356 ? 22.159 -4.360 -17.208 1.00 95.19 356 MET A N 1
ATOM 2772 C CA . MET A 1 356 ? 22.896 -3.217 -16.674 1.00 95.19 356 MET A CA 1
ATOM 2773 C C . MET A 1 356 ? 24.157 -2.966 -17.505 1.00 95.19 356 MET A C 1
ATOM 2775 O O . MET A 1 356 ? 25.006 -3.860 -17.566 1.00 95.19 356 MET A O 1
ATOM 2779 N N . PRO A 1 357 ? 24.312 -1.769 -18.104 1.00 94.12 357 PRO A N 1
ATOM 2780 C CA . PRO A 1 357 ? 25.517 -1.413 -18.844 1.00 94.12 357 PRO A CA 1
ATOM 2781 C C . PRO A 1 357 ? 26.781 -1.586 -17.999 1.00 94.12 357 PRO A C 1
ATOM 2783 O O . PRO A 1 357 ? 26.757 -1.380 -16.781 1.00 94.12 357 PRO A O 1
ATOM 2786 N N . GLY A 1 358 ? 27.887 -1.968 -18.642 1.00 92.25 358 GLY A N 1
ATOM 2787 C CA . GLY A 1 358 ? 29.143 -2.279 -17.959 1.00 92.25 358 GLY A CA 1
ATOM 2788 C C . GLY A 1 358 ? 29.659 -1.109 -17.120 1.00 92.25 358 GLY A C 1
ATOM 2789 O O . GLY A 1 358 ? 30.102 -1.307 -15.993 1.00 92.25 358 GLY A O 1
ATOM 2790 N N . GLU A 1 359 ? 29.525 0.115 -17.622 1.00 93.69 359 GLU A N 1
ATOM 2791 C CA . GLU A 1 359 ? 29.890 1.354 -16.939 1.00 93.69 359 GLU A CA 1
ATOM 2792 C C . GLU A 1 359 ? 29.116 1.564 -15.631 1.00 93.69 359 GLU A C 1
ATOM 2794 O O . GLU A 1 359 ? 29.728 1.911 -14.623 1.00 93.69 359 GLU A O 1
ATOM 2799 N N . VAL A 1 360 ? 27.814 1.259 -15.604 1.00 94.50 360 VAL A N 1
ATOM 2800 C CA . VAL A 1 360 ? 26.983 1.341 -14.391 1.00 94.50 360 VAL A CA 1
ATOM 2801 C C . VAL A 1 360 ? 27.294 0.170 -13.457 1.00 94.50 360 VAL A C 1
ATOM 2803 O O . VAL A 1 360 ? 27.481 0.356 -12.255 1.00 94.50 360 VAL A O 1
ATOM 2806 N N . ARG A 1 361 ? 27.427 -1.047 -14.001 1.00 93.44 361 ARG A N 1
ATOM 2807 C CA . ARG A 1 361 ? 27.750 -2.263 -13.232 1.00 93.44 361 ARG A CA 1
ATOM 2808 C C . ARG A 1 361 ? 29.110 -2.152 -12.543 1.00 93.44 361 ARG A C 1
ATOM 2810 O O . ARG A 1 361 ? 29.283 -2.653 -11.434 1.00 93.44 361 ARG A O 1
ATOM 2817 N N . ASN A 1 362 ? 30.062 -1.452 -13.156 1.00 94.06 362 ASN A N 1
ATOM 2818 C CA . ASN A 1 362 ? 31.389 -1.206 -12.597 1.00 94.06 362 ASN A CA 1
ATOM 2819 C C . ASN A 1 362 ? 31.388 -0.255 -11.391 1.00 94.06 362 ASN A C 1
ATOM 2821 O O . ASN A 1 362 ? 32.365 -0.254 -10.641 1.00 94.06 362 ASN A O 1
ATOM 2825 N N . LEU A 1 363 ? 30.303 0.488 -11.147 1.00 94.31 363 LEU A N 1
ATOM 2826 C CA . LEU A 1 363 ? 30.131 1.283 -9.926 1.00 94.31 363 LEU A CA 1
ATOM 2827 C C . LEU A 1 363 ? 29.819 0.413 -8.700 1.00 94.31 363 LEU A C 1
ATOM 2829 O O . LEU A 1 363 ? 29.996 0.855 -7.566 1.00 94.31 363 LEU A O 1
ATOM 2833 N N . LEU A 1 364 ? 29.366 -0.828 -8.905 1.00 93.88 364 LEU A N 1
ATOM 2834 C CA . LEU A 1 364 ? 29.018 -1.738 -7.817 1.00 93.88 364 LEU A CA 1
ATOM 2835 C C . LEU A 1 364 ? 30.264 -2.348 -7.159 1.00 93.88 364 LEU A C 1
ATOM 2837 O O . LEU A 1 364 ? 31.274 -2.579 -7.841 1.00 93.88 364 LEU A O 1
ATOM 2841 N N . PRO A 1 365 ? 30.197 -2.708 -5.864 1.00 92.94 365 PRO A N 1
ATOM 2842 C CA . PRO A 1 365 ? 31.201 -3.559 -5.233 1.00 92.94 365 PRO A CA 1
ATOM 2843 C C . PRO A 1 365 ? 31.373 -4.878 -5.994 1.00 92.94 365 PRO A C 1
ATOM 2845 O O . PRO A 1 365 ? 30.403 -5.432 -6.510 1.00 92.94 365 PRO A O 1
ATOM 2848 N N . ALA A 1 366 ? 32.591 -5.426 -6.027 1.00 89.00 366 ALA A N 1
ATOM 2849 C CA . ALA A 1 366 ? 32.889 -6.651 -6.780 1.00 89.00 366 ALA A CA 1
ATOM 2850 C C . ALA A 1 366 ? 31.971 -7.834 -6.410 1.00 89.00 366 ALA A C 1
ATOM 2852 O O . ALA A 1 366 ? 31.541 -8.572 -7.293 1.00 89.00 366 ALA A O 1
ATOM 2853 N N . ALA A 1 367 ? 31.620 -7.967 -5.125 1.00 88.75 367 ALA A N 1
ATOM 2854 C CA . ALA A 1 367 ? 30.709 -9.001 -4.633 1.00 88.75 367 ALA A CA 1
ATOM 2855 C C . ALA A 1 367 ? 29.282 -8.884 -5.202 1.00 88.75 367 ALA A C 1
ATOM 2857 O O . ALA A 1 367 ? 28.609 -9.895 -5.380 1.00 88.75 367 ALA A O 1
ATOM 2858 N N . GLU A 1 368 ? 28.830 -7.671 -5.530 1.00 89.62 368 GLU A N 1
ATOM 2859 C CA . GLU A 1 368 ? 27.500 -7.445 -6.102 1.00 89.62 368 GLU A CA 1
ATOM 2860 C C . GLU A 1 368 ? 27.477 -7.671 -7.616 1.00 89.62 368 GLU A C 1
ATOM 2862 O O . GLU A 1 368 ? 26.472 -8.122 -8.154 1.00 89.62 368 GLU A O 1
ATOM 2867 N N . ARG A 1 369 ? 28.595 -7.455 -8.323 1.00 89.06 369 ARG A N 1
ATOM 2868 C CA . ARG A 1 369 ? 28.633 -7.535 -9.794 1.00 89.06 369 ARG A CA 1
ATOM 2869 C C . ARG A 1 369 ? 28.239 -8.897 -10.351 1.00 89.06 369 ARG A C 1
ATOM 2871 O O . ARG A 1 369 ? 27.769 -8.935 -11.479 1.00 89.06 369 ARG A O 1
ATOM 2878 N N . ASN A 1 370 ? 28.405 -9.986 -9.603 1.00 85.94 370 ASN A N 1
ATOM 2879 C CA . ASN A 1 370 ? 28.147 -11.354 -10.072 1.00 85.94 370 ASN A CA 1
ATOM 2880 C C . ASN A 1 370 ? 26.872 -11.972 -9.482 1.00 85.94 370 ASN A C 1
ATOM 2882 O O . ASN A 1 370 ? 26.708 -13.191 -9.495 1.00 85.94 370 ASN A O 1
ATOM 2886 N N . ARG A 1 371 ? 25.965 -11.151 -8.943 1.00 91.00 371 ARG A N 1
ATOM 2887 C CA . ARG A 1 371 ? 24.692 -11.638 -8.408 1.00 91.00 371 ARG A CA 1
ATOM 2888 C C . ARG A 1 371 ? 23.810 -12.260 -9.495 1.00 91.00 371 ARG A C 1
ATOM 2890 O O . ARG A 1 371 ? 23.858 -11.885 -10.666 1.00 91.00 371 ARG A O 1
ATOM 2897 N N . TRP A 1 372 ? 22.969 -13.197 -9.063 1.00 88.69 372 TRP A N 1
ATOM 2898 C CA . TRP A 1 372 ? 22.109 -14.033 -9.907 1.00 88.69 372 TRP A CA 1
ATOM 2899 C C . TRP A 1 372 ? 21.077 -13.250 -10.732 1.00 88.69 372 TRP A C 1
ATOM 2901 O O . TRP A 1 372 ? 20.624 -13.740 -11.762 1.00 88.69 372 TRP A O 1
ATOM 2911 N N . TYR A 1 373 ? 20.712 -12.040 -10.304 1.00 90.38 373 TYR A N 1
ATOM 2912 C CA . TYR A 1 373 ? 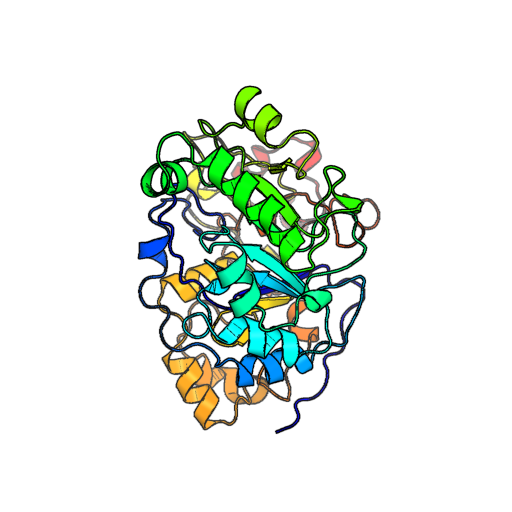19.682 -11.236 -10.962 1.00 90.38 373 TYR A CA 1
ATOM 2913 C C . TYR A 1 373 ? 20.174 -10.510 -12.228 1.00 90.38 373 TYR A C 1
ATOM 2915 O O . TYR A 1 373 ? 19.347 -10.034 -13.007 1.00 90.38 373 TYR A O 1
ATOM 2923 N N . PHE A 1 374 ? 21.488 -10.431 -12.471 1.00 91.31 374 PHE A N 1
ATOM 2924 C CA . PHE A 1 374 ? 22.041 -9.863 -13.707 1.00 91.31 374 PHE A CA 1
ATOM 2925 C C . PHE A 1 374 ? 21.895 -10.812 -14.899 1.00 91.31 374 PHE A C 1
ATOM 2927 O O . PHE A 1 374 ? 22.006 -12.031 -14.748 1.00 91.31 374 PHE A O 1
ATOM 2934 N N . ASP A 1 375 ? 21.715 -10.253 -16.103 1.00 85.44 375 ASP A N 1
ATOM 2935 C CA . ASP A 1 375 ? 21.814 -11.036 -17.339 1.00 85.44 375 ASP A CA 1
ATOM 2936 C C . ASP A 1 375 ? 23.260 -11.522 -17.525 1.00 85.44 375 ASP A C 1
ATOM 2938 O O . ASP A 1 375 ? 24.180 -10.754 -17.827 1.00 85.44 375 ASP A O 1
ATOM 2942 N N . GLN A 1 376 ? 23.463 -12.824 -17.333 1.00 76.62 376 GLN A N 1
ATOM 2943 C CA . GLN A 1 376 ? 24.781 -13.453 -17.421 1.00 76.62 376 GLN A CA 1
ATOM 2944 C C . GLN A 1 376 ? 25.338 -13.452 -18.853 1.00 76.62 376 GLN A C 1
ATOM 2946 O O . GLN A 1 376 ? 26.538 -13.632 -19.039 1.00 76.62 376 GLN A O 1
ATOM 2951 N N . ARG A 1 377 ? 24.505 -13.191 -19.872 1.00 71.44 377 ARG A N 1
ATOM 2952 C CA . ARG A 1 377 ? 24.941 -13.083 -21.275 1.00 71.44 377 ARG A CA 1
ATOM 2953 C C . ARG A 1 377 ? 25.611 -11.746 -21.600 1.00 71.44 377 ARG A C 1
ATOM 2955 O O . ARG A 1 377 ? 26.196 -11.625 -22.665 1.00 71.44 377 ARG A O 1
ATOM 2962 N N . GLN A 1 378 ? 25.523 -10.748 -20.714 1.00 61.34 378 GLN A N 1
ATOM 2963 C CA . GLN A 1 378 ? 26.186 -9.444 -20.880 1.00 61.34 378 GLN A CA 1
ATOM 2964 C C . GLN A 1 378 ? 27.594 -9.391 -20.260 1.00 61.34 378 GLN A C 1
ATOM 2966 O O . GLN A 1 378 ? 28.228 -8.342 -20.277 1.00 61.34 378 GLN A O 1
ATOM 2971 N N . ALA A 1 379 ? 28.078 -10.488 -19.670 1.00 51.41 379 ALA A N 1
ATOM 2972 C CA . ALA A 1 379 ? 29.383 -10.545 -19.006 1.00 51.41 379 ALA A CA 1
ATOM 2973 C C . ALA A 1 379 ? 30.565 -10.859 -19.955 1.00 51.41 379 ALA A C 1
ATOM 2975 O O . ALA A 1 379 ? 31.667 -11.106 -19.467 1.00 51.41 379 ALA A O 1
ATOM 2976 N N . SER A 1 380 ? 30.336 -10.873 -21.276 1.00 38.88 380 SER A N 1
ATOM 2977 C CA . SER A 1 380 ? 31.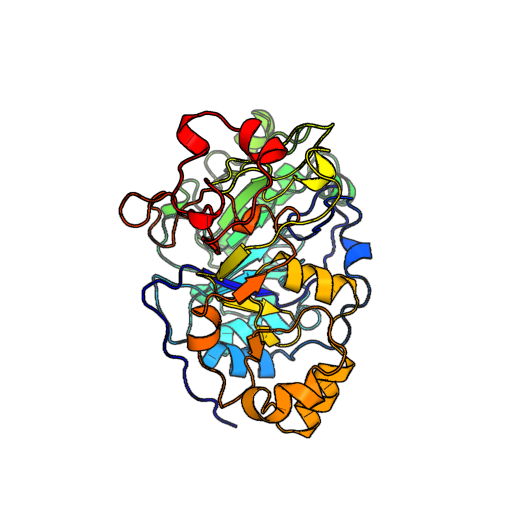326 -11.189 -22.320 1.00 38.88 380 SER A CA 1
ATOM 2978 C C . SER A 1 380 ? 31.719 -9.978 -23.150 1.00 38.88 380 SER A C 1
ATOM 2980 O O . SER A 1 380 ? 30.778 -9.355 -23.700 1.00 38.88 380 SER A O 1
#

Foldseek 3Di:
DQFAAFDADPLQFAAEAAQDQAAPFFACADLLPLVSNTRSNLLQPQLDDFDALVRLLRLQLSYDADQLYAHEYDHHASCPHPPNQSQLSNLVSHPYAYAYEHQLPDALVSVLVSVPPSVVSLDHQDQAASYEHEDRPVRQCVVPNPCSLLSVLVRLQCNVVSPFQWFQRGSRGNYAYEYEPDVVDDDDPVSCVSNPGTHHYYYDWDAADDPLDGTFAFPDPLQAACCVNPLDPFFWKWWKFFSHFHAHRHQFTARASLLNSVCSSVSHLVQLSVVCVVVQVQCVVCVCPSCPPPPGRGQGGSRRSPDHCVSRVDTDMDRHGNSHRSQQGGQAAGSVRDCDDVPHGDGRMDIACIDDDPSSLVVDDPVVSPDRRHNPVNPD

InterPro domains:
  IPR000385 MoaA/NifB/PqqE, iron-sulphur binding, conserved site [PS01305] (19-30)
  IPR007197 Radical SAM [SFLDS00029] (21-83)
  IPR013785 Aldolase-type TIM barrel [G3DSA:3.20.20.70] (7-275)
  IPR058240 Radical SAM superfamily [SSF102114] (14-260)

Organism: NCBI:txid908842

pLDDT: mean 92.21, std 7.49, range [38.88, 98.56]

Sequence (380 aa):
MALPMLDIPQHLNYVGAFLTLECNLDCSYCINDPDQAGKRRSSFAGQGATLSPEQWVLALGRIPARDDLPITLQGGEPTLFGKGKGLGILLGGVPNRFDLLTNMALKPAAFAAAVAGCQDKLRRDAPYPSIRVSWHPAEMHRVWGTRAFAELVERCVGLGEYGFRVHPDKRLSDVGIYMVDVPGNHLHDEMLALAAGKVPVETKEFLGMHEGRLYGTYLYPFSTNLLAGGYHDRTLECECRTSELLIDPQGFVWQCHAFLYQSMIDGGLQDALARLGECGFELTRHADEVLAGVPFRPVGHMLDPDFTLDEIRKFRACTHYGRCIGCDTKVKNNRFQSLDDEQTPHTSVEIRNLRMPGEVRNLLPAAERNRWYFDQRQAS

Secondary structure (DSSP, 8-state):
-PPPPP---TT--EEEEEEE---S---S--TT-TT--S-HHHHTTT------HHHHHHHHTTS---TTS-EEEEES-GGGTTTTTHHHHHHHH--S-EEEEE---S-HHHHHHHHTT-GGGG----SS-SEEEEP-HHHHHHHHGGGHHHHHHHHHHHGGGGT----SSTTS-SEEEEEEE-TT----HHHHHHHTTTS-EEEEE--EEETTEEES-BSSTTTTTTTTTTS-SS-EEEEEEESEEEE-TTSEEESSHHHHHHHHHTT-SHHHHHHHHHTTT-HHHHHHHHTTT-SS--SEETT-TT--THHHHS-EEEEEET---HHHHB----TTS-SEETTEE--SEEEEEEE--HHHHTTS-HHHHT-TTB-GGG--

Radius of gyration: 20.83 Å; chains: 1; bounding box: 56×42×56 Å